Protein AF-A0A212J2U3-F1 (afdb_monomer)

Foldseek 3Di:
DDDDDDDALVPPPDDDPDDDDPDPQPPPLDDPLLSQLSVLLVLLLVLLLCLLQPPPDQLVRSLLQLVLLVCLLVVHDRPDPRYPNVSSVSNSVSCVVQVHDCVLSVLLSVLSNCSSVQDAQQDPVSLLVSLVSNFLSSQVVVCVSVVFDPVLSLLSSLLRSLVVLLVCLLCVLVCCPRSVYHSFHQDDVVFQHDDSVQSVDLFHDPSRLRSSVVSLVVSVVSLVSNVCNLQRGQDLSVSLVSQLSSLQSVQSSVQSNVDTSSNHRDHDDVVSNVVSNVRSVVSSVDDGHDELADPQLQVLLVVQVVVVVDPLLVLCPLDRRNLSLLLSLLVSLLSVLVCLLPPPPDALVVSVVVLVVVVVLLVCLVVVHDQPPHHSSSVSVSSSCVVQNFDVVLVVLQSVLSNVSSVDAAFAAAPVVLLSNLCRNFLSSLVRSCSSLVWDDDLSSQLSNLLSLLLVLLVLLQCLPVSVVVVHHSQHNCLCVVQPQDRDGSVSSLPDPSVLVSSVVSLVVSVVSLVSSLVSCLVIDVSSCSSVLLVSLLSVVQSVQCVVVGSNDRHGDPDDDPVVSVVSSVPGDDND

Organism: NCBI:txid91750

Radius of gyration: 32.31 Å; Cα contacts (8 Å, |Δi|>4): 746; chains: 1; bounding box: 100×51×92 Å

Solvent-accessible surface area (backbone atoms only — not comparable to full-atom values): 30752 Å² total; per-residue (Å²): 137,87,80,85,79,75,86,72,79,83,75,78,68,89,86,71,78,90,71,83,65,97,60,74,84,79,46,88,64,58,55,82,84,53,50,60,41,54,51,27,49,50,50,29,51,50,52,49,44,52,48,30,67,38,90,82,57,54,54,70,58,30,47,52,47,54,49,43,34,51,38,27,43,74,70,46,89,66,95,56,95,82,54,90,40,60,45,25,44,51,26,36,53,42,28,59,78,66,77,48,78,65,63,37,65,55,35,33,51,55,32,33,49,41,52,35,68,67,63,62,18,62,36,66,69,50,42,51,54,42,26,57,20,64,29,17,27,62,43,52,46,53,35,59,76,70,66,48,58,76,85,31,49,67,20,36,36,25,38,26,33,29,51,50,51,52,49,37,53,32,38,42,36,56,37,36,72,77,68,72,42,50,78,57,40,35,62,44,91,98,54,50,63,36,58,80,68,49,59,74,43,69,50,65,43,75,36,44,45,48,25,50,52,54,50,50,53,56,37,48,58,25,42,64,52,19,67,51,28,46,60,52,36,65,52,52,48,62,16,12,50,50,32,19,51,50,44,40,48,56,48,38,53,54,47,58,74,73,48,58,36,49,60,41,76,66,73,78,50,74,69,42,51,52,51,12,50,51,38,18,55,53,41,51,71,45,78,70,38,82,59,67,53,59,74,67,28,43,50,52,32,49,51,49,55,58,72,68,70,56,73,62,66,68,45,40,66,85,47,60,67,43,38,36,51,39,52,41,38,54,50,32,49,54,49,56,49,50,52,47,45,68,41,85,88,52,54,63,69,56,40,48,51,56,52,50,50,51,52,51,51,52,52,29,52,75,69,70,48,85,67,80,94,54,57,53,64,54,59,38,47,42,48,39,30,77,74,49,65,60,58,61,69,38,55,50,35,28,52,57,28,38,44,53,56,50,79,40,64,49,60,48,31,47,63,68,56,39,52,51,42,34,45,16,64,26,19,22,56,33,55,57,44,28,52,52,48,63,35,68,63,72,32,36,51,48,19,23,45,24,38,16,45,16,53,43,37,45,48,54,60,44,38,49,56,65,40,35,76,72,60,25,37,77,59,30,37,62,49,30,49,78,42,69,32,69,89,73,58,64,71,61,43,74,68,34,88,32,40,22,54,28,40,46,55,44,47,51,51,19,51,53,23,44,51,47,16,54,62,22,36,59,68,29,62,52,73,38,40,38,45,60,50,45,51,51,36,53,50,52,55,49,50,58,43,44,65,72,69,35,53,74,58,57,72,63,75,78,84,76,54,73,67,57,57,54,52,39,63,72,66,56,82,79,54,121

Sequence (576 aa):
MTRMISPRIDEITVAGAQRPENFPVASLLLARGDRAAVRAFYRFARFADDIADSPVLPPTAKLGALDALDAALLGEAVASDAVDTAPAADLRAALTARNLETVHARALLCAFRRDAENRGTPTWDELMAYCRASAAPVGRFLLDLHREPRRAMAAADALCAALQVLNHVQDIGEDRRLRKRVYLPLDWPGGPRAELADLDAPVCSPALRACIDKTLDRTAALLDRADTLPALLTRPRLRAEAAAILSLAHALLRRLRAADPLAARIRATPADGVRALGAALAALARPSAPGLLGTTERREVEAVVRRSGSSFRMGLACLPRPRREAMRTLYAFCRALDDIADDPGRSRAERHADLDAWETWLAAVEAHAELDDAPPLVAALAAVHAAYGLDFAECRALIAGMRMDVDGPIVVPDEETFVLYCRRVAVSVGLLALPLMGAEGAAARRFAVALGHALQCVNIVRDVAEDAALGRVYLPRETLVDCGVRPGLVDAMLADPNLGAARAKLAARARAHFAAAAAALAKADARALLPARLMMAAYLDVLARIERKGFDDLAPPQRPGRLRRALCLLRLPQGR

Secondary structure (DSSP, 8-state):
-----PPPGGG--S-S-----SS-SS-TTS-TTTHHHHHHHHHHHHHHHHHHH-SSS-HHHHHHHHHHHHHHHHT-----TTS--HHHHHHHHHHHTTT--SHHHHHHHHHHHHHHTT----SHHHHHHHHHHHTHHHHHHHHHHHT--GGGHHHHHHHHHHHHHHHHHHTHHHIIIII----S--B-TTS-B--GGGGGSSS--HHHHHHHHHHHHHHHHHHHHHTTHHHH---HHHHHHHHHHHHHHHHHHHHHHHS-TTTS-----HHHHHHHHHHHHHHHHSPSS--SS-HHHHHHHHHHHHHT--THHHHGGGS-HHHHHHHHHHHHHHHHHHHHHH-TTS-HHHHHHHHHHHHHHHHHHHTT---TT--HHHHHHHHHHHHH---HHHHHHHHHHHHHHHSS--BS--HHHHHHHHIIIIIHHHHHHHHHHT--HHHHHHHHHHHHHHHHHHHHHHHHHHHHHTT-B-S-HHHHHHTTPPP--HHHHHT-TTHHHHHHHHHHHHHHHHHHHHHHHTTS-TTTTHHHHHHHHHHHHHHHHHHHH-SS--SPPPPPPHHHHHHHHHS-----

Nearest PDB structures (foldseek):
  8isa-assembly1_A-2  TM=8.700E-01  e=1.984E-10  Halobacillus halophilus
  8is6-assembly1_A  TM=8.748E-01  e=3.965E-10  Halobacillus halophilus
  4ea1-assembly1_A  TM=8.494E-01  e=5.506E-08  Staphylococcus aureus
  2zcr-assembly1_A  TM=8.315E-01  e=1.009E-07  Staphylococcus aureus
  3nri-assembly1_A  TM=8.025E-01  e=7.139E-08  Staphylococcus aureus subsp. aureus A017934/97

InterPro domains:
  IPR002060 Squalene/phytoene synthase [PF00494] (21-262)
  IPR002060 Squalene/phytoene synthase [PF00494] (305-558)
  IPR002060 Squalene/phytoene synthase [SFLDG01018] (21-274)
  IPR002060 Squalene/phytoene synthase [SFLDG01018] (297-571)
  IPR008949 Isoprenoid synthase domain superfamily [G3DSA:1.10.600.10] (15-261)
  IPR008949 Isoprenoid synthase domain superfamily [G3DSA:1.10.600.10] (295-572)
  IPR008949 Isoprenoid synthase domain superfamily [SSF48576] (21-282)
  IPR008949 Isoprenoid synthase domain superfamily [SSF48576] (301-572)
  IPR019845 Squalene/phytoene synthase, conserved site [PS01045] (451-476)
  IPR044843 Trans-isoprenyl diphosphate synthases, bacterial-type [SFLDG01212] (297-571)

Mean predicted aligned error: 15.01 Å

Structure (mmCIF, N/CA/C/O backbone):
data_AF-A0A212J2U3-F1
#
_entry.id   AF-A0A212J2U3-F1
#
loop_
_atom_site.group_PDB
_atom_site.id
_atom_site.type_symbol
_atom_site.label_atom_id
_atom_site.label_alt_id
_atom_site.label_comp_id
_atom_site.label_asym_id
_atom_site.label_entity_id
_atom_site.label_seq_id
_atom_site.pdbx_PDB_ins_code
_atom_site.Cartn_x
_atom_site.Cartn_y
_atom_site.Cartn_z
_atom_site.occupancy
_atom_site.B_iso_or_equiv
_atom_site.auth_seq_id
_atom_site.auth_comp_id
_atom_site.auth_asym_id
_atom_site.auth_atom_id
_atom_site.pdbx_PDB_model_num
ATOM 1 N N . MET A 1 1 ? 62.436 -27.957 -15.480 1.00 23.00 1 MET A N 1
ATOM 2 C CA . MET A 1 1 ? 61.100 -28.172 -14.882 1.00 23.00 1 MET A CA 1
ATOM 3 C C . MET A 1 1 ? 60.810 -26.988 -13.973 1.00 23.00 1 MET A C 1
ATOM 5 O O . MET A 1 1 ? 61.485 -26.818 -12.976 1.00 23.00 1 MET A O 1
ATOM 9 N N . THR A 1 2 ? 60.117 -25.979 -14.490 1.00 23.00 2 THR A N 1
ATOM 10 C CA . THR A 1 2 ? 58.679 -25.741 -14.255 1.00 23.00 2 THR A CA 1
ATOM 11 C C . THR A 1 2 ? 58.465 -24.770 -13.096 1.00 23.00 2 THR A C 1
ATOM 13 O O . THR A 1 2 ? 58.467 -25.173 -11.941 1.00 23.00 2 THR A O 1
ATOM 16 N N . ARG A 1 3 ? 58.218 -23.502 -13.433 1.00 20.86 3 ARG A N 1
ATOM 17 C CA . ARG A 1 3 ? 57.013 -22.753 -13.032 1.00 20.86 3 ARG A CA 1
ATOM 18 C C . ARG A 1 3 ? 57.058 -21.380 -13.700 1.00 20.86 3 ARG A C 1
ATOM 20 O O . ARG A 1 3 ? 57.703 -20.456 -13.221 1.00 20.86 3 ARG A O 1
ATOM 27 N N . MET A 1 4 ? 56.382 -21.301 -14.846 1.00 20.83 4 MET A N 1
ATOM 28 C CA . MET A 1 4 ? 55.949 -20.038 -15.430 1.00 20.83 4 MET A CA 1
ATOM 29 C C . MET A 1 4 ? 54.946 -19.410 -14.466 1.00 20.83 4 MET A C 1
ATOM 31 O O . MET A 1 4 ? 53.950 -20.032 -14.093 1.00 20.83 4 MET A O 1
ATOM 35 N N . ILE A 1 5 ? 55.269 -18.204 -14.026 1.00 22.89 5 ILE A N 1
ATOM 36 C CA . ILE A 1 5 ? 54.440 -17.373 -13.168 1.00 22.89 5 ILE A CA 1
ATOM 37 C C . ILE A 1 5 ? 53.304 -16.834 -14.044 1.00 22.89 5 ILE A C 1
ATOM 39 O O . ILE A 1 5 ? 53.535 -16.051 -14.960 1.00 22.89 5 ILE A O 1
ATOM 43 N N . SER A 1 6 ? 52.088 -17.312 -13.782 1.00 22.42 6 SER A N 1
ATOM 44 C CA . SER A 1 6 ? 50.848 -16.706 -14.270 1.00 22.42 6 SER A CA 1
ATOM 45 C C . SER A 1 6 ? 50.716 -15.314 -13.637 1.00 22.42 6 SER A C 1
ATOM 47 O O . SER A 1 6 ? 50.913 -15.214 -12.421 1.00 22.42 6 SER A O 1
ATOM 49 N N . PRO A 1 7 ? 50.411 -14.241 -14.387 1.00 22.84 7 PRO A N 1
ATOM 50 C CA . PRO A 1 7 ? 50.237 -12.927 -13.782 1.00 22.84 7 PRO A CA 1
ATOM 51 C C . PRO A 1 7 ? 48.996 -12.927 -12.874 1.00 22.84 7 PRO A C 1
ATOM 53 O O . PRO A 1 7 ? 47.963 -13.514 -13.208 1.00 22.84 7 PRO A O 1
ATOM 56 N N . ARG A 1 8 ? 49.143 -12.326 -11.687 1.00 23.11 8 ARG A N 1
ATOM 57 C CA . ARG A 1 8 ? 48.086 -12.135 -10.683 1.00 23.11 8 ARG A CA 1
ATOM 58 C C . ARG A 1 8 ? 47.094 -11.071 -11.162 1.00 23.11 8 ARG A C 1
ATOM 60 O O . ARG A 1 8 ? 47.481 -10.110 -11.812 1.00 23.11 8 ARG A O 1
ATOM 67 N N . ILE A 1 9 ? 45.829 -11.237 -10.780 1.00 29.05 9 ILE A N 1
ATOM 68 C CA . ILE A 1 9 ? 44.685 -10.353 -11.086 1.00 29.05 9 ILE A CA 1
ATOM 69 C C . ILE A 1 9 ? 44.764 -8.995 -10.339 1.00 29.05 9 ILE A C 1
ATOM 71 O O . ILE A 1 9 ? 43.958 -8.099 -10.578 1.00 29.05 9 ILE A O 1
ATOM 75 N N . ASP A 1 10 ? 45.793 -8.787 -9.513 1.00 23.34 10 ASP A N 1
ATOM 76 C CA . ASP A 1 10 ? 46.000 -7.587 -8.687 1.00 23.34 10 ASP A CA 1
ATOM 77 C C . ASP A 1 10 ? 46.330 -6.293 -9.473 1.00 23.34 10 ASP A C 1
ATOM 79 O O . ASP A 1 10 ? 46.453 -5.231 -8.869 1.00 23.34 10 ASP A O 1
ATOM 83 N N . GLU A 1 11 ? 46.448 -6.333 -10.808 1.00 22.86 11 GLU A N 1
ATOM 84 C CA . GLU A 1 11 ? 46.733 -5.154 -11.653 1.00 22.86 11 GLU A CA 1
ATOM 85 C C . GLU A 1 11 ? 45.486 -4.414 -12.191 1.00 22.86 11 GLU A C 1
ATOM 87 O O . GLU A 1 11 ? 45.616 -3.476 -12.977 1.00 22.86 11 GLU A O 1
ATOM 92 N N . ILE A 1 12 ? 44.265 -4.738 -11.742 1.00 27.45 12 ILE A N 1
ATOM 93 C CA . ILE A 1 12 ? 43.037 -3.987 -12.108 1.00 27.45 12 ILE A CA 1
ATOM 94 C C . ILE A 1 12 ? 42.846 -2.746 -11.200 1.00 27.45 12 ILE A C 1
ATOM 96 O O . ILE A 1 12 ? 41.741 -2.384 -10.792 1.00 27.45 12 ILE A O 1
ATOM 100 N N . THR A 1 13 ? 43.931 -2.040 -10.870 1.00 21.84 13 THR A N 1
ATOM 101 C CA . THR A 1 13 ? 43.865 -0.731 -10.208 1.00 21.84 13 THR A CA 1
ATOM 102 C C . THR A 1 13 ? 43.648 0.364 -11.249 1.00 21.84 13 THR A C 1
ATOM 104 O O . THR A 1 13 ? 44.565 0.790 -11.941 1.00 21.84 13 THR A O 1
ATOM 107 N N . VAL A 1 14 ? 42.401 0.834 -11.331 1.00 28.41 14 VAL A N 1
ATOM 108 C CA . VAL A 1 14 ? 42.002 2.239 -11.549 1.00 28.41 14 VAL A CA 1
ATOM 109 C C . VAL A 1 14 ? 42.936 3.053 -12.465 1.00 28.41 14 VAL A C 1
ATOM 111 O O . VAL A 1 14 ? 43.623 3.973 -12.031 1.00 28.41 14 VAL A O 1
ATOM 114 N N . ALA A 1 15 ? 42.907 2.767 -13.764 1.00 21.59 15 ALA A N 1
ATOM 115 C CA . ALA A 1 15 ? 43.461 3.647 -14.793 1.00 21.59 15 ALA A CA 1
ATOM 116 C C . ALA A 1 15 ? 42.516 3.705 -16.001 1.00 21.59 15 ALA A C 1
ATOM 118 O O . ALA A 1 15 ? 42.844 3.325 -17.119 1.00 21.59 15 ALA A O 1
ATOM 119 N N . GLY A 1 16 ? 41.296 4.177 -15.758 1.00 21.80 16 GLY A N 1
ATOM 120 C CA . GLY A 1 16 ? 40.326 4.503 -16.795 1.00 21.80 16 GLY A CA 1
ATOM 121 C C . GLY A 1 16 ? 39.599 5.768 -16.381 1.00 21.80 16 GLY A C 1
ATOM 122 O O . GLY A 1 16 ? 38.784 5.743 -15.464 1.00 21.80 16 GLY A O 1
ATOM 123 N N . ALA A 1 17 ? 39.955 6.886 -17.010 1.00 21.84 17 ALA A N 1
ATOM 124 C CA . ALA A 1 17 ? 39.340 8.188 -16.810 1.00 21.84 17 ALA A CA 1
ATOM 125 C C . ALA A 1 17 ? 37.809 8.087 -16.723 1.00 21.84 17 ALA A C 1
ATOM 127 O O . ALA A 1 17 ? 37.190 7.376 -17.516 1.00 21.84 17 ALA A O 1
ATOM 128 N N . GLN A 1 18 ? 37.224 8.836 -15.781 1.00 29.81 18 GLN A N 1
ATOM 129 C CA . GLN A 1 18 ? 35.789 9.098 -15.674 1.00 29.81 18 GLN A CA 1
ATOM 130 C C . GLN A 1 18 ? 35.178 9.317 -17.069 1.00 29.81 18 GLN A C 1
ATOM 132 O O . GLN A 1 18 ? 35.255 10.413 -17.623 1.00 29.81 18 GLN A O 1
ATOM 137 N N . ARG A 1 19 ? 34.556 8.286 -17.650 1.00 26.02 19 ARG A N 1
ATOM 138 C CA . ARG A 1 19 ? 33.624 8.471 -18.761 1.00 26.02 19 ARG A CA 1
ATOM 139 C C . ARG A 1 19 ? 32.268 8.763 -18.122 1.00 26.02 19 ARG A C 1
ATOM 141 O O . ARG A 1 19 ? 31.765 7.912 -17.392 1.00 26.02 19 ARG A O 1
ATOM 148 N N . PRO A 1 20 ? 31.685 9.954 -18.324 1.00 24.31 20 PRO A N 1
ATOM 149 C CA . PRO A 1 20 ? 30.365 10.247 -17.797 1.00 24.31 20 PRO A CA 1
ATOM 150 C C . PRO A 1 20 ? 29.363 9.406 -18.592 1.00 24.31 20 PRO A C 1
ATOM 152 O O . PRO A 1 20 ? 29.063 9.714 -19.745 1.00 24.31 20 PRO A O 1
ATOM 155 N N . GLU A 1 21 ? 28.874 8.312 -18.011 1.00 28.59 21 GLU A N 1
ATOM 156 C CA . GLU A 1 21 ? 27.669 7.671 -18.527 1.00 28.59 21 GLU A CA 1
ATOM 157 C C . GLU A 1 21 ? 26.494 8.660 -18.424 1.00 28.59 21 GLU A C 1
ATOM 159 O O . GLU A 1 21 ? 26.376 9.436 -17.473 1.00 28.59 21 GLU A O 1
ATOM 164 N N . ASN A 1 22 ? 25.639 8.659 -19.449 1.00 33.75 22 ASN A N 1
ATOM 165 C CA . ASN A 1 22 ? 24.608 9.667 -19.733 1.00 33.75 22 ASN A CA 1
ATOM 166 C C . ASN A 1 22 ? 23.422 9.711 -18.748 1.00 33.75 22 ASN A C 1
ATOM 168 O O . ASN A 1 22 ? 22.408 10.342 -19.044 1.00 33.75 22 ASN A O 1
ATOM 172 N N . PHE A 1 23 ? 23.524 9.101 -17.571 1.00 36.75 23 PHE A N 1
ATOM 173 C CA . PHE A 1 23 ? 22.507 9.215 -16.534 1.00 36.75 23 PHE A CA 1
ATOM 174 C C . PHE A 1 23 ? 23.192 9.520 -15.203 1.00 36.75 23 PHE A C 1
ATOM 176 O O . PHE A 1 23 ? 23.934 8.682 -14.695 1.00 36.75 23 PHE A O 1
ATOM 183 N N . PRO A 1 24 ? 22.973 10.698 -14.588 1.00 35.41 24 PRO A N 1
ATOM 184 C CA . PRO A 1 24 ? 23.347 10.909 -13.201 1.00 35.41 24 PRO A CA 1
ATOM 185 C C . PRO A 1 24 ? 22.414 10.044 -12.350 1.00 35.41 24 PRO A C 1
ATOM 187 O O . PRO A 1 24 ? 21.380 10.488 -11.865 1.00 35.41 24 PRO A O 1
ATOM 190 N N . VAL A 1 25 ? 22.790 8.779 -12.196 1.00 42.84 25 VAL A N 1
ATOM 191 C CA . VAL A 1 25 ? 22.072 7.724 -11.474 1.00 42.84 25 VAL A CA 1
ATOM 192 C C . VAL A 1 25 ? 21.728 8.122 -10.032 1.00 42.84 25 VAL A C 1
ATOM 194 O O . VAL A 1 25 ? 20.766 7.643 -9.436 1.00 42.84 25 VAL A O 1
ATOM 197 N N . ALA A 1 26 ? 22.500 9.039 -9.453 1.00 41.41 26 ALA A N 1
ATOM 198 C CA . ALA A 1 26 ? 22.168 9.692 -8.200 1.00 41.41 26 ALA A CA 1
ATOM 199 C C . ALA A 1 26 ? 21.521 11.053 -8.476 1.00 41.41 26 ALA A C 1
ATOM 201 O O . ALA A 1 26 ? 22.099 12.099 -8.169 1.00 41.41 26 ALA A O 1
ATOM 202 N N . SER A 1 27 ? 20.312 11.045 -9.042 1.00 54.28 27 SER A N 1
ATOM 203 C CA . SER A 1 27 ? 19.507 12.255 -9.170 1.00 54.28 27 SER A CA 1
ATOM 204 C C . SER A 1 27 ? 19.425 12.959 -7.808 1.00 54.28 27 SER A C 1
ATOM 206 O O . SER A 1 27 ? 19.126 12.340 -6.779 1.00 54.28 27 SER A O 1
ATOM 208 N N . LEU A 1 28 ? 19.674 14.276 -7.774 1.00 49.66 28 LEU A N 1
ATOM 209 C CA . LEU A 1 28 ? 19.487 15.110 -6.573 1.00 49.66 28 LEU A CA 1
ATOM 210 C C . LEU A 1 28 ? 18.053 14.995 -6.015 1.00 49.66 28 LEU A C 1
ATOM 212 O O . LEU A 1 28 ? 17.815 15.309 -4.843 1.00 49.66 28 LEU A O 1
ATOM 216 N N . LEU A 1 29 ? 17.122 14.489 -6.834 1.00 54.41 29 LEU A N 1
ATOM 217 C CA . LEU A 1 29 ? 15.736 14.206 -6.496 1.00 54.41 29 LEU A CA 1
ATOM 218 C C . LEU A 1 29 ? 15.582 12.968 -5.591 1.00 54.41 29 LEU A C 1
ATOM 220 O O . LEU A 1 29 ? 14.642 12.921 -4.802 1.00 54.41 29 LEU A O 1
ATOM 224 N N . LEU A 1 30 ? 16.506 12.007 -5.558 1.00 60.38 30 LEU A N 1
ATOM 225 C CA . LEU A 1 30 ? 16.374 10.848 -4.665 1.00 60.38 30 LEU A CA 1
ATOM 226 C C . LEU A 1 30 ? 16.573 11.243 -3.189 1.00 60.38 30 LEU A C 1
ATOM 228 O O . LEU A 1 30 ? 17.454 12.046 -2.841 1.00 60.38 30 LEU A O 1
ATOM 232 N N . ALA A 1 31 ? 15.735 10.700 -2.297 1.00 64.50 31 ALA A N 1
ATOM 233 C CA . ALA A 1 31 ? 15.810 10.967 -0.859 1.00 64.50 31 ALA A CA 1
ATOM 234 C C . ALA A 1 31 ? 17.176 10.536 -0.301 1.00 64.50 31 ALA A C 1
ATOM 236 O O . ALA A 1 31 ? 17.707 9.501 -0.694 1.00 64.50 31 ALA A O 1
ATOM 237 N N . ARG A 1 32 ? 17.753 11.307 0.638 1.00 64.94 32 ARG A N 1
ATOM 238 C CA . ARG A 1 32 ? 19.100 11.035 1.194 1.00 64.94 32 ARG A CA 1
ATOM 239 C C . ARG A 1 32 ? 19.239 9.606 1.733 1.00 64.94 32 ARG A C 1
ATOM 241 O O . ARG A 1 32 ? 20.303 9.015 1.580 1.00 64.94 32 ARG A O 1
ATOM 248 N N . GLY A 1 33 ? 18.153 9.069 2.294 1.00 69.25 33 GLY A N 1
ATOM 249 C CA . GLY A 1 33 ? 18.070 7.705 2.800 1.00 69.25 33 GLY A CA 1
ATOM 250 C C . GLY A 1 33 ? 18.177 6.626 1.726 1.00 69.25 33 GLY A C 1
ATOM 251 O O . GLY A 1 33 ? 18.727 5.587 2.033 1.00 69.25 33 GLY A O 1
ATOM 252 N N . ASP A 1 34 ? 17.757 6.850 0.479 1.00 76.88 34 ASP A N 1
ATOM 253 C CA . ASP A 1 34 ? 17.696 5.802 -0.561 1.00 76.88 34 ASP A CA 1
ATOM 254 C C . ASP A 1 34 ? 18.965 5.738 -1.421 1.00 76.88 34 ASP A C 1
ATOM 256 O O . ASP A 1 34 ? 19.307 4.695 -1.978 1.00 76.88 34 ASP A O 1
ATOM 260 N N . ARG A 1 35 ? 19.735 6.833 -1.460 1.00 79.88 35 ARG A N 1
ATOM 261 C CA . ARG A 1 35 ? 20.935 6.967 -2.305 1.00 79.88 35 ARG A CA 1
ATOM 262 C C . ARG A 1 35 ? 21.999 5.908 -2.037 1.00 79.88 35 ARG A C 1
ATOM 264 O O . ARG A 1 35 ? 22.747 5.576 -2.946 1.00 79.88 35 ARG A O 1
ATOM 271 N N . ALA A 1 36 ? 22.104 5.407 -0.806 1.00 82.75 36 ALA A N 1
ATOM 272 C CA . ALA A 1 36 ? 23.077 4.369 -0.477 1.00 82.75 36 ALA A CA 1
ATOM 273 C C . ALA A 1 36 ? 22.758 3.044 -1.188 1.00 82.75 36 ALA A C 1
ATOM 275 O O . ALA A 1 36 ? 23.658 2.467 -1.788 1.00 82.75 36 ALA A O 1
ATOM 276 N N . ALA A 1 37 ? 21.488 2.615 -1.194 1.00 87.38 37 ALA A N 1
ATOM 277 C CA . ALA A 1 37 ? 21.068 1.420 -1.931 1.00 87.38 37 ALA A CA 1
ATOM 278 C C . ALA A 1 37 ? 21.233 1.599 -3.438 1.00 87.38 37 ALA A C 1
ATOM 280 O O . ALA A 1 37 ? 21.771 0.716 -4.091 1.00 87.38 37 ALA A O 1
ATOM 281 N N . VAL A 1 38 ? 20.836 2.756 -3.978 1.00 88.19 38 VAL A N 1
ATOM 282 C CA . VAL A 1 38 ? 21.006 3.041 -5.410 1.00 88.19 38 VAL A CA 1
ATOM 283 C C . VAL A 1 38 ? 22.483 3.001 -5.800 1.00 88.19 38 VAL A C 1
ATOM 285 O O . VAL A 1 38 ? 22.845 2.308 -6.740 1.00 88.19 38 VAL A O 1
ATOM 288 N N . ARG A 1 39 ? 23.371 3.659 -5.045 1.00 87.94 39 ARG A N 1
ATOM 289 C CA . ARG A 1 39 ? 24.815 3.606 -5.325 1.00 87.94 39 ARG A CA 1
ATOM 290 C C . ARG A 1 39 ? 25.380 2.191 -5.249 1.00 87.94 39 ARG A C 1
ATOM 292 O O . ARG A 1 39 ? 26.174 1.835 -6.110 1.00 87.94 39 ARG A O 1
ATOM 299 N N . ALA A 1 40 ? 24.984 1.402 -4.250 1.00 91.31 40 ALA A N 1
ATOM 300 C CA . ALA A 1 40 ? 25.441 0.020 -4.128 1.00 91.31 40 ALA A CA 1
ATOM 301 C C . ALA A 1 40 ? 24.965 -0.835 -5.314 1.00 91.31 40 ALA A C 1
ATOM 303 O O . ALA A 1 40 ? 25.763 -1.557 -5.902 1.00 91.31 40 ALA A O 1
ATOM 304 N N . PHE A 1 41 ? 23.698 -0.684 -5.718 1.00 92.94 41 PHE A N 1
ATOM 305 C CA . PHE A 1 41 ? 23.114 -1.422 -6.839 1.00 92.94 41 PHE A CA 1
ATOM 306 C C . PHE A 1 41 ? 23.833 -1.115 -8.152 1.00 92.94 41 PHE A C 1
ATOM 308 O O . PHE A 1 41 ? 24.197 -2.023 -8.893 1.00 92.94 41 PHE A O 1
ATOM 315 N N . TYR A 1 42 ? 24.108 0.161 -8.415 1.00 88.50 42 TYR A N 1
ATOM 316 C CA . TYR A 1 42 ? 24.808 0.559 -9.632 1.00 88.50 42 TYR A CA 1
ATOM 317 C C . TYR A 1 42 ? 26.304 0.257 -9.603 1.00 88.50 42 TYR A C 1
ATOM 319 O O . TYR A 1 42 ? 26.853 -0.099 -10.639 1.00 88.50 42 TYR A O 1
ATOM 327 N N . ARG A 1 43 ? 26.967 0.334 -8.440 1.00 92.25 43 ARG A N 1
ATOM 328 C CA . ARG A 1 43 ? 28.355 -0.134 -8.310 1.00 92.25 43 ARG A CA 1
ATOM 329 C C . ARG A 1 43 ? 28.453 -1.625 -8.629 1.00 92.25 43 ARG A C 1
ATOM 331 O O . ARG A 1 43 ? 29.351 -2.018 -9.359 1.00 92.25 43 ARG A O 1
ATOM 338 N N . PHE A 1 44 ? 27.526 -2.429 -8.111 1.00 94.50 44 PHE A N 1
ATOM 339 C CA . PHE A 1 44 ? 27.438 -3.851 -8.432 1.00 94.50 44 PHE A CA 1
ATOM 340 C C . PHE A 1 44 ? 27.201 -4.084 -9.930 1.00 94.50 44 PHE A C 1
ATOM 342 O O . PHE A 1 44 ? 27.948 -4.835 -10.548 1.00 94.50 44 PHE A O 1
ATOM 349 N N . ALA A 1 45 ? 26.210 -3.408 -10.522 1.00 92.50 45 ALA A N 1
ATOM 350 C CA . ALA A 1 45 ? 25.892 -3.555 -11.940 1.00 92.50 45 ALA A CA 1
ATOM 351 C C . ALA A 1 45 ? 27.078 -3.181 -12.840 1.00 92.50 45 ALA A C 1
ATOM 353 O O . ALA A 1 45 ? 27.420 -3.945 -13.735 1.00 92.50 45 ALA A O 1
ATOM 354 N N . ARG A 1 46 ? 27.746 -2.052 -12.566 1.00 89.94 46 ARG A N 1
ATOM 355 C CA . ARG A 1 46 ? 28.918 -1.609 -13.333 1.00 89.94 46 ARG A CA 1
ATOM 356 C C . ARG A 1 46 ? 30.081 -2.586 -13.212 1.00 89.94 46 ARG A C 1
ATOM 358 O O . ARG A 1 46 ? 30.711 -2.903 -14.208 1.00 89.94 46 ARG A O 1
ATOM 365 N N . PHE A 1 47 ? 30.340 -3.085 -12.007 1.00 92.88 47 PHE A N 1
ATOM 366 C CA . PHE A 1 47 ? 31.413 -4.049 -11.792 1.00 92.88 47 PHE A CA 1
ATOM 367 C C . PHE A 1 47 ? 31.156 -5.375 -12.529 1.00 92.88 47 PHE A C 1
ATOM 369 O O . PHE A 1 47 ? 32.067 -5.939 -13.128 1.00 92.88 47 PHE A O 1
ATOM 376 N N . ALA A 1 48 ? 29.909 -5.853 -12.540 1.00 92.81 48 ALA A N 1
ATOM 377 C CA . ALA A 1 48 ? 29.532 -7.042 -13.301 1.00 92.81 48 ALA A CA 1
ATOM 378 C C . ALA A 1 48 ? 29.621 -6.823 -14.827 1.00 92.81 48 ALA A C 1
ATOM 380 O O . ALA A 1 48 ? 30.078 -7.714 -15.543 1.00 92.81 48 ALA A O 1
ATOM 381 N N . ASP A 1 49 ? 29.244 -5.637 -15.312 1.00 90.38 49 ASP A N 1
ATOM 382 C CA . ASP A 1 49 ? 29.418 -5.219 -16.710 1.00 90.38 49 ASP A CA 1
ATOM 383 C C . ASP A 1 49 ? 30.904 -5.203 -17.112 1.00 90.38 49 ASP A C 1
ATOM 385 O O . ASP A 1 49 ? 31.285 -5.806 -18.112 1.00 90.38 49 ASP A O 1
ATOM 389 N N . ASP A 1 50 ? 31.775 -4.622 -16.276 1.00 90.19 50 ASP A N 1
ATOM 390 C CA . ASP A 1 50 ? 33.228 -4.585 -16.499 1.00 90.19 50 ASP A CA 1
ATOM 391 C C . ASP A 1 50 ? 33.840 -5.998 -16.606 1.00 90.19 50 ASP A C 1
ATOM 393 O O . ASP A 1 50 ? 34.725 -6.239 -17.434 1.00 90.19 50 ASP A O 1
ATOM 397 N N . ILE A 1 51 ? 33.351 -6.962 -15.815 1.00 91.06 51 ILE A N 1
ATOM 398 C CA . ILE A 1 51 ? 33.755 -8.375 -15.924 1.00 91.06 51 ILE A CA 1
ATOM 399 C C . ILE A 1 51 ? 33.332 -8.958 -17.279 1.00 91.06 51 ILE A C 1
ATOM 401 O O . ILE A 1 51 ? 34.142 -9.602 -17.954 1.00 91.06 51 ILE A O 1
ATOM 405 N N . ALA A 1 52 ? 32.079 -8.741 -17.690 1.00 89.25 52 ALA A N 1
ATOM 406 C CA . ALA A 1 52 ? 31.549 -9.265 -18.949 1.00 89.25 52 ALA A CA 1
ATOM 407 C C . ALA A 1 52 ? 32.255 -8.663 -20.178 1.00 89.25 52 ALA A C 1
ATOM 409 O O . ALA A 1 52 ? 32.559 -9.382 -21.139 1.00 89.25 52 ALA A O 1
ATOM 410 N N . ASP A 1 53 ? 32.591 -7.375 -20.123 1.00 86.94 53 ASP A N 1
ATOM 411 C CA . ASP A 1 53 ? 33.251 -6.625 -21.195 1.00 86.94 53 ASP A CA 1
ATOM 412 C C . ASP A 1 53 ? 34.783 -6.740 -21.188 1.00 86.94 53 ASP A C 1
ATOM 414 O O . ASP A 1 53 ? 35.431 -6.299 -22.139 1.00 86.94 53 ASP A O 1
ATOM 418 N N . SER A 1 54 ? 35.383 -7.380 -20.177 1.00 87.81 54 SER A N 1
ATOM 419 C CA . SER A 1 54 ? 36.841 -7.510 -20.075 1.00 87.81 54 SER A CA 1
ATOM 420 C C . SER A 1 54 ? 37.458 -8.130 -21.343 1.00 87.81 54 SER A C 1
ATOM 422 O O . SER A 1 54 ? 37.085 -9.246 -21.724 1.00 87.81 54 SER A O 1
ATOM 424 N N . PRO A 1 55 ? 38.426 -7.464 -22.002 1.00 83.38 55 PRO A N 1
ATOM 425 C CA . PRO A 1 55 ? 39.087 -8.006 -23.190 1.00 83.38 55 PRO A CA 1
ATOM 426 C C . PRO A 1 55 ? 40.168 -9.041 -22.844 1.00 83.38 55 PRO A C 1
ATOM 428 O O . PRO A 1 55 ? 40.656 -9.733 -23.733 1.00 83.38 55 PRO A O 1
ATOM 431 N N . VAL A 1 56 ? 40.558 -9.131 -21.567 1.00 85.12 56 VAL A N 1
ATOM 432 C CA . VAL A 1 56 ? 41.686 -9.955 -21.102 1.00 85.12 56 VAL A CA 1
ATOM 433 C C . VAL A 1 56 ? 41.213 -11.293 -20.530 1.00 85.12 56 VAL A C 1
ATOM 435 O O . VAL A 1 56 ? 41.932 -12.288 -20.601 1.00 85.12 56 VAL A O 1
ATOM 438 N N . LEU A 1 57 ? 39.999 -11.345 -19.972 1.00 84.81 57 LEU A N 1
ATOM 439 C CA . LEU A 1 57 ? 39.460 -12.571 -19.388 1.00 84.81 57 LEU A CA 1
ATOM 440 C C . LEU A 1 57 ? 38.890 -13.503 -20.471 1.00 84.81 57 LEU A C 1
ATOM 442 O O . LEU A 1 57 ? 38.077 -13.060 -21.287 1.00 84.81 57 LEU A O 1
ATOM 446 N N . PRO A 1 58 ? 39.228 -14.808 -20.466 1.00 87.06 58 PRO A N 1
ATOM 447 C CA . PRO A 1 58 ? 38.534 -15.778 -21.306 1.00 87.06 58 PRO A CA 1
ATOM 448 C C . PRO A 1 58 ? 37.076 -15.960 -20.836 1.00 87.06 58 PRO A C 1
ATOM 450 O O . PRO A 1 58 ? 36.791 -15.758 -19.651 1.00 87.06 58 PRO A O 1
ATOM 453 N N . PRO A 1 59 ? 36.148 -16.399 -21.710 1.00 86.50 59 PRO A N 1
ATOM 454 C CA . PRO A 1 59 ? 34.727 -16.534 -21.368 1.00 86.50 59 PRO A CA 1
ATOM 455 C C . PRO A 1 59 ? 34.453 -17.348 -20.095 1.00 86.50 59 PRO A C 1
ATOM 457 O O . PRO A 1 59 ? 33.643 -16.944 -19.267 1.00 86.50 59 PRO A O 1
ATOM 460 N N . THR A 1 60 ? 35.175 -18.449 -19.877 1.00 88.50 60 THR A N 1
ATOM 461 C CA . THR A 1 60 ? 35.024 -19.290 -18.677 1.00 88.50 60 THR A CA 1
ATOM 462 C C . THR A 1 60 ? 35.396 -18.558 -17.386 1.00 88.50 60 THR A C 1
ATOM 464 O O . THR A 1 60 ? 34.718 -18.727 -16.375 1.00 88.50 60 THR A O 1
ATOM 467 N N . ALA A 1 61 ? 36.425 -17.705 -17.416 1.00 89.50 61 ALA A N 1
ATOM 468 C CA . ALA A 1 61 ? 36.815 -16.890 -16.268 1.00 89.50 61 ALA A CA 1
ATOM 469 C C . ALA A 1 61 ? 35.799 -15.771 -15.994 1.00 89.50 61 ALA A C 1
ATOM 471 O O . ALA A 1 61 ? 35.497 -15.500 -14.834 1.00 89.50 61 ALA A O 1
ATOM 472 N N . LYS A 1 62 ? 35.222 -15.166 -17.045 1.00 91.56 62 LYS A N 1
ATOM 473 C CA . LYS A 1 62 ? 34.132 -14.185 -16.901 1.00 91.56 62 LYS A CA 1
ATOM 474 C C . LYS A 1 62 ? 32.918 -14.804 -16.213 1.00 91.56 62 LYS A C 1
ATOM 476 O O . LYS A 1 62 ? 32.408 -14.239 -15.252 1.00 91.56 62 LYS A O 1
ATOM 481 N N . LEU A 1 63 ? 32.484 -15.978 -16.678 1.00 92.06 63 LEU A N 1
ATOM 482 C CA . LEU A 1 63 ? 31.343 -16.691 -16.101 1.00 92.06 63 LEU A CA 1
ATOM 483 C C . LEU A 1 63 ? 31.603 -17.075 -14.640 1.00 92.06 63 LEU A C 1
ATOM 485 O O . LEU A 1 63 ? 30.780 -16.761 -13.785 1.00 92.06 63 LEU A O 1
ATOM 489 N N . GLY A 1 64 ? 32.779 -17.635 -14.335 1.00 91.50 64 GLY A N 1
ATOM 490 C CA . GLY A 1 64 ? 33.161 -17.953 -12.956 1.00 91.50 64 GLY A CA 1
ATOM 491 C C . GLY A 1 64 ? 33.174 -16.727 -12.034 1.00 91.50 64 GLY A C 1
ATOM 492 O O . GLY A 1 64 ? 32.745 -16.818 -10.885 1.00 91.50 64 GLY A O 1
ATOM 493 N N . ALA A 1 65 ? 33.596 -15.562 -12.535 1.00 91.81 65 ALA A N 1
ATOM 494 C CA . ALA A 1 65 ? 33.573 -14.319 -11.768 1.00 91.81 65 ALA A CA 1
ATOM 495 C C . ALA A 1 65 ? 32.154 -13.777 -11.529 1.00 91.81 65 ALA A C 1
ATOM 497 O O . ALA A 1 65 ? 31.849 -13.304 -10.433 1.00 91.81 65 ALA A O 1
ATOM 498 N N . LEU A 1 66 ? 31.263 -13.886 -12.517 1.00 94.25 66 LEU A N 1
ATOM 499 C CA . LEU A 1 66 ? 29.849 -13.531 -12.356 1.00 94.25 66 LEU A CA 1
ATOM 500 C C . LEU A 1 66 ? 29.125 -14.486 -11.391 1.00 94.25 66 LEU A C 1
ATOM 502 O O . LEU A 1 66 ? 28.281 -14.040 -10.616 1.00 94.25 66 LEU A O 1
ATOM 506 N N . ASP A 1 67 ? 29.477 -15.773 -11.390 1.00 93.50 67 ASP A N 1
ATOM 507 C CA . ASP A 1 67 ? 28.934 -16.758 -10.448 1.00 93.50 67 ASP A CA 1
ATOM 508 C C . ASP A 1 67 ? 29.435 -16.515 -9.018 1.00 93.50 67 ASP A C 1
ATOM 510 O O . ASP A 1 67 ? 28.652 -16.584 -8.071 1.00 93.50 67 ASP A O 1
ATOM 514 N N . ALA A 1 68 ? 30.705 -16.129 -8.857 1.00 92.06 68 ALA A N 1
ATOM 515 C CA . ALA A 1 68 ? 31.253 -15.692 -7.574 1.00 92.06 68 ALA A CA 1
ATOM 516 C C . ALA A 1 68 ? 30.525 -14.451 -7.023 1.00 92.06 68 ALA A C 1
ATOM 518 O O . ALA A 1 68 ? 30.225 -14.389 -5.829 1.00 92.06 68 ALA A O 1
ATOM 519 N N . LEU A 1 69 ? 30.188 -13.481 -7.883 1.00 93.75 69 LEU A N 1
ATOM 520 C CA . LEU A 1 69 ? 29.371 -12.329 -7.493 1.00 93.75 69 LEU A CA 1
ATOM 521 C C . LEU A 1 69 ? 27.946 -12.725 -7.091 1.00 93.75 69 LEU A C 1
ATOM 523 O O . LEU A 1 69 ? 27.426 -12.160 -6.129 1.00 93.75 69 LEU A O 1
ATOM 527 N N . ASP A 1 70 ? 27.319 -13.677 -7.791 1.00 95.25 70 ASP A N 1
ATOM 528 C CA . ASP A 1 70 ? 25.978 -14.174 -7.444 1.00 95.25 70 ASP A CA 1
ATOM 529 C C . ASP A 1 70 ? 25.982 -14.863 -6.068 1.00 95.25 70 ASP A C 1
ATOM 531 O O . ASP A 1 70 ? 25.187 -14.521 -5.192 1.00 95.25 70 ASP A O 1
ATOM 535 N N . ALA A 1 71 ? 26.945 -15.759 -5.832 1.00 93.00 71 ALA A N 1
ATOM 536 C CA . ALA A 1 71 ? 27.128 -16.445 -4.553 1.00 93.00 71 ALA A CA 1
ATOM 537 C C . ALA A 1 71 ? 27.391 -15.453 -3.404 1.00 93.00 71 ALA A C 1
ATOM 539 O O . ALA A 1 71 ? 26.740 -15.503 -2.354 1.00 93.00 71 ALA A O 1
ATOM 540 N N . ALA A 1 72 ? 28.276 -14.472 -3.620 1.00 93.25 72 ALA A N 1
ATOM 541 C CA . ALA A 1 72 ? 28.520 -13.410 -2.649 1.00 93.25 72 ALA A CA 1
ATOM 542 C C . ALA A 1 72 ? 27.261 -12.571 -2.386 1.00 93.25 72 ALA A C 1
ATOM 544 O O . ALA A 1 72 ? 26.990 -12.209 -1.241 1.00 93.25 72 ALA A O 1
ATOM 545 N N . LEU A 1 73 ? 26.447 -12.280 -3.400 1.00 94.44 73 LEU A N 1
ATOM 546 C CA . LEU A 1 73 ? 25.190 -11.551 -3.229 1.00 94.44 73 LEU A CA 1
ATOM 547 C C . LEU A 1 73 ? 24.179 -12.340 -2.374 1.00 94.44 73 LEU A C 1
ATOM 549 O O . LEU A 1 73 ? 23.419 -11.730 -1.620 1.00 94.44 73 LEU A O 1
ATOM 553 N N . LEU A 1 74 ? 24.208 -13.675 -2.438 1.00 93.75 74 LEU A N 1
ATOM 554 C CA . LEU A 1 74 ? 23.389 -14.576 -1.615 1.00 93.75 74 LEU A CA 1
ATOM 555 C C . LEU A 1 74 ? 23.948 -14.813 -0.202 1.00 93.75 74 LEU A C 1
ATOM 557 O O . LEU A 1 74 ? 23.227 -15.297 0.667 1.00 93.75 74 LEU A O 1
ATOM 561 N N . GLY A 1 75 ? 25.193 -14.412 0.070 1.00 90.81 75 GLY A N 1
ATOM 562 C CA . GLY A 1 75 ? 25.841 -14.648 1.366 1.00 90.81 75 GLY A CA 1
ATOM 563 C C . GLY A 1 75 ? 26.521 -16.005 1.491 1.00 90.81 75 GLY A C 1
ATOM 564 O O . GLY A 1 75 ? 26.849 -16.415 2.601 1.00 90.81 75 GLY A O 1
ATOM 565 N N . GLU A 1 76 ? 26.748 -16.679 0.370 1.00 90.94 76 GLU A N 1
ATOM 566 C CA . GLU A 1 76 ? 27.443 -17.957 0.313 1.00 90.94 76 GLU A CA 1
ATOM 567 C C . GLU A 1 76 ? 28.966 -17.763 0.394 1.00 90.94 76 GLU A C 1
ATOM 569 O O . GLU A 1 76 ? 29.504 -16.696 0.080 1.00 90.94 76 GLU A O 1
ATOM 574 N N . ALA A 1 77 ? 29.674 -18.804 0.841 1.00 80.69 77 ALA A N 1
ATOM 575 C CA . ALA A 1 77 ? 31.130 -18.794 0.893 1.00 80.69 77 ALA A CA 1
ATOM 576 C C . ALA A 1 77 ? 31.703 -18.896 -0.528 1.00 80.69 77 ALA A C 1
ATOM 578 O O . ALA A 1 77 ? 31.492 -19.887 -1.223 1.00 80.69 77 ALA A O 1
ATOM 579 N N . VAL A 1 78 ? 32.457 -17.880 -0.945 1.00 81.00 78 VAL A N 1
ATOM 580 C CA . VAL A 1 78 ? 33.136 -17.864 -2.243 1.00 81.00 78 VAL A CA 1
ATOM 581 C C . VAL A 1 78 ? 34.568 -18.347 -2.044 1.00 81.00 78 VAL A C 1
ATOM 583 O O . VAL A 1 78 ? 35.349 -17.716 -1.341 1.00 81.00 78 VAL A O 1
ATOM 586 N N . ALA A 1 79 ? 34.915 -19.483 -2.650 1.00 64.69 79 ALA A N 1
ATOM 587 C CA . ALA A 1 79 ? 36.195 -20.168 -2.439 1.00 64.69 79 ALA A CA 1
ATOM 588 C C . ALA A 1 79 ? 37.392 -19.552 -3.199 1.00 64.69 79 ALA A C 1
ATOM 590 O O . ALA A 1 79 ? 38.431 -20.196 -3.321 1.00 64.69 79 ALA A O 1
ATOM 591 N N . SER A 1 80 ? 37.258 -18.346 -3.760 1.00 58.56 80 SER A N 1
ATOM 592 C CA . SER A 1 80 ? 38.246 -17.774 -4.677 1.00 58.56 80 SER A CA 1
ATOM 593 C C . SER A 1 80 ? 38.683 -16.372 -4.265 1.00 58.56 80 SER A C 1
ATOM 595 O O . SER A 1 80 ? 37.869 -15.453 -4.254 1.00 58.56 80 SER A O 1
ATOM 597 N N . ASP A 1 81 ? 39.990 -16.197 -4.051 1.00 63.44 81 ASP A N 1
ATOM 598 C CA . ASP A 1 81 ? 40.644 -14.886 -3.912 1.00 63.44 81 ASP A CA 1
ATOM 599 C C . ASP A 1 81 ? 40.739 -14.126 -5.258 1.00 63.44 81 ASP A C 1
ATOM 601 O O . ASP A 1 81 ? 41.303 -13.038 -5.324 1.00 63.44 81 ASP A O 1
ATOM 605 N N . ALA A 1 82 ? 40.232 -14.695 -6.361 1.00 62.66 82 ALA A N 1
ATOM 606 C CA . ALA A 1 82 ? 40.460 -14.180 -7.713 1.00 62.66 82 ALA A CA 1
ATOM 607 C C . ALA A 1 82 ? 39.513 -13.044 -8.140 1.00 62.66 82 ALA A C 1
ATOM 609 O O . ALA A 1 82 ? 39.738 -12.447 -9.191 1.00 62.66 82 ALA A O 1
ATOM 610 N N . VAL A 1 83 ? 38.439 -12.765 -7.390 1.00 78.62 83 VAL A N 1
ATOM 611 C CA . VAL A 1 83 ? 37.416 -11.773 -7.768 1.00 78.62 83 VAL A CA 1
ATOM 612 C C . VAL A 1 83 ? 37.030 -10.928 -6.561 1.00 78.62 83 VAL A C 1
ATOM 614 O O . VAL A 1 83 ? 36.635 -11.463 -5.526 1.00 78.62 83 VAL A O 1
ATOM 617 N N . ASP A 1 84 ? 37.096 -9.602 -6.706 1.00 86.62 84 ASP A N 1
ATOM 618 C CA . ASP A 1 84 ? 36.591 -8.678 -5.690 1.00 86.62 84 ASP A CA 1
ATOM 619 C C . ASP A 1 84 ? 35.066 -8.826 -5.554 1.00 86.62 84 ASP A C 1
ATOM 621 O O . ASP A 1 84 ? 34.288 -8.417 -6.415 1.00 86.62 84 ASP A O 1
ATOM 625 N N . THR A 1 85 ? 34.628 -9.429 -4.450 1.00 89.12 85 THR A N 1
ATOM 626 C CA . THR A 1 85 ? 33.208 -9.628 -4.134 1.00 89.12 85 THR A CA 1
ATOM 627 C C . THR A 1 85 ? 32.619 -8.498 -3.286 1.00 89.12 85 THR A C 1
ATOM 629 O O . THR A 1 85 ? 31.420 -8.520 -2.982 1.00 89.12 85 THR A O 1
ATOM 632 N N . ALA A 1 86 ? 33.405 -7.471 -2.934 1.00 90.62 86 ALA A N 1
ATOM 633 C CA . ALA A 1 86 ? 32.942 -6.351 -2.120 1.00 90.62 86 ALA A CA 1
ATOM 634 C C . ALA A 1 86 ? 31.712 -5.632 -2.711 1.00 90.62 86 ALA A C 1
ATOM 636 O O . ALA A 1 86 ? 30.791 -5.339 -1.944 1.00 90.62 86 ALA A O 1
ATOM 637 N N . PRO A 1 87 ? 31.596 -5.397 -4.039 1.00 93.19 87 PRO A N 1
ATOM 638 C CA . PRO A 1 87 ? 30.382 -4.813 -4.613 1.00 93.19 87 PRO A CA 1
ATOM 639 C C . PRO A 1 87 ? 29.107 -5.624 -4.327 1.00 93.19 87 PRO A C 1
ATOM 641 O O . PRO A 1 87 ? 28.056 -5.037 -4.062 1.00 93.19 87 PRO A O 1
ATOM 644 N N . ALA A 1 88 ? 29.189 -6.960 -4.342 1.00 94.25 88 ALA A N 1
ATOM 645 C CA . ALA A 1 88 ? 28.059 -7.842 -4.045 1.00 94.25 88 ALA A CA 1
ATOM 646 C C . ALA A 1 88 ? 27.715 -7.849 -2.548 1.00 94.25 88 ALA A C 1
ATOM 648 O O . ALA A 1 88 ? 26.540 -7.757 -2.185 1.00 94.25 88 ALA A O 1
ATOM 649 N N . ALA A 1 89 ? 28.728 -7.889 -1.677 1.00 92.00 89 ALA A N 1
ATOM 650 C CA . ALA A 1 89 ? 28.540 -7.826 -0.229 1.00 92.00 89 ALA A CA 1
ATOM 651 C C . ALA A 1 89 ? 27.913 -6.490 0.219 1.00 92.00 89 ALA A C 1
ATOM 653 O O . ALA A 1 89 ? 26.964 -6.484 1.009 1.00 92.00 89 ALA A O 1
ATOM 654 N N . ASP A 1 90 ? 28.383 -5.369 -0.335 1.00 92.31 90 ASP A N 1
ATOM 655 C CA . ASP A 1 90 ? 27.855 -4.034 -0.042 1.00 92.31 90 ASP A CA 1
ATOM 656 C C . ASP A 1 90 ? 26.409 -3.876 -0.519 1.00 92.31 90 ASP A C 1
ATOM 658 O O . ASP A 1 90 ? 25.568 -3.307 0.188 1.00 92.31 90 ASP A O 1
ATOM 662 N N . LEU A 1 91 ? 26.091 -4.412 -1.704 1.00 94.94 91 LEU A N 1
ATOM 663 C CA . LEU A 1 91 ? 24.718 -4.438 -2.191 1.00 94.94 91 LEU A CA 1
ATOM 664 C C . LEU A 1 91 ? 23.827 -5.288 -1.283 1.00 94.94 91 LEU A C 1
ATOM 666 O O . LEU A 1 91 ? 22.773 -4.807 -0.867 1.00 94.94 91 LEU A O 1
ATOM 670 N N . ARG A 1 92 ? 24.255 -6.500 -0.914 1.00 94.94 92 ARG A N 1
ATOM 671 C CA . ARG A 1 92 ? 23.513 -7.375 0.005 1.00 94.94 92 ARG A CA 1
ATOM 672 C C . ARG A 1 92 ? 23.182 -6.645 1.306 1.00 94.94 92 ARG A C 1
ATOM 674 O O . ARG A 1 92 ? 22.017 -6.571 1.683 1.00 94.94 92 ARG A O 1
ATOM 681 N N . ALA A 1 93 ? 24.175 -6.017 1.938 1.00 92.50 93 ALA A N 1
ATOM 682 C CA . ALA A 1 93 ? 23.971 -5.238 3.158 1.00 92.50 93 ALA A CA 1
ATOM 683 C C . ALA A 1 93 ? 22.952 -4.096 2.962 1.00 92.50 93 ALA A C 1
ATOM 685 O O . ALA A 1 93 ? 22.070 -3.884 3.801 1.00 92.50 93 ALA A O 1
ATOM 686 N N . ALA A 1 94 ? 23.028 -3.378 1.836 1.00 91.62 94 ALA A N 1
ATOM 687 C CA . ALA A 1 94 ? 22.110 -2.286 1.526 1.00 91.62 94 ALA A CA 1
ATOM 688 C C . ALA A 1 94 ? 20.666 -2.748 1.244 1.00 91.62 94 ALA A C 1
ATOM 690 O O . ALA A 1 94 ? 19.729 -2.005 1.572 1.00 91.62 94 ALA A O 1
ATOM 691 N N . LEU A 1 95 ? 20.491 -3.937 0.652 1.00 93.06 95 LEU A N 1
ATOM 692 C CA . LEU A 1 95 ? 19.196 -4.574 0.393 1.00 93.06 95 LEU A CA 1
ATOM 693 C C . LEU A 1 95 ? 18.572 -5.106 1.689 1.00 93.06 95 LEU A C 1
ATOM 695 O O . LEU A 1 95 ? 17.430 -4.756 1.994 1.00 93.06 95 LEU A O 1
ATOM 699 N N . THR A 1 96 ? 19.337 -5.834 2.513 1.00 91.44 96 THR A N 1
ATOM 700 C CA . THR A 1 96 ? 18.885 -6.340 3.822 1.00 91.44 96 THR A CA 1
ATOM 701 C C . THR A 1 96 ? 18.413 -5.202 4.723 1.00 91.44 96 THR A C 1
ATOM 703 O O . THR A 1 96 ? 17.326 -5.270 5.294 1.00 91.44 96 THR A O 1
ATOM 706 N N . ALA A 1 97 ? 19.165 -4.096 4.787 1.00 88.75 97 ALA A N 1
ATOM 707 C CA . ALA A 1 97 ? 18.795 -2.921 5.579 1.00 88.75 97 ALA A CA 1
ATOM 708 C C . ALA A 1 97 ? 17.459 -2.272 5.154 1.00 88.75 97 ALA A C 1
ATOM 710 O O . ALA A 1 97 ? 16.905 -1.453 5.892 1.00 88.75 97 ALA A O 1
ATOM 711 N N . ARG A 1 98 ? 16.943 -2.600 3.962 1.00 84.88 98 ARG A N 1
ATOM 712 C CA . ARG A 1 98 ? 15.679 -2.078 3.418 1.00 84.88 98 ARG A CA 1
ATOM 713 C C . ARG A 1 98 ? 14.603 -3.137 3.219 1.00 84.88 98 ARG A C 1
ATOM 715 O O . ARG A 1 98 ? 13.511 -2.769 2.784 1.00 84.88 98 ARG A O 1
ATOM 722 N N . ASN A 1 99 ? 14.877 -4.388 3.591 1.00 89.31 99 ASN A N 1
ATOM 723 C CA . ASN A 1 99 ? 13.998 -5.528 3.348 1.00 89.31 99 ASN A CA 1
ATOM 724 C C . ASN A 1 99 ? 13.660 -5.680 1.852 1.00 89.31 99 ASN A C 1
ATOM 726 O O . ASN A 1 99 ? 12.490 -5.722 1.473 1.00 89.31 99 ASN A O 1
ATOM 730 N N . LEU A 1 100 ? 14.698 -5.654 1.012 1.00 91.06 100 LEU A N 1
ATOM 731 C CA . LEU A 1 100 ? 14.610 -5.855 -0.432 1.00 91.06 100 LEU A CA 1
ATOM 732 C C . LEU A 1 100 ? 15.287 -7.169 -0.825 1.00 91.06 100 LEU A C 1
ATOM 734 O O . LEU A 1 100 ? 16.313 -7.538 -0.259 1.00 91.06 100 LEU A O 1
ATOM 738 N N . GLU A 1 101 ? 14.726 -7.825 -1.833 1.00 91.62 101 GLU A N 1
ATOM 739 C CA . GLU A 1 101 ? 15.240 -9.079 -2.381 1.00 91.62 101 GLU A CA 1
ATOM 740 C C . GLU A 1 101 ? 16.388 -8.847 -3.376 1.00 91.62 101 GLU A C 1
ATOM 742 O O . GLU A 1 101 ? 16.479 -7.805 -4.031 1.00 91.62 101 GLU A O 1
ATOM 747 N N . THR A 1 102 ? 17.242 -9.856 -3.554 1.00 94.94 102 THR A N 1
ATOM 748 C CA . THR A 1 102 ? 18.377 -9.823 -4.500 1.00 94.94 102 THR A CA 1
ATOM 749 C C . THR A 1 102 ? 17.962 -10.041 -5.958 1.00 94.94 102 THR A C 1
ATOM 751 O O . THR A 1 102 ? 18.770 -9.846 -6.866 1.00 94.94 102 THR A O 1
ATOM 754 N N . VAL A 1 103 ? 16.697 -10.402 -6.204 1.00 94.31 103 VAL A N 1
ATOM 755 C CA . VAL A 1 103 ? 16.167 -10.851 -7.504 1.00 94.31 103 VAL A CA 1
ATOM 756 C C . VAL A 1 103 ? 16.533 -9.940 -8.683 1.00 94.31 103 VAL A C 1
ATOM 758 O O . VAL A 1 103 ? 16.926 -10.438 -9.736 1.00 94.31 103 VAL A O 1
ATOM 761 N N . HIS A 1 104 ? 16.478 -8.615 -8.516 1.00 94.81 104 HIS A N 1
ATOM 762 C CA .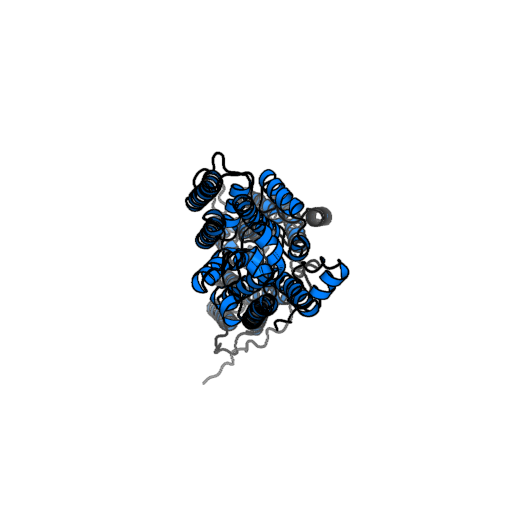 HIS A 1 104 ? 16.764 -7.675 -9.608 1.00 94.81 104 HIS A CA 1
ATOM 763 C C . HIS A 1 104 ? 18.250 -7.613 -9.959 1.00 94.81 104 HIS A C 1
ATOM 765 O O . HIS A 1 104 ? 18.611 -7.546 -11.129 1.00 94.81 104 HIS A O 1
ATOM 771 N N . ALA A 1 105 ? 19.123 -7.686 -8.956 1.00 94.94 105 ALA A N 1
ATOM 772 C CA . ALA A 1 105 ? 20.564 -7.719 -9.177 1.00 94.94 105 ALA A CA 1
ATOM 773 C C . ALA A 1 105 ? 20.993 -9.036 -9.844 1.00 94.94 105 ALA A C 1
ATOM 775 O O . ALA A 1 105 ? 21.787 -9.029 -10.781 1.00 94.94 105 ALA A O 1
ATOM 776 N N . ARG A 1 106 ? 20.385 -10.160 -9.446 1.00 95.38 106 ARG A N 1
ATOM 777 C CA . ARG A 1 106 ? 20.614 -11.469 -10.079 1.00 95.38 106 ARG A CA 1
ATOM 778 C C . ARG A 1 106 ? 20.113 -11.525 -11.523 1.00 95.38 106 ARG A C 1
ATOM 780 O O . ARG A 1 106 ? 20.747 -12.140 -12.379 1.00 95.38 106 ARG A O 1
ATOM 787 N N . ALA A 1 107 ? 19.002 -10.849 -11.819 1.00 93.25 107 ALA A N 1
ATOM 788 C CA . ALA A 1 107 ? 18.497 -10.729 -13.184 1.00 93.25 107 ALA A CA 1
ATOM 789 C C . ALA A 1 107 ? 19.486 -9.991 -14.109 1.00 93.25 107 ALA A C 1
ATOM 791 O O . ALA A 1 107 ? 19.678 -10.435 -15.239 1.00 93.25 107 ALA A O 1
ATOM 792 N N . LEU A 1 108 ? 20.179 -8.951 -13.619 1.00 93.31 108 LEU A N 1
ATOM 793 C CA . LEU A 1 108 ? 21.243 -8.273 -14.379 1.00 93.31 108 LEU A CA 1
ATOM 794 C C . LEU A 1 108 ? 22.407 -9.213 -14.709 1.00 93.31 108 LEU A C 1
ATOM 796 O O . LEU A 1 108 ? 22.871 -9.235 -15.848 1.00 93.31 108 LEU A O 1
ATOM 800 N N . LEU A 1 109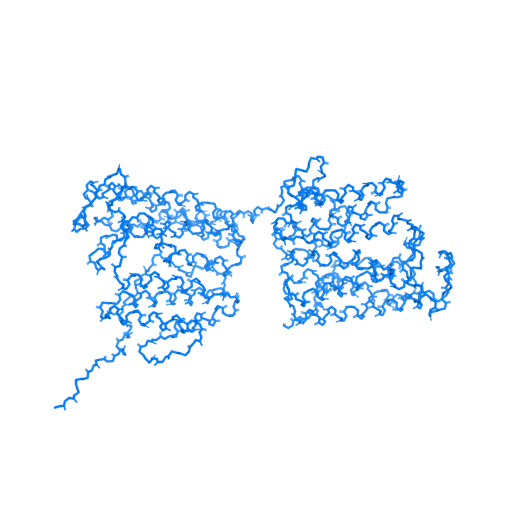 ? 22.828 -10.059 -13.760 1.00 94.12 109 LEU A N 1
ATOM 801 C CA . LEU A 1 109 ? 23.873 -11.058 -14.016 1.00 94.12 109 LEU A CA 1
ATOM 802 C C . LEU A 1 109 ? 23.505 -12.008 -15.166 1.00 94.12 109 LEU A C 1
ATOM 804 O O . LEU A 1 109 ? 24.390 -12.492 -15.865 1.00 94.12 109 LEU A O 1
ATOM 808 N N . CYS A 1 110 ? 22.217 -12.276 -15.406 1.00 90.38 110 CYS A N 1
ATOM 809 C CA . CYS A 1 110 ? 21.795 -13.092 -16.548 1.00 90.38 110 CYS A CA 1
ATOM 810 C C . CYS A 1 110 ? 22.104 -12.411 -17.893 1.00 90.38 110 CYS A C 1
ATOM 812 O O . CYS A 1 110 ? 22.527 -13.089 -18.829 1.00 90.38 110 CYS A O 1
ATOM 814 N N . ALA A 1 111 ? 21.937 -11.088 -17.990 1.00 89.56 111 ALA A N 1
ATOM 815 C CA . ALA A 1 111 ? 22.326 -10.337 -19.183 1.00 89.56 111 ALA A CA 1
ATOM 816 C C . ALA A 1 111 ? 23.850 -10.310 -19.356 1.00 89.56 111 ALA A C 1
ATOM 818 O O . ALA A 1 111 ? 24.343 -10.628 -20.435 1.00 89.56 111 ALA A O 1
ATOM 819 N N . PHE A 1 112 ? 24.597 -10.048 -18.281 1.00 91.88 112 PHE A N 1
ATOM 820 C CA . PHE A 1 112 ? 26.061 -10.007 -18.331 1.00 91.88 112 PHE A CA 1
ATOM 821 C C . PHE A 1 112 ? 26.691 -11.358 -18.695 1.00 91.88 112 PHE A C 1
ATOM 823 O O . PHE A 1 112 ? 27.668 -11.401 -19.439 1.00 91.88 112 PHE A O 1
ATOM 830 N N . ARG A 1 113 ? 26.103 -12.484 -18.262 1.00 91.50 113 ARG A N 1
ATOM 831 C CA . ARG A 1 113 ? 26.525 -13.821 -18.721 1.00 91.50 113 ARG A CA 1
ATOM 832 C C . ARG A 1 113 ? 26.307 -13.998 -20.228 1.00 91.50 113 ARG A C 1
ATOM 834 O O . ARG A 1 113 ? 27.192 -14.504 -20.911 1.00 91.50 113 ARG A O 1
ATOM 841 N N . ARG A 1 114 ? 25.173 -13.531 -20.766 1.00 89.19 114 ARG A N 1
ATOM 842 C CA . ARG A 1 114 ? 24.896 -13.558 -22.215 1.00 89.19 114 ARG A CA 1
ATOM 843 C C . ARG A 1 114 ? 25.904 -12.710 -23.004 1.00 89.19 114 ARG A C 1
ATOM 845 O O . ARG A 1 114 ? 26.345 -13.123 -24.077 1.00 89.19 114 ARG A O 1
ATOM 852 N N . ASP A 1 115 ? 26.287 -11.566 -22.449 1.00 87.31 115 ASP A N 1
ATOM 853 C CA . ASP A 1 115 ? 27.277 -10.652 -23.020 1.00 87.31 115 ASP A CA 1
ATOM 854 C C . ASP A 1 115 ? 28.707 -11.221 -22.965 1.00 87.31 115 ASP A C 1
ATOM 856 O O . ASP A 1 115 ? 29.461 -11.088 -23.932 1.00 87.31 115 ASP A O 1
ATOM 860 N N . ALA A 1 116 ? 29.069 -11.938 -21.896 1.00 87.25 116 ALA A N 1
ATOM 861 C CA . ALA A 1 116 ? 30.345 -12.651 -21.784 1.00 87.25 116 ALA A CA 1
ATOM 862 C C . ALA A 1 116 ? 30.505 -13.765 -22.840 1.00 87.25 116 ALA A C 1
ATOM 864 O O . ALA A 1 116 ? 31.625 -14.079 -23.246 1.00 87.25 116 ALA A O 1
ATOM 865 N N . GLU A 1 117 ? 29.389 -14.330 -23.305 1.00 84.88 117 GLU A N 1
ATOM 866 C CA . GLU A 1 117 ? 29.325 -15.337 -24.370 1.00 84.88 117 GLU A CA 1
ATOM 867 C C . GLU A 1 117 ? 29.181 -14.730 -25.781 1.00 84.88 117 GLU A C 1
ATOM 869 O O . GLU A 1 117 ? 29.115 -15.473 -26.759 1.00 84.88 117 GLU A O 1
ATOM 874 N N . ASN A 1 118 ? 29.131 -13.395 -25.911 1.00 78.81 118 ASN A N 1
ATOM 875 C CA . ASN A 1 118 ? 28.946 -12.674 -27.179 1.00 78.81 118 ASN A CA 1
ATOM 876 C C . ASN A 1 118 ? 27.709 -13.113 -27.990 1.00 78.81 118 ASN A C 1
ATOM 878 O O . ASN A 1 118 ? 27.730 -13.141 -29.224 1.00 78.81 118 ASN A O 1
ATOM 882 N N . ARG A 1 119 ? 26.594 -13.428 -27.318 1.00 76.81 119 ARG A N 1
ATOM 883 C CA . ARG A 1 119 ? 25.341 -13.760 -28.014 1.00 76.81 119 ARG A CA 1
ATOM 884 C C . ARG A 1 119 ? 24.595 -12.494 -28.438 1.00 76.81 119 ARG A C 1
ATOM 886 O O . ARG A 1 119 ? 24.042 -11.793 -27.593 1.00 76.81 119 ARG A O 1
ATOM 893 N N . GLY A 1 120 ? 24.516 -12.244 -29.746 1.00 77.31 120 GLY A N 1
ATOM 894 C CA . GLY A 1 120 ? 23.722 -11.145 -30.314 1.00 77.31 120 GLY A CA 1
ATOM 895 C C . GLY A 1 120 ? 22.204 -11.300 -30.125 1.00 77.31 120 GLY A C 1
ATOM 896 O O . GLY A 1 120 ? 21.729 -12.268 -29.522 1.00 77.31 120 GLY A O 1
ATOM 897 N N . THR A 1 121 ? 21.433 -10.345 -30.655 1.00 82.62 121 THR A N 1
ATOM 898 C CA . THR A 1 121 ? 19.955 -10.367 -30.635 1.00 82.62 121 THR A CA 1
ATOM 899 C C . THR A 1 121 ? 19.386 -10.239 -32.058 1.00 82.62 121 THR A C 1
ATOM 901 O O . THR A 1 121 ? 19.024 -9.136 -32.475 1.00 82.62 121 THR A O 1
ATOM 904 N N . PRO A 1 122 ? 19.327 -11.336 -32.835 1.00 84.62 122 PRO A N 1
ATOM 905 C CA . PRO A 1 122 ? 18.923 -11.307 -34.242 1.00 84.62 122 PRO A CA 1
ATOM 906 C C . PRO A 1 122 ? 17.464 -10.886 -34.460 1.00 84.62 122 PRO A C 1
ATOM 908 O O . PRO A 1 122 ? 17.143 -10.349 -35.517 1.00 84.62 122 PRO A O 1
ATOM 911 N N . THR A 1 123 ? 16.585 -11.100 -33.475 1.00 90.50 123 THR A N 1
ATOM 912 C CA . THR A 1 123 ? 15.151 -10.792 -33.568 1.00 90.50 123 THR A CA 1
ATOM 913 C C . THR A 1 123 ? 14.713 -9.773 -32.517 1.00 90.50 123 THR A C 1
ATOM 915 O O . THR A 1 123 ? 15.364 -9.585 -31.485 1.00 90.50 123 THR A O 1
ATOM 918 N N . TRP A 1 124 ? 13.564 -9.132 -32.752 1.00 92.62 124 TRP A N 1
ATOM 919 C CA . TRP A 1 124 ? 12.955 -8.226 -31.775 1.00 92.62 124 TRP A CA 1
ATOM 920 C C . TRP A 1 124 ? 12.627 -8.927 -30.450 1.00 92.62 124 TRP A C 1
ATOM 922 O O . TRP A 1 124 ? 12.870 -8.364 -29.385 1.00 92.62 124 TRP A O 1
ATOM 932 N N . ASP A 1 125 ? 12.124 -10.161 -30.492 1.00 92.12 125 ASP A N 1
ATOM 933 C CA . ASP A 1 125 ? 11.761 -10.902 -29.280 1.00 92.12 125 ASP A CA 1
ATOM 934 C C . ASP A 1 125 ? 12.986 -11.257 -28.437 1.00 92.12 125 ASP A C 1
ATOM 936 O O . ASP A 1 125 ? 12.940 -11.172 -27.205 1.00 92.12 125 ASP A O 1
ATOM 940 N N . GLU A 1 126 ? 14.105 -11.580 -29.086 1.00 91.75 126 GLU A N 1
ATOM 941 C CA . GLU A 1 126 ? 15.380 -11.778 -28.407 1.00 91.75 126 GLU A CA 1
ATOM 942 C C . GLU A 1 126 ? 15.948 -10.483 -27.831 1.00 91.75 126 GLU A C 1
ATOM 944 O O . GLU A 1 126 ? 16.451 -10.499 -26.706 1.00 91.75 126 GLU A O 1
ATOM 949 N N . LEU A 1 127 ? 15.824 -9.360 -28.547 1.00 93.75 127 LEU A N 1
ATOM 950 C CA . LEU A 1 127 ? 16.201 -8.048 -28.021 1.00 93.75 127 LEU A CA 1
ATOM 951 C C . LEU A 1 127 ? 15.346 -7.680 -26.800 1.00 93.75 127 LEU A C 1
ATOM 953 O O . LEU A 1 127 ? 15.873 -7.233 -25.786 1.00 93.75 127 LEU A O 1
ATOM 957 N N . MET A 1 128 ? 14.039 -7.947 -26.828 1.00 95.19 128 MET A N 1
ATOM 958 C CA . MET A 1 128 ? 13.166 -7.738 -25.668 1.00 95.19 128 MET A CA 1
ATOM 959 C C . MET A 1 128 ? 13.489 -8.690 -24.514 1.00 95.19 128 MET A C 1
ATOM 961 O O . MET A 1 128 ? 13.416 -8.286 -23.353 1.00 95.19 128 MET A O 1
ATOM 965 N N . ALA A 1 129 ? 13.864 -9.940 -24.797 1.00 92.06 129 ALA A N 1
ATOM 966 C CA . ALA A 1 129 ? 14.354 -10.867 -23.780 1.00 92.06 129 ALA A CA 1
ATOM 967 C C . ALA A 1 129 ? 15.644 -10.359 -23.130 1.00 92.06 129 ALA A C 1
ATOM 969 O O . ALA A 1 129 ? 15.764 -10.420 -21.907 1.00 92.06 129 ALA A O 1
ATOM 970 N N . TYR A 1 130 ? 16.555 -9.796 -23.927 1.00 92.94 130 TYR A N 1
ATOM 971 C CA . TYR A 1 130 ? 17.750 -9.131 -23.427 1.00 92.94 130 TYR A CA 1
ATOM 972 C C . TYR A 1 130 ? 17.390 -7.926 -22.547 1.00 92.94 130 TYR A C 1
ATOM 974 O O . TYR A 1 130 ? 17.777 -7.907 -21.384 1.00 92.94 130 TYR A O 1
ATOM 982 N N . CYS A 1 131 ? 16.553 -6.991 -23.016 1.00 93.75 131 CYS A N 1
ATOM 983 C CA . CYS A 1 131 ? 16.122 -5.823 -22.232 1.00 93.75 131 CYS A CA 1
ATOM 984 C C . CYS A 1 131 ? 15.438 -6.193 -20.901 1.00 93.75 131 CYS A C 1
ATOM 986 O O . CYS A 1 131 ? 15.599 -5.483 -19.903 1.00 93.75 131 CYS A O 1
ATOM 988 N N . ARG A 1 132 ? 14.689 -7.308 -20.854 1.00 93.00 132 ARG A N 1
ATOM 989 C CA . ARG A 1 132 ? 14.084 -7.831 -19.613 1.00 93.00 132 ARG A CA 1
ATOM 990 C C . ARG A 1 132 ? 15.122 -8.245 -18.568 1.00 93.00 132 ARG A C 1
ATOM 992 O O . ARG A 1 132 ? 14.796 -8.228 -17.383 1.00 93.00 132 ARG A O 1
ATOM 999 N N . ALA A 1 133 ? 16.325 -8.615 -18.994 1.00 90.38 133 ALA A N 1
ATOM 1000 C CA . ALA A 1 133 ? 17.430 -8.977 -18.117 1.00 90.38 133 ALA A CA 1
ATOM 1001 C C . ALA A 1 133 ? 18.411 -7.813 -17.889 1.00 90.38 133 ALA A C 1
ATOM 1003 O O . ALA A 1 133 ? 18.916 -7.687 -16.785 1.00 90.38 133 ALA A O 1
ATOM 1004 N N . SER A 1 134 ? 18.656 -6.944 -18.877 1.00 90.31 134 SER A N 1
ATOM 1005 C CA . SER A 1 134 ? 19.691 -5.896 -18.811 1.00 90.31 134 SER A CA 1
ATOM 1006 C C . SER A 1 134 ? 19.201 -4.534 -18.316 1.00 90.31 134 SER A C 1
ATOM 1008 O O . SER A 1 134 ? 19.977 -3.783 -17.734 1.00 90.31 134 SER A O 1
ATOM 1010 N N . ALA A 1 135 ? 17.918 -4.204 -18.507 1.00 91.38 135 ALA A N 1
ATOM 1011 C CA . ALA A 1 135 ? 17.395 -2.866 -18.215 1.00 91.38 135 ALA A CA 1
ATOM 1012 C C . ALA A 1 135 ? 16.198 -2.878 -17.262 1.00 91.38 135 ALA A C 1
ATOM 1014 O O . ALA A 1 135 ? 16.167 -2.110 -16.298 1.00 91.38 135 ALA A O 1
ATOM 1015 N N . ALA A 1 136 ? 15.218 -3.760 -17.494 1.00 92.19 136 ALA A N 1
ATOM 1016 C CA . ALA A 1 136 ? 14.028 -3.854 -16.648 1.00 92.19 136 ALA A CA 1
ATOM 1017 C C . ALA A 1 136 ? 14.365 -3.989 -15.148 1.00 92.19 136 ALA A C 1
ATOM 1019 O O . ALA A 1 136 ? 13.781 -3.241 -14.361 1.00 92.19 136 ALA A O 1
ATOM 1020 N N . PRO A 1 137 ? 15.338 -4.822 -14.715 1.00 95.12 137 PRO A N 1
ATOM 1021 C CA . PRO A 1 137 ? 15.616 -4.990 -13.289 1.00 95.12 137 PRO A CA 1
ATOM 1022 C C . PRO A 1 137 ? 16.006 -3.694 -12.572 1.00 95.12 137 PRO A C 1
ATOM 1024 O O . PRO A 1 137 ? 15.686 -3.535 -11.397 1.00 95.12 137 PRO A O 1
ATOM 1027 N N . VAL A 1 138 ? 16.621 -2.734 -13.273 1.00 91.44 138 VAL A N 1
ATOM 1028 C CA . VAL A 1 138 ? 16.945 -1.411 -12.718 1.00 91.44 138 VAL A CA 1
ATOM 1029 C C . VAL A 1 138 ? 15.667 -0.649 -12.356 1.00 91.44 138 VAL A C 1
ATOM 1031 O O . VAL A 1 138 ? 15.534 -0.143 -11.240 1.00 91.44 138 VAL A O 1
ATOM 1034 N N . GLY A 1 139 ? 14.701 -0.594 -13.277 1.00 91.56 139 GLY A N 1
ATOM 1035 C CA . GLY A 1 139 ? 13.411 0.054 -13.046 1.00 91.56 139 GLY A CA 1
ATOM 1036 C C . GLY A 1 139 ? 12.627 -0.618 -11.922 1.00 91.56 139 GLY A C 1
ATOM 1037 O O . GLY A 1 139 ? 12.135 0.062 -11.021 1.00 91.56 139 GLY A O 1
ATOM 1038 N N . ARG A 1 140 ? 12.573 -1.954 -11.920 1.00 93.81 140 ARG A N 1
ATOM 1039 C CA . ARG A 1 140 ? 11.885 -2.735 -10.879 1.00 93.81 140 ARG A CA 1
ATOM 1040 C C . ARG A 1 140 ? 12.513 -2.543 -9.499 1.00 93.81 140 ARG A C 1
ATOM 1042 O O . ARG A 1 140 ? 11.789 -2.324 -8.531 1.00 93.81 140 ARG A O 1
ATOM 1049 N N . PHE A 1 141 ? 13.844 -2.522 -9.418 1.00 93.94 141 PHE A N 1
ATOM 1050 C CA . PHE A 1 141 ? 14.566 -2.196 -8.190 1.00 93.94 141 PHE A CA 1
ATOM 1051 C C . PHE A 1 141 ? 14.190 -0.808 -7.657 1.00 93.94 141 PHE A C 1
ATOM 1053 O O . PHE A 1 141 ? 13.916 -0.669 -6.466 1.00 93.94 141 PHE A O 1
ATOM 1060 N N . LEU A 1 142 ? 14.126 0.214 -8.519 1.00 91.88 142 LEU A N 1
ATOM 1061 C CA . LEU A 1 142 ? 13.711 1.559 -8.106 1.00 91.88 142 LEU A CA 1
ATOM 1062 C C . LEU A 1 142 ? 12.254 1.589 -7.618 1.00 91.88 142 LEU A C 1
ATOM 1064 O O . LEU A 1 142 ? 11.962 2.256 -6.624 1.00 91.88 142 LEU A O 1
ATOM 1068 N N . LEU A 1 143 ? 11.343 0.853 -8.264 1.00 89.75 143 LEU A N 1
ATOM 1069 C CA . LEU A 1 143 ? 9.955 0.734 -7.804 1.00 89.75 143 LEU A CA 1
ATOM 1070 C C . LEU A 1 143 ? 9.869 0.082 -6.418 1.00 89.75 143 LEU A C 1
ATOM 1072 O O . LEU A 1 143 ? 9.212 0.634 -5.531 1.00 89.75 143 LEU A O 1
ATOM 1076 N N . ASP A 1 144 ? 10.564 -1.035 -6.205 1.00 90.69 144 ASP A N 1
ATOM 1077 C CA . ASP A 1 144 ? 10.556 -1.758 -4.930 1.00 90.69 144 ASP A CA 1
ATOM 1078 C C . ASP A 1 144 ? 11.210 -0.936 -3.812 1.00 90.69 144 ASP A C 1
ATOM 1080 O O . ASP A 1 144 ? 10.647 -0.803 -2.720 1.00 90.69 144 ASP A O 1
ATOM 1084 N N . LEU A 1 145 ? 12.341 -0.284 -4.105 1.00 88.62 145 LEU A N 1
ATOM 1085 C CA . LEU A 1 145 ? 13.026 0.632 -3.191 1.00 88.62 145 LEU A CA 1
ATOM 1086 C C . LEU A 1 145 ? 12.093 1.746 -2.700 1.00 88.62 145 LEU A C 1
ATOM 1088 O O . LEU A 1 145 ? 12.093 2.099 -1.518 1.00 88.62 145 LEU A O 1
ATOM 1092 N N . HIS A 1 146 ? 11.264 2.284 -3.594 1.00 86.62 146 HIS A N 1
ATOM 1093 C CA . HIS A 1 146 ? 10.313 3.344 -3.276 1.00 86.62 146 HIS A CA 1
ATOM 1094 C C . HIS A 1 146 ? 8.945 2.846 -2.779 1.00 86.62 146 HIS A C 1
ATOM 1096 O O . HIS A 1 146 ? 8.134 3.670 -2.317 1.00 86.62 146 HIS A O 1
ATOM 1102 N N . ARG A 1 147 ? 8.730 1.522 -2.770 1.00 86.12 147 ARG A N 1
ATOM 1103 C CA . ARG A 1 147 ? 7.472 0.831 -2.439 1.00 86.12 147 ARG A CA 1
ATOM 1104 C C . ARG A 1 147 ? 6.305 1.292 -3.311 1.00 86.12 147 ARG A C 1
ATOM 1106 O O . ARG A 1 147 ? 5.218 1.595 -2.814 1.00 86.12 147 ARG A O 1
ATOM 1113 N N . GLU A 1 148 ? 6.566 1.416 -4.604 1.00 85.00 148 GLU A N 1
ATOM 1114 C CA . GLU A 1 148 ? 5.564 1.771 -5.605 1.00 85.00 148 GLU A CA 1
ATOM 1115 C C . GLU A 1 148 ? 4.608 0.598 -5.890 1.00 85.00 148 GLU A C 1
ATOM 1117 O O . GLU A 1 148 ? 4.953 -0.565 -5.669 1.00 85.00 148 GLU A O 1
ATOM 1122 N N . PRO A 1 149 ? 3.371 0.862 -6.348 1.00 77.81 149 PRO A N 1
ATOM 1123 C CA . PRO A 1 149 ? 2.391 -0.192 -6.555 1.00 77.81 149 PRO A CA 1
ATOM 1124 C C . PRO A 1 149 ? 2.763 -1.059 -7.764 1.00 77.81 149 PRO A C 1
ATOM 1126 O O . PRO A 1 149 ? 3.185 -0.544 -8.800 1.00 77.81 149 PRO A O 1
ATOM 1129 N N . ARG A 1 150 ? 2.490 -2.371 -7.683 1.00 82.25 150 ARG A N 1
ATOM 1130 C CA . ARG A 1 150 ? 2.792 -3.343 -8.757 1.00 82.25 150 ARG A CA 1
ATOM 1131 C C . ARG A 1 150 ? 2.233 -2.955 -10.129 1.00 82.25 150 ARG A C 1
ATOM 1133 O O . ARG A 1 150 ? 2.836 -3.282 -11.144 1.00 82.25 150 ARG A O 1
ATOM 1140 N N . ARG A 1 151 ? 1.131 -2.200 -10.179 1.00 82.12 151 ARG A N 1
ATOM 1141 C CA . ARG A 1 151 ? 0.554 -1.678 -11.432 1.00 82.12 151 ARG A CA 1
ATOM 1142 C C . ARG A 1 151 ? 1.509 -0.786 -12.243 1.00 82.12 151 ARG A C 1
ATOM 1144 O O . ARG A 1 151 ? 1.310 -0.649 -13.440 1.00 82.12 151 ARG A O 1
ATOM 1151 N N . ALA A 1 152 ? 2.534 -0.192 -11.622 1.00 87.38 152 ALA A N 1
ATOM 1152 C CA . ALA A 1 152 ? 3.544 0.614 -12.314 1.00 87.38 152 ALA A CA 1
ATOM 1153 C C . ALA A 1 152 ? 4.602 -0.233 -13.052 1.00 87.38 152 ALA A C 1
ATOM 1155 O O . ALA A 1 152 ? 5.292 0.290 -13.925 1.00 87.38 152 ALA A O 1
ATOM 1156 N N . MET A 1 153 ? 4.713 -1.530 -12.736 1.00 89.69 153 MET A N 1
ATOM 1157 C CA . MET A 1 153 ? 5.790 -2.406 -13.214 1.00 89.69 153 MET A CA 1
ATOM 1158 C C . MET A 1 153 ? 5.839 -2.495 -14.741 1.00 89.69 153 MET A C 1
ATOM 1160 O O . MET A 1 153 ? 6.885 -2.280 -15.338 1.00 89.69 153 MET A O 1
ATOM 1164 N N . ALA A 1 154 ? 4.697 -2.740 -15.389 1.00 88.25 154 ALA A N 1
ATOM 1165 C CA . ALA A 1 154 ? 4.645 -2.911 -16.840 1.00 88.25 154 ALA A CA 1
ATOM 1166 C C . ALA A 1 154 ? 5.037 -1.635 -17.609 1.00 88.25 154 ALA A C 1
ATOM 1168 O O . ALA A 1 154 ? 5.665 -1.719 -18.663 1.00 88.25 154 ALA A O 1
ATOM 1169 N N . ALA A 1 155 ? 4.682 -0.457 -17.085 1.00 89.50 155 ALA A N 1
ATOM 1170 C CA . ALA A 1 155 ? 5.051 0.822 -17.685 1.00 89.50 155 ALA A CA 1
ATOM 1171 C C . ALA A 1 155 ? 6.536 1.155 -17.444 1.00 89.50 155 ALA A C 1
ATOM 1173 O O . ALA A 1 155 ? 7.196 1.691 -18.331 1.00 89.50 155 ALA A O 1
ATOM 1174 N N . ALA A 1 156 ? 7.083 0.788 -16.279 1.00 94.44 156 ALA A N 1
ATOM 1175 C CA . ALA A 1 156 ? 8.511 0.917 -15.989 1.00 94.44 156 ALA A CA 1
ATOM 1176 C C . ALA A 1 156 ? 9.365 -0.019 -16.855 1.00 94.44 156 ALA A C 1
ATOM 1178 O O . ALA A 1 156 ? 10.354 0.427 -17.428 1.00 94.44 156 ALA A O 1
ATOM 1179 N N . ASP A 1 157 ? 8.951 -1.277 -17.023 1.00 95.25 157 ASP A N 1
ATOM 1180 C CA . ASP A 1 157 ? 9.615 -2.232 -17.914 1.00 95.25 157 ASP A CA 1
ATOM 1181 C C . ASP A 1 157 ? 9.645 -1.717 -19.358 1.00 95.25 157 ASP A C 1
ATOM 1183 O O . ASP A 1 157 ? 10.675 -1.810 -20.026 1.00 95.25 157 ASP A O 1
ATOM 1187 N N . ALA A 1 158 ? 8.536 -1.134 -19.829 1.00 92.56 158 ALA A N 1
ATOM 1188 C CA . ALA A 1 158 ? 8.462 -0.527 -21.155 1.00 92.56 158 ALA A CA 1
ATOM 1189 C C . ALA A 1 158 ? 9.422 0.667 -21.296 1.00 92.56 158 ALA A C 1
ATOM 1191 O O . ALA A 1 158 ? 10.124 0.758 -22.302 1.00 92.56 158 ALA A O 1
ATOM 1192 N N . LEU A 1 159 ? 9.513 1.535 -20.277 1.00 96.56 159 LEU A N 1
ATOM 1193 C CA . LEU A 1 159 ? 10.467 2.648 -20.262 1.00 96.56 159 LEU A CA 1
ATOM 1194 C C . LEU A 1 159 ? 11.913 2.148 -20.316 1.00 96.56 159 LEU A C 1
ATOM 1196 O O . LEU A 1 159 ? 12.693 2.608 -21.145 1.00 96.56 159 LEU A O 1
ATOM 1200 N N . CYS A 1 160 ? 12.269 1.196 -19.452 1.00 96.25 160 CYS A N 1
ATOM 1201 C CA . CYS A 1 160 ? 13.610 0.623 -19.394 1.00 96.25 160 CYS A CA 1
ATOM 1202 C C . CYS A 1 160 ? 13.995 -0.057 -20.712 1.00 96.25 160 CYS A C 1
ATOM 1204 O O . CYS A 1 160 ? 15.095 0.169 -21.210 1.00 96.25 160 CYS A O 1
ATOM 1206 N N . ALA A 1 161 ? 13.088 -0.836 -21.309 1.00 95.19 161 ALA A N 1
ATOM 1207 C CA . ALA A 1 161 ? 13.320 -1.445 -22.614 1.00 95.19 161 ALA A CA 1
ATOM 1208 C C . ALA A 1 161 ? 13.509 -0.384 -23.707 1.00 95.19 161 ALA A C 1
ATOM 1210 O O . ALA A 1 161 ? 14.455 -0.479 -24.483 1.00 95.19 161 ALA A O 1
ATOM 1211 N N . ALA A 1 162 ? 12.673 0.658 -23.739 1.00 96.06 162 ALA A N 1
ATOM 1212 C CA . ALA A 1 162 ? 12.809 1.729 -24.720 1.00 96.06 162 ALA A CA 1
ATOM 1213 C C . ALA A 1 162 ? 14.155 2.457 -24.597 1.00 96.06 162 ALA A C 1
ATOM 1215 O O . ALA A 1 162 ? 14.841 2.638 -25.598 1.00 96.06 162 ALA A O 1
ATOM 1216 N N . LEU A 1 163 ? 14.566 2.830 -23.381 1.00 95.12 163 LEU A N 1
ATOM 1217 C CA . LEU A 1 163 ? 15.866 3.464 -23.134 1.00 95.12 163 LEU A CA 1
ATOM 1218 C C . LEU A 1 163 ? 17.026 2.578 -23.588 1.00 95.12 163 LEU A C 1
ATOM 1220 O O . LEU A 1 163 ? 17.955 3.069 -24.224 1.00 95.12 163 LEU A O 1
ATOM 1224 N N . GLN A 1 164 ? 16.947 1.278 -23.305 1.00 94.62 164 GLN A N 1
ATOM 1225 C CA . GLN A 1 164 ? 17.977 0.325 -23.697 1.00 94.62 164 GLN A CA 1
ATOM 1226 C C . GLN A 1 164 ? 18.087 0.202 -25.219 1.00 94.62 164 GLN A C 1
ATOM 1228 O O . GLN A 1 164 ? 19.187 0.271 -25.761 1.00 94.62 164 GLN A O 1
ATOM 1233 N N . VAL A 1 165 ? 16.959 0.093 -25.927 1.00 96.44 165 VAL A N 1
ATOM 1234 C CA . VAL A 1 165 ? 16.966 0.055 -27.396 1.00 96.44 165 VAL A CA 1
ATOM 1235 C C . VAL A 1 165 ? 17.486 1.369 -27.981 1.00 96.44 165 VAL A C 1
ATOM 1237 O O . VAL A 1 165 ? 18.280 1.342 -28.917 1.00 96.44 165 VAL A O 1
ATOM 1240 N N . LEU A 1 166 ? 17.093 2.523 -27.430 1.00 95.38 166 LEU A N 1
ATOM 1241 C CA . LEU A 1 166 ? 17.610 3.818 -27.882 1.00 95.38 166 LEU A CA 1
ATOM 1242 C C . LEU A 1 166 ? 19.133 3.909 -27.705 1.00 95.38 166 LEU A C 1
ATOM 1244 O O . LEU A 1 166 ? 19.805 4.333 -28.643 1.00 95.38 166 LEU A O 1
ATOM 1248 N N . ASN A 1 167 ? 19.673 3.456 -26.568 1.00 92.00 167 ASN A N 1
ATOM 1249 C CA . ASN A 1 167 ? 21.119 3.385 -26.337 1.00 92.00 167 ASN A CA 1
ATOM 1250 C C . ASN A 1 167 ? 21.809 2.472 -27.364 1.00 92.00 167 ASN A C 1
ATOM 1252 O O . ASN A 1 167 ? 22.790 2.880 -27.978 1.00 92.00 167 ASN A O 1
ATOM 1256 N N . HIS A 1 168 ? 21.266 1.277 -27.619 1.00 93.25 168 HIS A N 1
ATOM 1257 C CA . HIS A 1 168 ? 21.819 0.356 -28.617 1.00 93.25 168 HIS A CA 1
ATOM 1258 C C . HIS A 1 168 ? 21.845 0.948 -30.026 1.00 93.25 168 HIS A C 1
ATOM 1260 O O . HIS A 1 168 ? 22.816 0.763 -30.753 1.00 93.25 168 HIS A O 1
ATOM 1266 N N . VAL A 1 169 ? 20.808 1.693 -30.418 1.00 94.88 169 VAL A N 1
ATOM 1267 C CA . VAL A 1 169 ? 20.795 2.374 -31.718 1.00 94.88 169 VAL A CA 1
ATOM 1268 C C . VAL A 1 169 ? 21.791 3.541 -31.737 1.00 94.88 169 VAL A C 1
ATOM 1270 O O . VAL A 1 169 ? 22.465 3.723 -32.744 1.00 94.88 169 VAL A O 1
ATOM 1273 N N . GLN A 1 170 ? 21.933 4.313 -30.651 1.00 93.44 170 GLN A N 1
ATOM 1274 C CA . GLN A 1 170 ? 22.929 5.397 -30.559 1.00 93.44 170 GLN A CA 1
ATOM 1275 C C . GLN A 1 170 ? 24.370 4.901 -30.697 1.00 93.44 170 GLN A C 1
ATOM 1277 O O . GLN A 1 170 ? 25.193 5.597 -31.293 1.00 93.44 170 GLN A O 1
ATOM 1282 N N . ASP A 1 171 ? 24.660 3.740 -30.113 1.00 91.12 171 ASP A N 1
ATOM 1283 C CA . ASP A 1 171 ? 26.013 3.205 -29.967 1.00 91.12 171 ASP A CA 1
ATOM 1284 C C . ASP A 1 171 ? 26.298 2.065 -30.961 1.00 91.12 171 ASP A C 1
ATOM 1286 O O . ASP A 1 171 ? 27.361 1.449 -30.912 1.00 91.12 171 ASP A O 1
ATOM 1290 N N . ILE A 1 172 ? 25.400 1.836 -31.929 1.00 90.31 172 ILE A N 1
ATOM 1291 C CA . ILE A 1 172 ? 25.417 0.674 -32.828 1.00 90.31 172 ILE A CA 1
ATOM 1292 C C . ILE A 1 172 ? 26.757 0.470 -33.553 1.00 90.31 172 ILE A C 1
ATOM 1294 O O . ILE A 1 172 ? 27.252 -0.653 -33.657 1.00 90.31 172 ILE A O 1
ATOM 1298 N N . GLY A 1 173 ? 27.387 1.556 -34.011 1.00 87.81 173 GLY A N 1
ATOM 1299 C CA . GLY A 1 173 ? 28.696 1.498 -34.659 1.00 87.81 173 GLY A CA 1
ATOM 1300 C C . GLY A 1 173 ? 29.849 1.261 -33.680 1.00 87.81 173 GLY A C 1
ATOM 1301 O O . GLY A 1 173 ? 30.814 0.574 -34.012 1.00 87.81 173 GLY A O 1
ATOM 1302 N N . GLU A 1 174 ? 29.774 1.824 -32.471 1.00 86.38 174 GLU A N 1
ATOM 1303 C CA . GLU A 1 174 ? 30.790 1.629 -31.429 1.00 86.38 174 GLU A CA 1
ATOM 1304 C C . GLU A 1 174 ? 30.758 0.186 -30.907 1.00 86.38 174 GLU A C 1
ATOM 1306 O O . GLU A 1 174 ? 31.803 -0.467 -30.864 1.00 86.38 174 GLU A O 1
ATOM 1311 N N . ASP A 1 175 ? 29.567 -0.340 -30.617 1.00 87.75 175 ASP A N 1
ATOM 1312 C CA . ASP A 1 175 ? 29.355 -1.718 -30.163 1.00 87.75 175 ASP A CA 1
ATOM 1313 C C . ASP A 1 175 ? 29.832 -2.738 -31.200 1.00 87.75 175 ASP A C 1
ATOM 1315 O O . ASP A 1 175 ? 30.550 -3.688 -30.862 1.00 87.75 175 ASP A O 1
ATOM 1319 N N . ARG A 1 176 ? 29.537 -2.503 -32.485 1.00 88.06 176 ARG A N 1
ATOM 1320 C CA . ARG A 1 176 ? 30.049 -3.340 -33.574 1.00 88.06 176 ARG A CA 1
ATOM 1321 C C . ARG A 1 176 ? 31.575 -3.315 -33.639 1.00 88.06 176 ARG A C 1
ATOM 1323 O O . ARG A 1 176 ? 32.205 -4.373 -33.699 1.00 88.06 176 ARG A O 1
ATOM 1330 N N . ARG A 1 177 ? 32.192 -2.129 -33.638 1.00 85.94 177 ARG A N 1
ATOM 1331 C CA . ARG A 1 1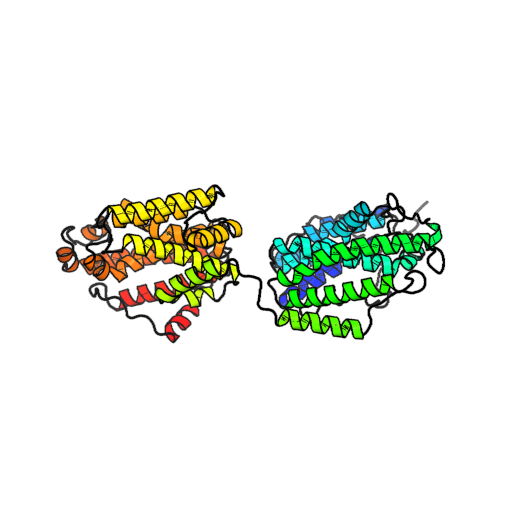77 ? 33.643 -1.991 -33.846 1.00 85.94 177 ARG A CA 1
ATOM 1332 C C . ARG A 1 177 ? 34.455 -2.499 -32.660 1.00 85.94 177 ARG A C 1
ATOM 1334 O O . ARG A 1 177 ? 35.386 -3.280 -32.878 1.00 85.94 177 ARG A O 1
ATOM 1341 N N . LEU A 1 178 ? 34.095 -2.067 -31.450 1.00 82.50 178 LEU A N 1
ATOM 1342 C CA . LEU A 1 178 ? 34.864 -2.295 -30.224 1.00 82.50 178 LEU A CA 1
ATOM 1343 C C . LEU A 1 178 ? 34.500 -3.606 -29.528 1.00 82.50 178 LEU A C 1
ATOM 1345 O O . LEU A 1 178 ? 35.395 -4.306 -29.065 1.00 82.50 178 LEU A O 1
ATOM 1349 N N . ARG A 1 179 ? 33.208 -3.951 -29.469 1.00 79.88 179 ARG A N 1
ATOM 1350 C CA . ARG A 1 179 ? 32.715 -5.104 -28.693 1.00 79.88 179 ARG A CA 1
ATOM 1351 C C . ARG A 1 179 ? 32.358 -6.313 -29.555 1.00 79.88 179 ARG A C 1
ATOM 1353 O O . ARG A 1 179 ? 32.135 -7.392 -29.021 1.00 79.88 179 ARG A O 1
ATOM 1360 N N . LYS A 1 180 ? 32.307 -6.151 -30.884 1.00 83.50 180 LYS A N 1
ATOM 1361 C CA . LYS A 1 180 ? 31.837 -7.172 -31.844 1.00 83.50 180 LYS A CA 1
ATOM 1362 C C . LYS A 1 180 ? 30.401 -7.642 -31.576 1.00 83.50 180 LYS A C 1
ATOM 1364 O O . LYS A 1 180 ? 30.015 -8.715 -32.034 1.00 83.50 180 LYS A O 1
ATOM 1369 N N . ARG A 1 181 ? 29.599 -6.832 -30.878 1.00 84.75 181 ARG A N 1
ATOM 1370 C CA . ARG A 1 181 ? 28.206 -7.142 -30.529 1.00 84.75 181 ARG A CA 1
ATOM 1371 C C . ARG A 1 181 ? 27.238 -6.380 -31.424 1.00 84.75 181 ARG A C 1
ATOM 1373 O O . ARG A 1 181 ? 27.556 -5.304 -31.924 1.00 84.75 181 ARG A O 1
ATOM 1380 N N . VAL A 1 182 ? 26.057 -6.961 -31.628 1.00 88.25 182 VAL A N 1
ATOM 1381 C CA . VAL A 1 182 ? 24.965 -6.354 -32.395 1.00 88.25 182 VAL A CA 1
ATOM 1382 C C . VAL A 1 182 ? 23.661 -6.535 -31.630 1.00 88.25 182 VAL A C 1
ATOM 1384 O O . VAL A 1 182 ? 23.176 -7.657 -31.466 1.00 88.25 182 VAL A O 1
ATOM 1387 N N . TYR A 1 183 ? 23.105 -5.407 -31.192 1.00 89.06 183 TYR A N 1
ATOM 1388 C CA . TYR A 1 183 ? 21.841 -5.309 -30.461 1.00 89.06 183 TYR A CA 1
ATOM 1389 C C . TYR A 1 183 ? 20.736 -4.684 -31.330 1.00 89.06 183 TYR A C 1
ATOM 1391 O O . TYR A 1 183 ? 19.954 -3.848 -30.880 1.00 89.06 183 TYR A O 1
ATOM 1399 N N . LEU A 1 184 ? 20.710 -5.056 -32.613 1.00 91.19 184 LEU A N 1
ATOM 1400 C CA . LEU A 1 184 ? 19.743 -4.589 -33.602 1.00 91.19 184 LEU A CA 1
ATOM 1401 C C . LEU A 1 184 ? 19.196 -5.793 -34.384 1.00 91.19 184 LEU A C 1
ATOM 1403 O O . LEU A 1 184 ? 19.999 -6.553 -34.931 1.00 91.19 184 LEU A O 1
ATOM 1407 N N . PRO A 1 185 ? 17.867 -5.958 -34.502 1.00 92.44 185 PRO A N 1
ATOM 1408 C CA . PRO A 1 185 ? 17.293 -6.944 -35.405 1.00 92.44 185 PRO A CA 1
ATOM 1409 C C . PRO A 1 185 ? 17.562 -6.539 -36.860 1.00 92.44 185 PRO A C 1
ATOM 1411 O O . PRO A 1 185 ? 17.072 -5.505 -37.325 1.00 92.44 185 PRO A O 1
ATOM 1414 N N . LEU A 1 186 ? 18.352 -7.350 -37.564 1.00 89.31 186 LEU A N 1
ATOM 1415 C CA . LEU A 1 186 ? 18.720 -7.129 -38.972 1.00 89.31 186 LEU A CA 1
ATOM 1416 C C . LEU A 1 186 ? 17.786 -7.847 -39.958 1.00 89.31 186 LEU A C 1
ATOM 1418 O O . LEU A 1 186 ? 17.822 -7.559 -41.153 1.00 89.31 186 LEU A O 1
ATOM 1422 N N . ASP A 1 187 ? 16.948 -8.758 -39.459 1.00 84.00 187 ASP A N 1
ATOM 1423 C CA . ASP A 1 187 ? 16.030 -9.570 -40.257 1.00 84.00 187 ASP A CA 1
ATOM 1424 C C . ASP A 1 187 ? 14.597 -9.426 -39.724 1.00 84.00 187 ASP A C 1
ATOM 1426 O O . ASP A 1 187 ? 14.222 -10.001 -38.697 1.00 84.00 187 ASP A O 1
ATOM 1430 N N . TRP A 1 188 ? 13.805 -8.579 -40.386 1.00 87.62 188 TRP A N 1
ATOM 1431 C CA . TRP A 1 188 ? 12.410 -8.329 -40.026 1.00 87.62 188 TRP A CA 1
ATOM 1432 C C . TRP A 1 188 ? 11.473 -9.155 -40.916 1.00 87.62 188 TRP A C 1
ATOM 1434 O O . TRP A 1 188 ? 11.548 -9.030 -42.139 1.00 87.62 188 TRP A O 1
ATOM 1444 N N . PRO A 1 189 ? 10.522 -9.925 -40.347 1.00 82.38 189 PRO A N 1
ATOM 1445 C CA . PRO A 1 189 ? 9.560 -10.686 -41.143 1.00 82.38 189 PRO A CA 1
ATOM 1446 C C . PRO A 1 189 ? 8.782 -9.789 -42.115 1.00 82.38 189 PRO A C 1
ATOM 1448 O O . PRO A 1 189 ? 8.119 -8.838 -41.692 1.00 82.38 189 PRO A O 1
ATOM 1451 N N . GLY A 1 190 ? 8.873 -10.089 -43.417 1.00 78.44 190 GLY A N 1
ATOM 1452 C CA . GLY A 1 190 ? 8.231 -9.306 -44.483 1.00 78.44 190 GLY A CA 1
ATOM 1453 C C . GLY A 1 190 ? 8.778 -7.881 -44.641 1.00 78.44 190 GLY A C 1
ATOM 1454 O O . GLY A 1 190 ? 8.086 -7.021 -45.184 1.00 78.44 190 GLY A O 1
ATOM 1455 N N . GLY A 1 191 ? 9.977 -7.611 -44.120 1.00 76.75 191 GLY A N 1
ATOM 1456 C CA . GLY A 1 191 ? 10.600 -6.295 -44.078 1.00 76.75 191 GLY A CA 1
ATOM 1457 C C . GLY A 1 191 ? 11.981 -6.241 -44.743 1.00 76.75 191 GLY A C 1
ATOM 1458 O O . GLY A 1 191 ? 12.413 -7.200 -45.382 1.00 76.75 191 GLY A O 1
ATOM 1459 N N . PRO A 1 192 ? 12.676 -5.098 -44.614 1.00 74.75 192 PRO A N 1
ATOM 1460 C CA . PRO A 1 192 ? 14.039 -4.927 -45.104 1.00 74.75 192 PRO A CA 1
ATOM 1461 C C . PRO A 1 192 ? 14.999 -5.864 -44.362 1.00 74.75 192 PRO A C 1
ATOM 1463 O O . PRO A 1 192 ? 14.875 -6.058 -43.149 1.00 74.75 192 PRO A O 1
ATOM 1466 N N . ARG A 1 193 ? 15.973 -6.406 -45.096 1.00 87.12 193 ARG A N 1
ATOM 1467 C CA . ARG A 1 193 ? 17.047 -7.238 -44.555 1.00 87.12 193 ARG A CA 1
ATOM 1468 C C . ARG A 1 193 ? 18.375 -6.526 -44.750 1.00 87.12 193 ARG A C 1
ATOM 1470 O O . ARG A 1 193 ? 18.746 -6.236 -45.885 1.00 87.12 193 ARG A O 1
ATOM 1477 N N . ALA A 1 194 ? 19.057 -6.254 -43.646 1.00 90.38 194 ALA A N 1
ATOM 1478 C CA . ALA A 1 194 ? 20.412 -5.721 -43.645 1.00 90.38 194 ALA A CA 1
ATOM 1479 C C . ALA A 1 194 ? 21.415 -6.844 -43.373 1.00 90.38 194 ALA A C 1
ATOM 1481 O O . ALA A 1 194 ? 21.113 -7.827 -42.689 1.00 90.38 194 ALA A O 1
ATOM 1482 N N . GLU A 1 195 ? 22.618 -6.699 -43.907 1.00 90.19 195 GLU A N 1
ATOM 1483 C CA . GLU A 1 195 ? 23.715 -7.616 -43.654 1.00 90.19 195 GLU A CA 1
ATOM 1484 C C . GLU A 1 195 ? 24.587 -7.111 -42.508 1.00 90.19 195 GLU A C 1
ATOM 1486 O O . GLU A 1 195 ? 24.679 -5.920 -42.220 1.00 90.19 195 GLU A O 1
ATOM 1491 N N . LEU A 1 196 ? 25.291 -8.032 -41.851 1.00 88.56 196 LEU A N 1
ATOM 1492 C CA . LEU A 1 196 ? 26.195 -7.678 -40.758 1.00 88.56 196 LEU A CA 1
ATOM 1493 C C . LEU A 1 196 ? 27.302 -6.705 -41.209 1.00 88.56 196 LEU A C 1
ATOM 1495 O O . LEU A 1 196 ? 27.749 -5.882 -40.413 1.00 88.56 196 LEU A O 1
ATOM 1499 N N . ALA A 1 197 ? 27.715 -6.791 -42.478 1.00 90.44 197 ALA A N 1
ATOM 1500 C CA . ALA A 1 197 ? 28.716 -5.918 -43.085 1.00 90.44 197 ALA A CA 1
ATOM 1501 C C . ALA A 1 197 ? 28.235 -4.463 -43.249 1.00 90.44 197 ALA A C 1
ATOM 1503 O O . ALA A 1 197 ? 29.065 -3.556 -43.260 1.00 90.44 197 ALA A O 1
ATOM 1504 N N . ASP A 1 198 ? 26.918 -4.210 -43.302 1.00 91.69 198 ASP A N 1
ATOM 1505 C CA . ASP A 1 198 ? 26.374 -2.844 -43.372 1.00 91.69 198 ASP A CA 1
ATOM 1506 C C . ASP A 1 198 ? 26.755 -2.009 -42.136 1.00 91.69 198 ASP A C 1
ATOM 1508 O O . ASP A 1 198 ? 26.858 -0.787 -42.212 1.00 91.69 198 ASP A O 1
ATOM 1512 N N . LEU A 1 199 ? 26.986 -2.661 -40.989 1.00 91.06 199 LEU A N 1
ATOM 1513 C CA . LEU A 1 199 ? 27.383 -2.010 -39.735 1.00 91.06 199 LEU A CA 1
ATOM 1514 C C . LEU A 1 199 ? 28.863 -1.599 -39.698 1.00 91.06 199 LEU A C 1
ATOM 1516 O O . LEU A 1 199 ? 29.270 -0.870 -38.792 1.00 91.06 199 LEU A O 1
ATOM 1520 N N . ASP A 1 200 ? 29.671 -2.077 -40.646 1.00 90.62 200 ASP A N 1
ATOM 1521 C CA . ASP A 1 200 ? 31.097 -1.751 -40.744 1.00 90.62 200 ASP A CA 1
ATOM 1522 C C . ASP A 1 200 ? 31.346 -0.516 -41.643 1.00 90.62 200 ASP A C 1
ATOM 1524 O O . ASP A 1 200 ? 32.461 0.009 -41.691 1.00 90.62 200 ASP A O 1
ATOM 1528 N N . ALA A 1 201 ? 30.303 -0.014 -42.316 1.00 92.44 201 ALA A N 1
ATOM 1529 C CA . ALA A 1 201 ? 30.337 1.187 -43.145 1.00 92.44 201 ALA A CA 1
ATOM 1530 C C . ALA A 1 201 ? 30.372 2.491 -42.309 1.00 92.44 201 ALA A C 1
ATOM 1532 O O . ALA A 1 201 ? 29.993 2.500 -41.137 1.00 92.44 201 ALA A O 1
ATOM 1533 N N . PRO A 1 202 ? 30.805 3.631 -42.888 1.00 91.44 202 PRO A N 1
ATOM 1534 C CA . PRO A 1 202 ? 30.787 4.923 -42.195 1.00 91.44 202 PRO A CA 1
ATOM 1535 C C . PRO A 1 202 ? 29.391 5.564 -42.106 1.00 91.44 202 PRO A C 1
ATOM 1537 O O . PRO A 1 202 ? 29.208 6.495 -41.328 1.00 91.44 202 PRO A O 1
ATOM 1540 N N . VAL A 1 203 ? 28.425 5.106 -42.909 1.00 95.06 203 VAL A N 1
ATOM 1541 C CA . VAL A 1 203 ? 27.045 5.619 -42.986 1.00 95.06 203 VAL A CA 1
ATOM 1542 C C . VAL A 1 203 ? 26.078 4.464 -43.241 1.00 95.06 203 VAL A C 1
ATOM 1544 O O . VAL A 1 203 ? 26.472 3.451 -43.823 1.00 95.06 203 VAL A O 1
ATOM 1547 N N . CYS A 1 204 ? 24.823 4.594 -42.816 1.00 95.56 204 CYS A N 1
ATOM 1548 C CA . CYS A 1 204 ? 23.823 3.547 -43.001 1.00 95.56 204 CYS A CA 1
ATOM 1549 C C . CYS A 1 204 ? 23.512 3.306 -44.485 1.00 95.56 204 CYS A C 1
ATOM 1551 O O . CYS A 1 204 ? 23.160 4.231 -45.220 1.00 95.56 204 CYS A O 1
ATOM 1553 N N . SER A 1 205 ? 23.523 2.038 -44.904 1.00 95.19 205 SER A N 1
ATOM 1554 C CA . SER A 1 205 ? 22.878 1.638 -46.155 1.00 95.19 205 SER A CA 1
ATOM 1555 C C . SER A 1 205 ? 21.352 1.819 -46.056 1.00 95.19 205 SER A C 1
ATOM 1557 O O . SER A 1 205 ? 20.801 1.828 -44.947 1.00 95.19 205 SER A O 1
ATOM 1559 N N . PRO A 1 206 ? 20.624 1.936 -47.184 1.00 94.94 206 PRO A N 1
ATOM 1560 C CA . PRO A 1 206 ? 19.163 2.037 -47.158 1.00 94.94 206 PRO A CA 1
ATOM 1561 C C . PRO A 1 206 ? 18.486 0.869 -46.424 1.00 94.94 206 PRO A C 1
ATOM 1563 O O . PRO A 1 206 ? 17.507 1.077 -45.708 1.00 94.94 206 PRO A O 1
ATOM 1566 N N . ALA A 1 207 ? 19.030 -0.346 -46.555 1.00 93.81 207 ALA A N 1
ATOM 1567 C CA . ALA A 1 207 ? 18.520 -1.533 -45.877 1.00 93.81 207 ALA A CA 1
ATOM 1568 C C . ALA A 1 207 ? 18.709 -1.444 -44.355 1.00 93.81 207 ALA A C 1
ATOM 1570 O O . ALA A 1 207 ? 17.738 -1.578 -43.608 1.00 93.81 207 ALA A O 1
ATOM 1571 N N . LEU A 1 208 ? 19.926 -1.129 -43.892 1.00 94.75 208 LEU A N 1
ATOM 1572 C CA . LEU A 1 208 ? 20.217 -0.942 -42.468 1.00 94.75 208 LEU A CA 1
ATOM 1573 C C . LEU A 1 208 ? 19.381 0.189 -41.866 1.00 94.75 208 LEU A C 1
ATOM 1575 O O . LEU A 1 208 ? 18.830 0.045 -40.772 1.00 94.75 208 LEU A O 1
ATOM 1579 N N . ARG A 1 209 ? 19.238 1.298 -42.597 1.00 96.19 209 ARG A N 1
ATOM 1580 C CA . ARG A 1 209 ? 18.403 2.419 -42.176 1.00 96.19 209 ARG A CA 1
ATOM 1581 C C . ARG A 1 209 ? 16.954 1.987 -41.955 1.00 96.19 209 ARG A C 1
ATOM 1583 O O . ARG A 1 209 ? 16.368 2.330 -40.932 1.00 96.19 209 ARG A O 1
ATOM 1590 N N . ALA A 1 210 ? 16.404 1.182 -42.859 1.00 95.19 210 ALA A N 1
ATOM 1591 C CA . ALA A 1 210 ? 15.043 0.683 -42.738 1.00 95.19 210 ALA A CA 1
ATOM 1592 C C . ALA A 1 210 ? 14.874 -0.309 -41.559 1.00 95.19 210 ALA A C 1
ATOM 1594 O O . ALA A 1 210 ? 13.847 -0.273 -40.876 1.00 95.19 210 ALA A O 1
ATOM 1595 N N . CYS A 1 211 ? 15.884 -1.133 -41.241 1.00 95.44 211 CYS A N 1
ATOM 1596 C CA . CYS A 1 211 ? 15.899 -1.960 -40.022 1.00 95.44 211 CYS A CA 1
ATOM 1597 C C . CYS A 1 211 ? 15.934 -1.108 -38.737 1.00 95.44 211 CYS A C 1
ATOM 1599 O O . CYS A 1 211 ? 15.231 -1.413 -37.765 1.00 95.44 211 CYS A O 1
ATOM 1601 N N . ILE A 1 212 ? 16.719 -0.022 -38.729 1.00 95.81 212 ILE A N 1
ATOM 1602 C CA . ILE A 1 212 ? 16.761 0.948 -37.624 1.00 95.81 212 ILE A CA 1
ATOM 1603 C C . ILE A 1 212 ? 15.392 1.602 -37.452 1.00 95.81 212 ILE A C 1
ATOM 1605 O O . ILE A 1 212 ? 14.855 1.588 -36.348 1.00 95.81 212 ILE A O 1
ATOM 1609 N N . ASP A 1 213 ? 14.783 2.108 -38.523 1.00 95.88 213 ASP A N 1
ATOM 1610 C CA . ASP A 1 213 ? 13.476 2.764 -38.445 1.00 95.88 213 ASP A CA 1
ATOM 1611 C C . ASP A 1 213 ? 12.390 1.818 -37.919 1.00 95.88 213 ASP A C 1
ATOM 1613 O O . ASP A 1 213 ? 11.631 2.194 -37.025 1.00 95.88 213 ASP A O 1
ATOM 1617 N N . LYS A 1 214 ? 12.384 0.549 -38.351 1.00 95.31 214 LYS A N 1
ATOM 1618 C CA . LYS A 1 214 ? 11.457 -0.463 -37.821 1.00 95.31 214 LYS A CA 1
ATOM 1619 C C . LYS A 1 214 ? 11.672 -0.743 -36.332 1.00 95.31 214 LYS A C 1
ATOM 1621 O O . LYS A 1 214 ? 10.710 -0.922 -35.581 1.00 95.31 214 LYS A O 1
ATOM 1626 N N . THR A 1 215 ? 12.929 -0.752 -35.897 1.00 96.06 215 THR A N 1
ATOM 1627 C CA . THR A 1 215 ? 13.294 -0.861 -34.479 1.00 96.06 215 THR A CA 1
ATOM 1628 C C . THR A 1 215 ? 12.778 0.352 -33.704 1.00 96.06 215 THR A C 1
ATOM 1630 O O . THR A 1 215 ? 12.151 0.195 -32.657 1.00 96.06 215 THR A O 1
ATOM 1633 N N . LEU A 1 216 ? 12.957 1.562 -34.240 1.00 96.81 216 LEU A N 1
ATOM 1634 C CA . LEU A 1 216 ? 12.469 2.804 -33.643 1.00 96.81 216 LEU A CA 1
ATOM 1635 C C . LEU A 1 216 ? 10.932 2.873 -33.602 1.00 96.81 216 LEU A C 1
ATOM 1637 O O . LEU A 1 216 ? 10.391 3.416 -32.642 1.00 96.81 216 LEU A O 1
ATOM 1641 N N . ASP A 1 217 ? 10.216 2.281 -34.562 1.00 95.69 217 ASP A N 1
ATOM 1642 C CA . ASP A 1 217 ? 8.751 2.153 -34.523 1.00 95.69 217 ASP A CA 1
ATOM 1643 C C . ASP A 1 217 ? 8.279 1.288 -33.352 1.00 95.69 217 ASP A C 1
ATOM 1645 O O . ASP A 1 217 ? 7.357 1.657 -32.622 1.00 95.69 217 ASP A O 1
ATOM 1649 N N . ARG A 1 218 ? 8.928 0.140 -33.128 1.00 95.88 218 ARG A N 1
ATOM 1650 C CA . ARG A 1 218 ? 8.617 -0.713 -31.973 1.00 95.88 218 ARG A CA 1
ATOM 1651 C C . ARG A 1 218 ? 8.993 -0.039 -30.655 1.00 95.88 218 ARG A C 1
ATOM 1653 O O . ARG A 1 218 ? 8.249 -0.152 -29.683 1.00 95.88 218 ARG A O 1
ATOM 1660 N N . THR A 1 219 ? 10.091 0.711 -30.634 1.00 97.06 219 THR A N 1
ATOM 1661 C CA . THR A 1 219 ? 10.490 1.535 -29.487 1.00 97.06 219 THR A CA 1
ATOM 1662 C C . THR A 1 219 ? 9.497 2.658 -29.204 1.00 97.06 219 THR A C 1
ATOM 1664 O O . THR A 1 219 ? 9.210 2.921 -28.040 1.00 97.06 219 THR A O 1
ATOM 1667 N N . ALA A 1 220 ? 8.915 3.283 -30.231 1.00 92.06 220 ALA A N 1
ATOM 1668 C CA . ALA A 1 220 ? 7.849 4.268 -30.053 1.00 92.06 220 ALA A CA 1
ATOM 1669 C C . ALA A 1 220 ? 6.644 3.652 -29.321 1.00 92.06 220 ALA A C 1
ATOM 1671 O O . ALA A 1 220 ? 6.200 4.201 -28.320 1.00 92.06 220 ALA A O 1
ATOM 1672 N N . ALA A 1 221 ? 6.215 2.447 -29.716 1.00 87.69 221 ALA A N 1
ATOM 1673 C CA . ALA A 1 221 ? 5.134 1.732 -29.030 1.00 87.69 221 ALA A CA 1
ATOM 1674 C C . ALA A 1 221 ? 5.471 1.361 -27.568 1.00 87.69 221 ALA A C 1
ATOM 1676 O O . ALA A 1 221 ? 4.578 1.267 -26.721 1.00 87.69 221 ALA A O 1
ATOM 1677 N N . LEU A 1 222 ? 6.751 1.140 -27.239 1.00 89.69 222 LEU A N 1
ATOM 1678 C CA . LEU A 1 222 ? 7.188 0.984 -25.847 1.00 89.69 222 LEU A CA 1
ATOM 1679 C C . LEU A 1 222 ? 7.062 2.302 -25.072 1.00 89.69 222 LEU A C 1
ATOM 1681 O O . LEU A 1 222 ? 6.590 2.286 -23.935 1.00 89.69 222 LEU A O 1
ATOM 1685 N N . LEU A 1 223 ? 7.441 3.430 -25.678 1.00 90.50 223 LEU A N 1
ATOM 1686 C CA . LEU A 1 223 ? 7.306 4.747 -25.054 1.00 90.50 223 LEU A CA 1
ATOM 1687 C C . LEU A 1 223 ? 5.838 5.141 -24.839 1.00 90.50 223 LEU A C 1
ATOM 1689 O O . LEU A 1 223 ? 5.514 5.609 -23.750 1.00 90.50 223 LEU A O 1
ATOM 1693 N N . ASP A 1 224 ? 4.941 4.829 -25.778 1.00 84.56 224 ASP A N 1
ATOM 1694 C CA . ASP A 1 224 ? 3.495 5.052 -25.619 1.00 84.56 224 ASP A CA 1
ATOM 1695 C C . ASP A 1 224 ? 2.941 4.327 -24.378 1.00 84.56 224 ASP A C 1
ATOM 1697 O O . ASP A 1 224 ? 2.142 4.863 -23.608 1.00 84.56 224 ASP A O 1
ATOM 1701 N N . ARG A 1 225 ? 3.398 3.092 -24.127 1.00 83.94 225 ARG A N 1
ATOM 1702 C CA . ARG A 1 225 ? 3.039 2.347 -22.906 1.00 83.94 225 ARG A CA 1
ATOM 1703 C C . ARG A 1 225 ? 3.665 2.975 -21.662 1.00 83.94 225 ARG A C 1
ATOM 1705 O O . ARG A 1 225 ? 3.019 3.059 -20.612 1.00 83.94 225 ARG A O 1
ATOM 1712 N N . ALA A 1 226 ? 4.920 3.395 -21.775 1.00 90.44 226 ALA A N 1
ATOM 1713 C CA . ALA A 1 226 ? 5.684 3.998 -20.694 1.00 90.44 226 ALA A CA 1
ATOM 1714 C C . ALA A 1 226 ? 5.145 5.376 -20.271 1.00 90.44 226 ALA A C 1
ATOM 1716 O O . ALA A 1 226 ? 5.287 5.736 -19.104 1.00 90.44 226 ALA A O 1
ATOM 1717 N N . ASP A 1 227 ? 4.457 6.110 -21.149 1.00 88.50 227 ASP A N 1
ATOM 1718 C CA . ASP A 1 227 ? 3.861 7.422 -20.849 1.00 88.50 227 ASP A CA 1
ATOM 1719 C C . ASP A 1 227 ? 2.831 7.396 -19.714 1.00 88.50 227 ASP A C 1
ATOM 1721 O O . ASP A 1 227 ? 2.580 8.405 -19.047 1.00 88.50 227 ASP A O 1
ATOM 1725 N N . THR A 1 228 ? 2.264 6.224 -19.427 1.00 87.38 228 THR A N 1
ATOM 1726 C CA . THR A 1 228 ? 1.374 6.034 -18.276 1.00 87.38 228 THR A CA 1
ATOM 1727 C C . THR A 1 228 ? 2.119 6.039 -16.936 1.00 87.38 228 THR A C 1
ATOM 1729 O O . THR A 1 228 ? 1.518 6.335 -15.898 1.00 87.38 228 THR A O 1
ATOM 1732 N N . LEU A 1 229 ? 3.433 5.775 -16.927 1.00 89.38 229 LEU A N 1
ATOM 1733 C CA . LEU A 1 229 ? 4.227 5.564 -15.716 1.00 89.38 229 LEU A CA 1
ATOM 1734 C C . LEU A 1 229 ? 4.133 6.730 -14.718 1.00 89.38 229 LEU A C 1
ATOM 1736 O O . LEU A 1 229 ? 3.815 6.465 -13.556 1.00 89.38 229 LEU A O 1
ATOM 1740 N N . PRO A 1 230 ? 4.314 8.015 -15.096 1.00 90.12 230 PRO A N 1
ATOM 1741 C CA . PRO A 1 230 ? 4.241 9.106 -14.129 1.00 90.12 230 PRO A CA 1
ATOM 1742 C C . PRO A 1 230 ? 2.885 9.194 -13.412 1.00 90.12 230 PRO A C 1
ATOM 1744 O O . PRO A 1 230 ? 2.825 9.610 -12.258 1.00 90.12 230 PRO A O 1
ATOM 1747 N N . ALA A 1 231 ? 1.785 8.791 -14.053 1.00 82.62 231 ALA A N 1
ATOM 1748 C CA . ALA A 1 231 ? 0.465 8.790 -13.419 1.00 82.62 231 ALA A CA 1
ATOM 1749 C C . ALA A 1 231 ? 0.283 7.638 -12.412 1.00 82.62 231 ALA A C 1
ATOM 1751 O O . ALA A 1 231 ? -0.513 7.754 -11.477 1.00 82.62 231 ALA A O 1
ATOM 1752 N N . LEU A 1 232 ? 1.027 6.543 -12.587 1.00 82.50 232 LEU A N 1
ATOM 1753 C CA . LEU A 1 232 ? 0.963 5.348 -11.742 1.00 82.50 232 LEU A CA 1
ATOM 1754 C C . LEU A 1 232 ? 1.831 5.463 -10.481 1.00 82.50 232 LEU A C 1
ATOM 1756 O O . LEU A 1 232 ? 1.529 4.804 -9.482 1.00 82.50 232 LEU A O 1
ATOM 1760 N N . LEU A 1 233 ? 2.864 6.312 -10.519 1.00 85.19 233 LEU A N 1
ATOM 1761 C CA . LEU A 1 233 ? 3.805 6.537 -9.422 1.00 85.19 233 LEU A CA 1
ATOM 1762 C C . LEU A 1 233 ? 3.212 7.400 -8.300 1.00 85.19 233 LEU A C 1
ATOM 1764 O O . LEU A 1 233 ? 2.557 8.426 -8.515 1.00 85.19 233 LEU A O 1
ATOM 1768 N N . THR A 1 234 ? 3.488 6.997 -7.066 1.00 82.44 234 THR A N 1
ATOM 1769 C CA . THR A 1 234 ? 3.004 7.636 -5.842 1.00 82.44 234 THR A CA 1
ATOM 1770 C C . THR A 1 234 ? 4.019 8.617 -5.257 1.00 82.44 234 THR A C 1
ATOM 1772 O O . THR A 1 234 ? 3.615 9.620 -4.659 1.00 82.44 234 THR A O 1
ATOM 1775 N N . ARG A 1 235 ? 5.327 8.381 -5.440 1.00 84.12 235 ARG A N 1
ATOM 1776 C CA . ARG A 1 235 ? 6.404 9.254 -4.960 1.00 84.12 235 ARG A CA 1
ATOM 1777 C C . ARG A 1 235 ? 6.611 10.434 -5.916 1.00 84.12 235 ARG A C 1
ATOM 1779 O O . ARG A 1 235 ? 7.033 10.229 -7.052 1.00 84.12 235 ARG A O 1
ATOM 1786 N N . PRO A 1 236 ? 6.429 11.693 -5.463 1.00 85.12 236 PRO A N 1
ATOM 1787 C CA . PRO A 1 236 ? 6.519 12.863 -6.341 1.00 85.12 236 PRO A CA 1
ATOM 1788 C C . PRO A 1 236 ? 7.867 13.003 -7.050 1.00 85.12 236 PRO A C 1
ATOM 1790 O O . PRO A 1 236 ? 7.915 13.392 -8.210 1.00 85.12 236 PRO A O 1
ATOM 1793 N N . ARG A 1 237 ? 8.961 12.673 -6.356 1.00 85.62 237 ARG A N 1
ATOM 1794 C CA . ARG A 1 237 ? 10.318 12.833 -6.885 1.00 85.62 237 ARG A CA 1
ATOM 1795 C C . ARG A 1 237 ? 10.659 11.784 -7.944 1.00 85.62 237 ARG A C 1
ATOM 1797 O O . ARG A 1 237 ? 11.146 12.158 -9.002 1.00 85.62 237 ARG A O 1
ATOM 1804 N N . LEU A 1 238 ? 10.310 10.518 -7.699 1.00 87.75 238 LEU A N 1
ATOM 1805 C CA . LEU A 1 238 ? 10.451 9.445 -8.689 1.00 87.75 238 LEU A CA 1
ATOM 1806 C C . LEU A 1 238 ? 9.564 9.703 -9.913 1.00 87.75 238 LEU A C 1
ATOM 1808 O O . LEU A 1 238 ? 9.982 9.511 -11.046 1.00 87.75 238 LEU A O 1
ATOM 1812 N N . ARG A 1 239 ? 8.351 10.216 -9.692 1.00 89.56 239 ARG A N 1
ATOM 1813 C CA . ARG A 1 239 ? 7.442 10.630 -10.763 1.00 89.56 239 ARG A CA 1
ATOM 1814 C C . ARG A 1 239 ? 8.016 11.748 -11.635 1.00 89.56 239 ARG A C 1
ATOM 1816 O O . ARG A 1 239 ? 7.871 11.703 -12.853 1.00 89.56 239 ARG A O 1
ATOM 1823 N N . ALA A 1 240 ? 8.645 12.745 -11.018 1.00 89.06 240 ALA A N 1
ATOM 1824 C CA . ALA A 1 240 ? 9.308 13.835 -11.728 1.00 89.06 240 ALA A CA 1
ATOM 1825 C C . ALA A 1 240 ? 10.484 13.334 -12.570 1.00 89.06 240 ALA A C 1
ATOM 1827 O O . ALA A 1 240 ? 10.637 13.731 -13.722 1.00 89.06 240 ALA A O 1
ATOM 1828 N N . GLU A 1 241 ? 11.276 12.427 -12.003 1.00 88.75 241 GLU A N 1
ATOM 1829 C CA . GLU A 1 241 ? 12.395 11.783 -12.681 1.00 88.75 241 GLU A CA 1
ATOM 1830 C C . GLU A 1 241 ? 11.928 10.937 -13.871 1.00 88.75 241 GLU A C 1
ATOM 1832 O O . GLU A 1 241 ? 12.402 11.148 -14.984 1.00 88.75 241 GLU A O 1
ATOM 1837 N N . ALA A 1 242 ? 10.917 10.083 -13.686 1.00 91.62 242 ALA A N 1
ATOM 1838 C CA . ALA A 1 242 ? 10.315 9.308 -14.770 1.00 91.62 242 ALA A CA 1
ATOM 1839 C C . ALA A 1 242 ? 9.785 10.204 -15.905 1.00 91.62 242 ALA A C 1
ATOM 1841 O O . ALA A 1 242 ? 10.003 9.905 -17.076 1.00 91.62 242 ALA A O 1
ATOM 1842 N N . ALA A 1 243 ? 9.140 11.332 -15.578 1.00 92.38 243 ALA A N 1
ATOM 1843 C CA . ALA A 1 243 ? 8.647 12.286 -16.574 1.00 92.38 243 ALA A CA 1
ATOM 1844 C C . ALA A 1 243 ? 9.780 12.980 -17.356 1.00 92.38 243 ALA A C 1
ATOM 1846 O O . ALA A 1 243 ? 9.676 13.141 -18.573 1.00 92.38 243 ALA A O 1
ATOM 1847 N N . ALA A 1 244 ? 10.874 13.366 -16.688 1.00 89.19 244 ALA A N 1
ATOM 1848 C CA . ALA A 1 244 ? 12.053 13.904 -17.369 1.00 89.19 244 ALA A CA 1
ATOM 1849 C C . ALA A 1 244 ? 12.687 12.866 -18.303 1.00 89.19 244 ALA A C 1
ATOM 1851 O O . ALA A 1 244 ? 12.985 13.180 -19.455 1.00 89.19 244 ALA A O 1
ATOM 1852 N N . ILE A 1 245 ? 12.853 11.631 -17.823 1.00 91.12 245 ILE A N 1
ATOM 1853 C CA . ILE A 1 245 ? 13.432 10.528 -18.594 1.00 91.12 245 ILE A CA 1
ATOM 1854 C C . ILE A 1 245 ? 12.579 10.230 -19.834 1.00 91.12 245 ILE A C 1
ATOM 1856 O O . ILE A 1 245 ? 13.127 10.159 -20.930 1.00 91.12 245 ILE A O 1
ATOM 1860 N N . LEU A 1 246 ? 11.251 10.151 -19.702 1.00 93.00 246 LEU A N 1
ATOM 1861 C CA . LEU A 1 246 ? 10.327 9.987 -20.834 1.00 93.00 246 LEU A CA 1
ATOM 1862 C C . LEU A 1 246 ? 10.457 11.117 -21.861 1.00 93.00 246 LEU A C 1
ATOM 1864 O O . LEU A 1 246 ? 10.536 10.868 -23.063 1.00 93.00 246 LEU A O 1
ATOM 1868 N N . SER A 1 247 ? 10.535 12.369 -21.400 1.00 90.62 247 SER A N 1
ATOM 1869 C CA . SER A 1 247 ? 10.727 13.521 -22.288 1.00 90.62 247 SER A CA 1
ATOM 1870 C C . SER A 1 247 ? 12.046 13.436 -23.067 1.00 90.62 247 SER A C 1
ATOM 1872 O O . SER A 1 247 ? 12.078 13.757 -24.259 1.00 90.62 247 SER A O 1
ATOM 1874 N N . LEU A 1 248 ? 13.134 13.009 -22.417 1.00 91.50 248 LEU A N 1
ATOM 1875 C CA . LEU A 1 248 ? 14.435 12.813 -23.066 1.00 91.50 248 LEU A CA 1
ATOM 1876 C C . LEU A 1 248 ? 14.415 11.628 -24.035 1.00 91.50 248 LEU A C 1
ATOM 1878 O O . LEU A 1 248 ? 14.926 11.759 -25.145 1.00 91.50 248 LEU A O 1
ATOM 1882 N N . ALA A 1 249 ? 13.782 10.515 -23.663 1.00 92.25 249 ALA A N 1
ATOM 1883 C CA . ALA A 1 249 ? 13.649 9.335 -24.512 1.00 92.25 249 ALA A CA 1
ATOM 1884 C C . ALA A 1 249 ? 12.888 9.659 -25.806 1.00 92.25 249 ALA A C 1
ATOM 1886 O O . ALA A 1 249 ? 13.356 9.348 -26.900 1.00 92.25 249 ALA A O 1
ATOM 1887 N N . HIS A 1 250 ? 11.774 10.389 -25.706 1.00 94.56 250 HIS A N 1
ATOM 1888 C CA . HIS A 1 250 ? 11.032 10.871 -26.870 1.00 94.56 250 HIS A CA 1
ATOM 1889 C C . HIS A 1 250 ? 11.844 11.815 -27.759 1.00 94.56 250 HIS A C 1
ATOM 1891 O O . HIS A 1 250 ? 11.747 11.761 -28.987 1.00 94.56 250 HIS A O 1
ATOM 1897 N N . ALA A 1 251 ? 12.636 12.708 -27.160 1.00 90.81 251 ALA A N 1
ATOM 1898 C CA . ALA A 1 251 ? 13.518 13.581 -27.923 1.00 90.81 251 ALA A CA 1
ATOM 1899 C C . ALA A 1 251 ? 14.596 12.784 -28.663 1.00 90.81 251 ALA A C 1
ATOM 1901 O O . ALA A 1 251 ? 14.825 13.020 -29.849 1.00 90.81 251 ALA A O 1
ATOM 1902 N N . LEU A 1 252 ? 15.213 11.820 -27.986 1.00 93.25 252 LEU A N 1
ATOM 1903 C CA . LEU A 1 252 ? 16.236 10.968 -28.564 1.00 93.25 252 LEU A CA 1
ATOM 1904 C C . LEU A 1 252 ? 15.685 10.106 -29.708 1.00 93.25 252 LEU A C 1
ATOM 1906 O O . LEU A 1 252 ? 16.287 10.090 -30.777 1.00 93.25 252 LEU A O 1
ATOM 1910 N N . LEU A 1 253 ? 14.508 9.494 -29.534 1.00 95.81 253 LEU A N 1
ATOM 1911 C CA . LEU A 1 253 ? 13.799 8.759 -30.587 1.00 95.81 253 LEU A CA 1
ATOM 1912 C C . LEU A 1 253 ? 13.626 9.613 -31.854 1.00 95.81 253 LEU A C 1
ATOM 1914 O O . LEU A 1 253 ? 13.979 9.179 -32.949 1.00 95.81 253 LEU A O 1
ATOM 1918 N N . ARG A 1 254 ? 13.130 10.853 -31.716 1.00 96.88 254 ARG A N 1
ATOM 1919 C CA . ARG A 1 254 ? 12.962 11.771 -32.860 1.00 96.88 254 ARG A CA 1
ATOM 1920 C C . ARG A 1 254 ? 14.285 12.104 -33.545 1.00 96.88 254 ARG A C 1
ATOM 1922 O O . ARG A 1 254 ? 14.322 12.218 -34.764 1.00 96.88 254 ARG A O 1
ATOM 1929 N N . ARG A 1 255 ? 15.365 12.271 -32.779 1.00 94.94 255 ARG A N 1
ATOM 1930 C CA . ARG A 1 255 ? 16.689 12.598 -33.331 1.00 94.94 255 ARG A CA 1
ATOM 1931 C C . ARG A 1 255 ? 17.320 11.408 -34.045 1.00 94.94 255 ARG A C 1
ATOM 1933 O O . ARG A 1 255 ? 17.863 11.600 -35.124 1.00 94.94 255 ARG A O 1
ATOM 1940 N N . LEU A 1 256 ? 17.198 10.201 -33.495 1.00 95.50 256 LEU A N 1
ATOM 1941 C CA . LEU A 1 256 ? 17.634 8.969 -34.159 1.00 95.50 256 LEU A CA 1
ATOM 1942 C C . LEU A 1 256 ? 16.850 8.713 -35.453 1.00 95.50 256 LEU A C 1
ATOM 1944 O O . LEU A 1 256 ? 17.426 8.263 -36.435 1.00 95.50 256 LEU A O 1
ATOM 1948 N N . ARG A 1 257 ? 15.565 9.092 -35.502 1.00 96.88 257 ARG A N 1
ATOM 1949 C CA . ARG A 1 257 ? 14.797 9.099 -36.757 1.00 96.88 257 ARG A CA 1
ATOM 1950 C C . ARG A 1 257 ? 15.265 10.159 -37.759 1.00 96.88 257 ARG A C 1
ATOM 1952 O O . ARG A 1 257 ? 15.068 9.979 -38.951 1.00 96.88 257 ARG A O 1
ATOM 1959 N N . ALA A 1 258 ? 15.862 11.260 -37.321 1.00 95.69 258 ALA A N 1
ATOM 1960 C CA . ALA A 1 258 ? 16.257 12.349 -38.218 1.00 95.69 258 ALA A CA 1
ATOM 1961 C C . ALA A 1 258 ? 17.714 12.262 -38.700 1.00 95.69 258 ALA A C 1
ATOM 1963 O O . ALA A 1 258 ? 18.063 12.899 -39.689 1.00 95.69 258 ALA A O 1
ATOM 1964 N N . ALA A 1 259 ? 18.568 11.520 -37.997 1.00 94.75 259 ALA A N 1
ATOM 1965 C CA . ALA A 1 259 ? 20.004 11.478 -38.241 1.00 94.75 259 ALA A CA 1
ATOM 1966 C C . ALA A 1 259 ? 20.508 10.043 -38.427 1.00 94.75 259 ALA A C 1
ATOM 1968 O O . ALA A 1 259 ? 19.824 9.085 -38.077 1.00 94.75 259 ALA A O 1
ATOM 1969 N N . ASP A 1 260 ? 21.706 9.908 -38.989 1.00 96.00 260 ASP A N 1
ATOM 1970 C CA . ASP A 1 260 ? 22.388 8.628 -39.160 1.00 96.00 260 ASP A CA 1
ATOM 1971 C C . ASP A 1 260 ? 23.210 8.296 -37.895 1.00 96.00 260 ASP A C 1
ATOM 1973 O O . ASP A 1 260 ? 24.186 9.000 -37.608 1.00 96.00 260 ASP A O 1
ATOM 1977 N N . PRO A 1 261 ? 22.831 7.259 -37.120 1.00 93.56 261 PRO A N 1
ATOM 1978 C CA . PRO A 1 261 ? 23.555 6.878 -35.910 1.00 93.56 261 PRO A CA 1
ATOM 1979 C C . PRO A 1 261 ? 24.898 6.180 -36.181 1.00 93.56 261 PRO A C 1
ATOM 1981 O O . PRO A 1 261 ? 25.719 6.086 -35.270 1.00 93.56 261 PRO A O 1
ATOM 1984 N N . LEU A 1 262 ? 25.146 5.699 -37.403 1.00 93.69 262 LEU A N 1
ATOM 1985 C CA . LEU A 1 262 ? 26.426 5.105 -37.788 1.00 93.69 262 LEU A CA 1
ATOM 1986 C C . LEU A 1 262 ? 27.466 6.188 -38.104 1.00 93.69 262 LEU A C 1
ATOM 1988 O O . LEU A 1 262 ? 28.636 6.039 -37.743 1.00 93.69 262 LEU A O 1
ATOM 1992 N N . ALA A 1 263 ? 27.012 7.300 -38.694 1.00 92.38 263 ALA A N 1
ATOM 1993 C CA . ALA A 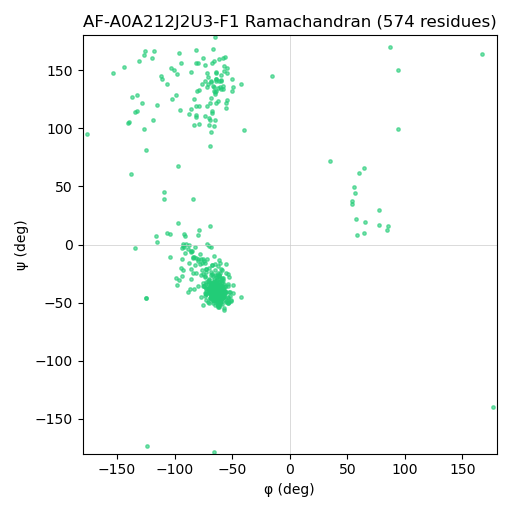1 263 ? 27.845 8.451 -39.038 1.00 92.38 263 ALA A CA 1
ATOM 1994 C C . ALA A 1 263 ? 28.324 9.235 -37.809 1.00 92.38 263 ALA A C 1
ATOM 1996 O O . ALA A 1 263 ? 29.472 9.680 -37.746 1.00 92.38 263 ALA A O 1
ATOM 1997 N N . ALA A 1 264 ? 27.445 9.434 -36.826 1.00 88.56 264 ALA A N 1
ATOM 1998 C CA . ALA A 1 264 ? 27.780 10.152 -35.605 1.00 88.56 264 ALA A CA 1
ATOM 1999 C C . ALA A 1 264 ? 26.911 9.710 -34.430 1.00 88.56 264 ALA A C 1
ATOM 2001 O O . ALA A 1 264 ? 25.719 9.436 -34.565 1.00 88.56 264 ALA A O 1
ATOM 2002 N N . ARG A 1 265 ? 27.492 9.750 -33.228 1.00 87.56 265 ARG A N 1
ATOM 2003 C CA . ARG A 1 265 ? 26.757 9.455 -31.998 1.00 87.56 265 ARG A CA 1
ATOM 2004 C C . ARG A 1 265 ? 25.712 10.537 -31.722 1.00 87.56 265 ARG A C 1
ATOM 2006 O O . ARG A 1 265 ? 26.047 11.677 -31.391 1.00 87.56 265 ARG A O 1
ATOM 2013 N N . ILE A 1 266 ? 24.439 10.170 -31.802 1.00 90.94 266 ILE A N 1
ATOM 2014 C CA . ILE A 1 266 ? 23.314 11.089 -31.602 1.00 90.94 266 ILE A CA 1
ATOM 2015 C C . ILE A 1 266 ? 23.084 11.323 -30.109 1.00 90.94 266 ILE A C 1
ATOM 2017 O O . ILE A 1 266 ? 23.044 10.380 -29.329 1.00 90.94 266 ILE A O 1
ATOM 2021 N N . ARG A 1 267 ? 22.915 12.581 -29.687 1.00 86.88 267 ARG A N 1
ATOM 2022 C CA . ARG A 1 267 ? 22.651 12.953 -28.284 1.00 86.88 267 ARG A CA 1
ATOM 2023 C C . ARG A 1 267 ? 21.469 13.910 -28.167 1.00 86.88 267 ARG A C 1
ATOM 2025 O O . ARG A 1 267 ? 21.128 14.608 -29.127 1.00 86.88 267 ARG A O 1
ATOM 2032 N N . ALA A 1 268 ? 20.874 13.953 -26.976 1.00 82.62 268 ALA A N 1
ATOM 2033 C CA . ALA A 1 268 ? 19.928 14.996 -26.599 1.00 82.62 268 ALA A CA 1
ATOM 2034 C C . ALA A 1 268 ? 20.623 16.369 -26.567 1.00 82.62 268 ALA A C 1
ATOM 2036 O O . ALA A 1 268 ? 21.815 16.476 -26.278 1.00 82.62 268 ALA A O 1
ATOM 2037 N N . THR A 1 269 ? 19.871 17.421 -26.875 1.00 86.69 269 THR A N 1
ATOM 2038 C CA . THR A 1 269 ? 20.361 18.807 -26.884 1.00 86.69 269 THR A CA 1
ATOM 2039 C C . THR A 1 269 ? 20.038 19.527 -25.575 1.00 86.69 269 THR A C 1
ATOM 2041 O O . THR A 1 269 ? 19.140 19.099 -24.844 1.00 86.69 269 THR A O 1
ATOM 2044 N N . PRO A 1 270 ? 20.671 20.682 -25.293 1.00 83.94 270 PRO A N 1
ATOM 2045 C CA . PRO A 1 270 ? 20.272 21.527 -24.167 1.00 83.94 270 PRO A CA 1
ATOM 2046 C C . PRO A 1 270 ? 18.776 21.895 -24.176 1.00 83.94 270 PRO A C 1
ATOM 2048 O O . PRO A 1 270 ? 18.137 21.902 -23.126 1.00 83.94 270 PRO A O 1
ATOM 2051 N N . ALA A 1 271 ? 18.182 22.113 -25.356 1.00 86.75 271 ALA A N 1
ATOM 2052 C CA . ALA A 1 271 ? 16.751 22.394 -25.497 1.00 86.75 271 ALA A CA 1
ATOM 2053 C C . ALA A 1 271 ? 15.864 21.199 -25.095 1.00 86.75 271 ALA A C 1
ATOM 2055 O O . ALA A 1 271 ? 14.784 21.385 -24.532 1.00 86.75 271 ALA A O 1
ATOM 2056 N N . ASP A 1 272 ? 16.318 19.968 -25.346 1.00 86.56 272 ASP A N 1
ATOM 2057 C CA . ASP A 1 272 ? 15.639 18.760 -24.867 1.00 86.56 272 ASP A CA 1
ATOM 2058 C C . ASP A 1 272 ? 15.722 18.653 -23.337 1.00 86.56 272 ASP A C 1
ATOM 2060 O O . ASP A 1 272 ? 14.734 18.294 -22.695 1.00 86.56 272 ASP A O 1
ATOM 2064 N N . GLY A 1 273 ? 16.856 19.052 -22.749 1.00 79.31 273 GLY A N 1
ATOM 2065 C CA . GLY A 1 273 ? 17.033 19.155 -21.298 1.00 79.31 273 GLY A CA 1
ATOM 2066 C C . GLY A 1 273 ? 16.067 20.147 -20.642 1.00 79.31 273 GLY A C 1
ATOM 2067 O O . GLY A 1 273 ? 15.456 19.826 -19.624 1.00 79.31 273 GLY A O 1
ATOM 2068 N N . VAL A 1 274 ? 15.846 21.317 -21.255 1.00 83.12 274 VAL A N 1
ATOM 2069 C CA . VAL A 1 274 ? 14.850 22.299 -20.780 1.00 83.12 274 VAL A CA 1
ATOM 2070 C C . VAL A 1 274 ? 13.433 21.719 -20.821 1.00 83.12 274 VAL A C 1
ATOM 2072 O O . VAL A 1 274 ? 12.683 21.854 -19.853 1.00 83.12 274 VAL A O 1
ATOM 2075 N N . ARG A 1 275 ? 13.066 21.017 -21.903 1.00 85.81 275 ARG A N 1
ATOM 2076 C CA . ARG A 1 275 ? 11.762 20.336 -22.002 1.00 85.81 275 ARG A CA 1
ATOM 2077 C C . ARG A 1 275 ? 11.598 19.252 -20.933 1.00 85.81 275 ARG A C 1
ATOM 2079 O O . ARG A 1 275 ? 10.546 19.182 -20.301 1.00 85.81 275 ARG A O 1
ATOM 2086 N N . ALA A 1 276 ? 12.644 18.469 -20.677 1.00 83.56 276 ALA A N 1
ATOM 2087 C CA . ALA A 1 276 ? 12.643 17.448 -19.634 1.00 83.56 276 ALA A CA 1
ATOM 2088 C C . ALA A 1 276 ? 12.490 18.042 -18.225 1.00 83.56 276 ALA A C 1
ATOM 2090 O O . ALA A 1 276 ? 11.726 17.516 -17.415 1.00 83.56 276 ALA A O 1
ATOM 2091 N N . LEU A 1 277 ? 13.145 19.175 -17.948 1.00 84.25 277 LEU A N 1
ATOM 2092 C CA . LEU A 1 277 ? 12.954 19.918 -16.703 1.00 84.25 277 LEU A CA 1
ATOM 2093 C C . LEU A 1 277 ? 11.506 20.410 -16.561 1.00 84.25 277 LEU A C 1
ATOM 2095 O O . LEU A 1 277 ? 10.908 20.248 -15.498 1.00 84.25 277 LEU A O 1
ATOM 2099 N N . GLY A 1 278 ? 10.917 20.950 -17.632 1.00 85.19 278 GLY A N 1
ATOM 2100 C CA . GLY A 1 278 ? 9.504 21.338 -17.660 1.00 85.19 278 GLY A CA 1
ATOM 2101 C C . GLY A 1 278 ? 8.562 20.167 -17.350 1.00 85.19 278 GLY A C 1
ATOM 2102 O O . GLY A 1 278 ? 7.667 20.301 -16.514 1.00 85.19 278 GLY A O 1
ATOM 2103 N N . ALA A 1 279 ? 8.807 18.997 -17.948 1.00 85.50 279 ALA A N 1
ATOM 2104 C CA . ALA A 1 279 ? 8.049 17.774 -17.676 1.00 85.50 279 ALA A CA 1
ATOM 2105 C C . ALA A 1 279 ? 8.177 17.320 -16.209 1.00 85.50 279 ALA A C 1
ATOM 2107 O O . ALA A 1 279 ? 7.170 16.992 -15.576 1.00 85.50 279 ALA A O 1
ATOM 2108 N N . ALA A 1 280 ? 9.386 17.365 -15.635 1.00 85.38 280 ALA A N 1
ATOM 2109 C CA . ALA A 1 280 ? 9.612 17.063 -14.221 1.00 85.38 280 ALA A CA 1
ATOM 2110 C C . ALA A 1 280 ? 8.859 18.024 -13.291 1.00 85.38 280 ALA A C 1
ATOM 2112 O O . ALA A 1 280 ? 8.192 17.578 -12.356 1.00 85.38 280 ALA A O 1
ATOM 2113 N N . LEU A 1 281 ? 8.923 19.335 -13.549 1.00 86.56 281 LEU A N 1
ATOM 2114 C CA . LEU A 1 281 ? 8.223 20.349 -12.753 1.00 86.56 281 LEU A CA 1
ATOM 2115 C C . LEU A 1 281 ? 6.698 20.178 -12.829 1.00 86.56 281 LEU A C 1
ATOM 2117 O O . LEU A 1 281 ? 6.028 20.187 -11.795 1.00 86.56 281 LEU A O 1
ATOM 2121 N N . ALA A 1 282 ? 6.149 19.930 -14.021 1.00 86.38 282 ALA A N 1
ATOM 2122 C CA . ALA A 1 282 ? 4.724 19.643 -14.198 1.00 86.38 282 ALA A CA 1
ATOM 2123 C C . ALA A 1 282 ? 4.295 18.366 -13.449 1.00 86.38 282 ALA A C 1
ATOM 2125 O O . ALA A 1 282 ? 3.239 18.319 -12.814 1.00 86.38 282 ALA A O 1
ATOM 2126 N N . ALA A 1 283 ? 5.135 17.331 -13.461 1.00 84.75 283 ALA A N 1
ATOM 2127 C CA . ALA A 1 283 ? 4.902 16.087 -12.737 1.00 84.75 283 ALA A CA 1
ATOM 2128 C C . ALA A 1 283 ? 5.012 16.245 -11.205 1.00 84.75 283 ALA A C 1
ATOM 2130 O O . ALA A 1 283 ? 4.316 15.543 -10.464 1.00 84.75 283 ALA A O 1
ATOM 2131 N N . LEU A 1 284 ? 5.827 17.179 -10.705 1.00 81.75 284 LEU A N 1
ATOM 2132 C CA . LEU A 1 284 ? 5.841 17.559 -9.286 1.00 81.75 284 LEU A CA 1
ATOM 2133 C C . LEU A 1 284 ? 4.559 18.294 -8.884 1.00 81.75 284 LEU A C 1
ATOM 2135 O O . LEU A 1 284 ? 4.025 18.016 -7.812 1.00 81.75 284 LEU A O 1
ATOM 2139 N N . ALA A 1 285 ? 4.054 19.176 -9.750 1.00 75.56 285 ALA A N 1
ATOM 2140 C CA . ALA A 1 285 ? 2.833 19.947 -9.521 1.00 75.56 285 ALA A CA 1
ATOM 2141 C C . ALA A 1 285 ? 1.544 19.108 -9.631 1.00 75.56 285 ALA A C 1
ATOM 2143 O O . ALA A 1 285 ? 0.511 19.484 -9.076 1.00 75.56 285 ALA A O 1
ATOM 2144 N N . ARG A 1 286 ? 1.585 17.953 -10.312 1.00 66.75 286 ARG A N 1
ATOM 2145 C CA . ARG A 1 286 ? 0.441 17.033 -10.392 1.00 66.75 286 ARG A CA 1
ATOM 2146 C C . ARG A 1 286 ? 0.056 16.504 -8.999 1.00 66.75 286 ARG A C 1
ATOM 2148 O O . ARG A 1 286 ? 0.929 16.028 -8.266 1.00 66.75 286 ARG A O 1
ATOM 2155 N N . PRO A 1 287 ? -1.239 16.478 -8.632 1.00 57.50 287 PRO A N 1
ATOM 2156 C CA . PRO A 1 287 ? -1.673 15.815 -7.407 1.00 57.50 287 PRO A CA 1
ATOM 2157 C C . PRO A 1 287 ? -1.191 14.351 -7.376 1.00 57.50 287 PRO A C 1
ATOM 2159 O O . PRO A 1 287 ? -1.013 13.717 -8.418 1.00 57.50 287 PRO A O 1
ATOM 2162 N N . SER A 1 288 ? -0.901 13.808 -6.190 1.00 54.03 288 SER A N 1
ATOM 2163 C CA . SER A 1 288 ? -0.534 12.390 -6.020 1.00 54.03 288 SER A CA 1
ATOM 2164 C C . SER A 1 288 ? -1.604 11.461 -6.616 1.00 54.03 288 SER A C 1
ATOM 2166 O O . SER A 1 288 ? -2.766 11.862 -6.645 1.00 54.03 288 SER A O 1
ATOM 2168 N N . ALA A 1 289 ? -1.171 10.266 -7.057 1.00 54.38 289 ALA A N 1
ATOM 2169 C CA . ALA A 1 289 ? -1.895 9.174 -7.732 1.00 54.38 289 ALA A CA 1
ATOM 2170 C C . ALA A 1 289 ? -3.443 9.207 -7.688 1.00 54.38 289 ALA A C 1
ATOM 2172 O O . ALA A 1 289 ? -4.021 9.561 -6.650 1.00 54.38 289 ALA A O 1
ATOM 2173 N N . PRO A 1 290 ? -4.129 8.758 -8.764 1.00 61.12 290 PRO A N 1
ATOM 2174 C CA . PRO A 1 290 ? -5.583 8.627 -8.753 1.00 61.12 290 PRO A CA 1
ATOM 2175 C C . PRO A 1 290 ? -6.029 7.872 -7.495 1.00 61.12 290 PRO A C 1
ATOM 2177 O O . PRO A 1 290 ? -5.381 6.906 -7.073 1.00 61.12 290 PRO A O 1
ATOM 2180 N N . GLY A 1 291 ? -7.078 8.398 -6.852 1.00 65.88 291 GLY A N 1
ATOM 2181 C CA . GLY A 1 291 ? -7.684 7.773 -5.679 1.00 65.88 291 GLY A CA 1
ATOM 2182 C C . GLY A 1 291 ? -8.113 6.338 -5.983 1.00 65.88 291 GLY A C 1
ATOM 2183 O O . GLY A 1 291 ? -8.236 5.951 -7.141 1.00 65.88 291 GLY A O 1
ATOM 2184 N N . LEU A 1 292 ? -8.315 5.557 -4.930 1.00 82.12 292 LEU A N 1
ATOM 2185 C CA . LEU A 1 292 ? -8.908 4.228 -5.018 1.00 82.12 292 LEU A CA 1
ATOM 2186 C C . LEU A 1 292 ? -10.346 4.294 -5.542 1.00 82.12 292 LEU A C 1
ATOM 2188 O O . LEU A 1 292 ? -10.769 3.421 -6.286 1.00 82.12 292 LEU A O 1
ATOM 2192 N N . LEU A 1 293 ? -11.079 5.328 -5.131 1.00 83.75 293 LEU A N 1
ATOM 2193 C CA . LEU A 1 293 ? -12.505 5.471 -5.400 1.00 83.75 293 LEU A CA 1
ATOM 2194 C C . LEU A 1 293 ? -12.771 6.371 -6.606 1.00 83.75 293 LEU A C 1
ATOM 2196 O O . LEU A 1 293 ? -12.068 7.377 -6.797 1.00 83.75 293 LEU A O 1
ATOM 2200 N N . GLY A 1 294 ? -13.835 6.065 -7.349 1.00 77.56 294 GLY A N 1
ATOM 2201 C CA . GLY A 1 294 ? -14.452 6.984 -8.299 1.00 77.56 294 GLY A CA 1
ATOM 2202 C C . GLY A 1 294 ? -15.063 8.207 -7.601 1.00 77.56 294 GLY A C 1
ATOM 2203 O O . GLY A 1 294 ? -14.959 8.402 -6.384 1.00 77.56 294 GLY A O 1
ATOM 2204 N N . THR A 1 295 ? -15.624 9.126 -8.386 1.00 77.00 295 THR A N 1
ATOM 2205 C CA . THR A 1 295 ? -16.121 10.407 -7.855 1.00 77.00 295 THR A CA 1
ATOM 2206 C C . THR A 1 295 ? -17.364 10.226 -6.984 1.00 77.00 295 THR A C 1
ATOM 2208 O O . THR A 1 295 ? -17.474 10.896 -5.955 1.00 77.00 295 THR A O 1
ATOM 2211 N N . THR A 1 296 ? -18.278 9.338 -7.377 1.00 83.44 296 THR A N 1
ATOM 2212 C CA . THR A 1 296 ? -19.554 9.104 -6.686 1.00 83.44 296 THR A CA 1
ATOM 2213 C C . THR A 1 296 ? -19.328 8.422 -5.341 1.00 83.44 296 THR A C 1
ATOM 2215 O O . THR A 1 296 ? -19.737 8.944 -4.306 1.00 83.44 296 THR A O 1
ATOM 2218 N N . GLU A 1 297 ? -18.565 7.331 -5.335 1.00 87.62 297 GLU A N 1
ATOM 2219 C CA . GLU A 1 297 ? -18.227 6.547 -4.146 1.00 87.62 297 GLU A CA 1
ATOM 2220 C C . GLU A 1 297 ? -17.480 7.410 -3.128 1.00 87.62 297 GLU A C 1
ATOM 2222 O O . GLU A 1 297 ? -17.787 7.416 -1.936 1.00 87.62 297 GLU A O 1
ATOM 2227 N N . ARG A 1 298 ? -16.517 8.214 -3.603 1.00 87.44 298 ARG A N 1
ATOM 2228 C CA . ARG A 1 298 ? -15.757 9.118 -2.735 1.00 87.44 298 ARG A CA 1
ATOM 2229 C C . ARG A 1 298 ? -16.659 10.153 -2.070 1.00 87.44 298 ARG A C 1
ATOM 2231 O O . ARG A 1 298 ? -16.467 10.426 -0.888 1.00 87.44 298 ARG A O 1
ATOM 2238 N N . ARG A 1 299 ? -17.607 10.746 -2.806 1.00 87.00 299 ARG A N 1
ATOM 2239 C CA . ARG A 1 299 ? -18.541 11.738 -2.248 1.00 87.00 299 ARG A CA 1
ATOM 2240 C C . ARG A 1 299 ? -19.414 11.125 -1.159 1.00 87.00 299 ARG A C 1
ATOM 2242 O O . ARG A 1 299 ? -19.557 11.754 -0.113 1.00 87.00 299 ARG A O 1
ATOM 2249 N N . GLU A 1 300 ? -19.922 9.915 -1.380 1.00 89.75 300 GLU A N 1
ATOM 2250 C CA . GLU A 1 300 ? -20.741 9.195 -0.400 1.00 89.75 300 GLU A CA 1
ATOM 2251 C C . GLU A 1 300 ? -19.947 8.901 0.880 1.00 89.75 300 GLU A C 1
ATOM 2253 O O . GLU A 1 300 ? -20.308 9.346 1.973 1.00 89.75 300 GLU A O 1
ATOM 2258 N N . VAL A 1 301 ? -18.775 8.274 0.736 1.00 90.00 301 VAL A N 1
ATOM 2259 C CA . VAL A 1 301 ? -17.875 7.969 1.858 1.00 90.00 301 VAL A CA 1
ATOM 2260 C C . VAL A 1 301 ? -17.485 9.239 2.627 1.00 90.00 301 VAL A C 1
ATOM 2262 O O . VAL A 1 301 ? -17.487 9.263 3.860 1.00 90.00 301 VAL A O 1
ATOM 2265 N N . GLU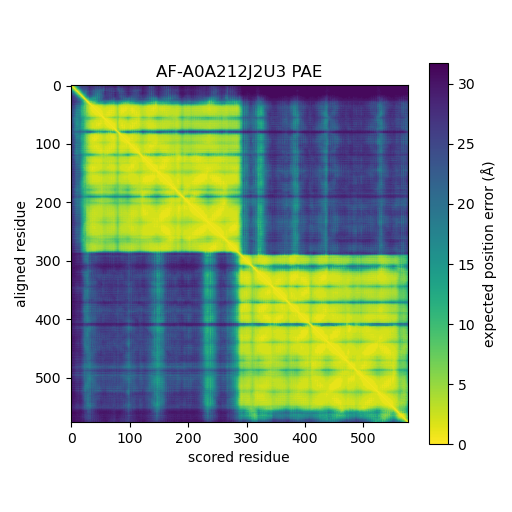 A 1 302 ? -17.164 10.333 1.931 1.00 86.50 302 GLU A N 1
ATOM 2266 C CA . GLU A 1 302 ? -16.828 11.605 2.576 1.00 86.50 302 GLU A CA 1
ATOM 2267 C C . GLU A 1 302 ? -18.026 12.262 3.269 1.00 86.50 302 GLU A C 1
ATOM 2269 O O . GLU A 1 302 ? -17.841 12.899 4.311 1.00 86.50 302 GLU A O 1
ATOM 2274 N N . ALA A 1 303 ? -19.242 12.106 2.740 1.00 86.88 303 ALA A N 1
ATOM 2275 C CA . ALA A 1 303 ? -20.458 12.605 3.369 1.00 86.88 303 ALA A CA 1
ATOM 2276 C C . ALA A 1 303 ? -20.750 11.875 4.687 1.00 86.88 303 ALA A C 1
ATOM 2278 O O . ALA A 1 303 ? -21.056 12.539 5.680 1.00 86.88 303 ALA A O 1
ATOM 2279 N N . VAL A 1 304 ? -20.609 10.546 4.728 1.00 85.38 304 VAL A N 1
ATOM 2280 C CA . VAL A 1 304 ? -20.767 9.744 5.957 1.00 85.38 304 VAL A CA 1
ATOM 2281 C C . VAL A 1 304 ? -19.706 10.131 6.998 1.00 85.38 304 VAL A C 1
ATOM 2283 O O . VAL A 1 304 ? -20.035 10.516 8.121 1.00 85.38 304 VAL A O 1
ATOM 2286 N N . VAL A 1 305 ? -18.425 10.160 6.608 1.00 82.38 305 VAL A N 1
ATOM 2287 C CA . VAL A 1 305 ? -17.309 10.513 7.512 1.00 82.38 305 VAL A CA 1
ATOM 2288 C C . VAL A 1 305 ? -17.412 11.950 8.042 1.00 82.38 305 VAL A C 1
ATOM 2290 O O . VAL A 1 305 ? -16.974 12.240 9.158 1.00 82.38 305 VAL A O 1
ATOM 2293 N N . ARG A 1 306 ? -17.940 12.889 7.248 1.00 79.81 306 ARG A N 1
ATOM 2294 C CA . ARG A 1 306 ? -18.116 14.283 7.680 1.00 79.81 306 ARG A CA 1
ATOM 2295 C C . ARG A 1 306 ? -19.253 14.420 8.692 1.00 79.81 306 ARG A C 1
ATOM 2297 O O . ARG A 1 306 ? -19.069 15.146 9.668 1.00 79.81 306 ARG A O 1
ATOM 2304 N N . ARG A 1 307 ? -20.381 13.736 8.466 1.00 76.06 307 ARG A N 1
ATOM 2305 C CA . ARG A 1 307 ? -21.563 13.767 9.345 1.00 76.06 307 ARG A CA 1
ATOM 2306 C C . ARG A 1 307 ? -21.256 13.249 10.749 1.00 76.06 307 ARG A C 1
ATOM 2308 O O . ARG A 1 307 ? -21.711 13.843 11.717 1.00 76.06 307 ARG A O 1
ATOM 2315 N N . SER A 1 308 ? -20.403 12.234 10.875 1.00 64.94 308 SER A N 1
ATOM 2316 C CA . SER A 1 308 ? -20.088 11.638 12.179 1.00 64.94 308 SER A CA 1
ATOM 2317 C C . SER A 1 308 ? -19.226 12.506 13.110 1.00 64.94 308 SER A C 1
ATOM 2319 O O . SER A 1 308 ? -19.061 12.191 14.288 1.00 64.94 308 SER A O 1
ATOM 2321 N N . GLY A 1 309 ? -18.617 13.593 12.611 1.00 58.75 309 GLY A N 1
ATOM 2322 C CA . GLY A 1 309 ? -17.817 14.519 13.426 1.00 58.75 309 GLY A CA 1
ATOM 2323 C C . GLY A 1 309 ? -16.542 13.918 14.048 1.00 58.75 309 GLY A C 1
ATOM 2324 O O . GLY A 1 309 ? -15.900 14.563 14.883 1.00 58.75 309 GLY A O 1
ATOM 2325 N N . SER A 1 310 ? -16.149 12.705 13.646 1.00 60.59 310 SER A N 1
ATOM 2326 C CA . SER A 1 310 ? -15.104 11.926 14.313 1.00 60.59 310 SER A CA 1
ATOM 2327 C C . SER A 1 310 ? -13.693 12.528 14.173 1.00 60.59 310 SER A C 1
ATOM 2329 O O . SER A 1 310 ? -13.276 13.014 13.111 1.00 60.59 310 SER A O 1
ATOM 2331 N N . SER A 1 311 ? -12.908 12.451 15.257 1.00 55.19 311 SER A N 1
ATOM 2332 C CA . SER A 1 311 ? -11.471 12.781 15.296 1.00 55.19 311 SER A CA 1
ATOM 2333 C C . SER A 1 311 ? -10.609 11.826 14.458 1.00 55.19 311 SER A C 1
ATOM 2335 O O . SER A 1 311 ? -9.439 12.125 14.203 1.00 55.19 311 SER A O 1
ATOM 2337 N N . PHE A 1 312 ? -11.200 10.729 13.971 1.00 61.94 312 PHE A N 1
ATOM 2338 C CA . PHE A 1 312 ? -10.603 9.721 13.096 1.00 61.94 312 PHE A CA 1
ATOM 2339 C C . PHE A 1 312 ? -9.879 10.319 11.879 1.00 61.94 312 PHE A C 1
ATOM 2341 O O . PHE A 1 312 ? -8.797 9.864 11.512 1.00 61.94 312 PHE A O 1
ATOM 2348 N N . ARG A 1 313 ? -10.389 11.425 11.314 1.00 64.75 313 ARG A N 1
ATOM 2349 C CA . ARG A 1 313 ? -9.781 12.103 10.151 1.00 64.75 313 ARG A CA 1
ATOM 2350 C C . ARG A 1 313 ? -8.325 12.525 10.365 1.00 64.75 313 ARG A C 1
ATOM 2352 O O . ARG A 1 313 ? -7.545 12.462 9.418 1.00 64.75 313 ARG A O 1
ATOM 2359 N N . MET A 1 314 ? -7.959 12.951 11.577 1.00 61.41 314 MET A N 1
ATOM 2360 C CA . MET A 1 314 ? -6.583 13.366 11.882 1.00 61.41 314 MET A CA 1
ATOM 2361 C C . MET A 1 314 ? -5.637 12.164 11.958 1.00 61.41 314 MET A C 1
ATOM 2363 O O . MET A 1 314 ? -4.512 12.249 11.475 1.00 61.41 314 MET A O 1
ATOM 2367 N N . GLY A 1 315 ? -6.106 11.038 12.509 1.00 65.19 315 GLY A N 1
ATOM 2368 C CA . GLY A 1 315 ? -5.312 9.813 12.636 1.00 65.19 315 GLY A CA 1
ATOM 2369 C C . GLY A 1 315 ? -4.973 9.165 11.293 1.00 65.19 315 GLY A C 1
ATOM 2370 O O . GLY A 1 315 ? -3.927 8.542 11.161 1.00 65.19 315 GLY A O 1
ATOM 2371 N N . LEU A 1 316 ? -5.811 9.374 10.272 1.00 76.38 316 LEU A N 1
ATOM 2372 C CA . LEU A 1 316 ? -5.582 8.853 8.923 1.00 76.38 316 LEU A CA 1
ATOM 2373 C C . LEU A 1 316 ? -4.659 9.720 8.062 1.00 76.38 316 LEU A C 1
ATOM 2375 O O . LEU A 1 316 ? -4.259 9.283 6.986 1.00 76.38 316 LEU A O 1
ATOM 2379 N N . ALA A 1 317 ? -4.320 10.942 8.481 1.00 70.88 317 ALA A N 1
ATOM 2380 C CA . ALA A 1 317 ? -3.523 11.860 7.662 1.00 70.88 317 ALA A CA 1
ATOM 2381 C C . ALA A 1 317 ? -2.129 11.303 7.312 1.00 70.88 317 ALA A C 1
ATOM 2383 O O . ALA A 1 317 ? -1.570 11.671 6.280 1.00 70.88 317 ALA A O 1
ATOM 2384 N N . CYS A 1 318 ? -1.600 10.383 8.126 1.00 71.94 318 CYS A N 1
ATOM 2385 C CA . CYS A 1 318 ? -0.325 9.710 7.888 1.00 71.94 318 CYS A CA 1
ATOM 2386 C C . CYS A 1 318 ? -0.370 8.640 6.781 1.00 71.94 318 CYS A C 1
ATOM 2388 O O . CYS A 1 318 ? 0.685 8.221 6.309 1.00 71.94 318 CYS A O 1
ATOM 2390 N N . LEU A 1 319 ? -1.557 8.203 6.344 1.00 77.25 319 LEU A N 1
ATOM 2391 C CA . LEU A 1 319 ? -1.697 7.188 5.300 1.00 77.25 319 LEU A CA 1
ATOM 2392 C C . LEU A 1 319 ? -1.667 7.809 3.887 1.00 77.25 319 LEU A C 1
ATOM 2394 O O . LEU A 1 319 ? -2.172 8.921 3.685 1.00 77.25 319 LEU A O 1
ATOM 2398 N N . PRO A 1 320 ? -1.156 7.083 2.872 1.00 77.06 320 PRO A N 1
ATOM 2399 C CA . PRO A 1 320 ? -1.330 7.435 1.461 1.00 77.06 320 PRO A CA 1
ATOM 2400 C C . PRO A 1 320 ? -2.809 7.541 1.067 1.00 77.06 320 PRO A C 1
ATOM 2402 O O . PRO A 1 320 ? -3.662 6.870 1.649 1.00 77.06 320 PRO A O 1
ATOM 2405 N N . ARG A 1 321 ? -3.126 8.344 0.040 1.00 81.12 321 ARG A N 1
ATOM 2406 C CA . ARG A 1 321 ? -4.516 8.608 -0.384 1.00 81.12 321 ARG A CA 1
ATOM 2407 C C . ARG A 1 321 ? -5.357 7.336 -0.603 1.00 81.12 321 ARG A C 1
ATOM 2409 O O . ARG A 1 321 ? -6.431 7.296 -0.009 1.00 81.12 321 ARG A O 1
ATOM 2416 N N . PRO A 1 322 ? -4.904 6.304 -1.343 1.00 86.12 322 PRO A N 1
ATOM 2417 C CA . PRO A 1 322 ? -5.704 5.092 -1.539 1.00 86.12 322 PRO A CA 1
ATOM 2418 C C . PRO A 1 322 ? -6.037 4.366 -0.228 1.00 86.12 322 PRO A C 1
ATOM 2420 O O . PRO A 1 322 ? -7.170 3.946 -0.028 1.00 86.12 322 PRO A O 1
ATOM 2423 N N . ARG A 1 323 ? -5.081 4.282 0.708 1.00 88.19 323 ARG A N 1
ATOM 2424 C CA . ARG A 1 323 ? -5.292 3.665 2.030 1.00 88.19 323 ARG A CA 1
ATOM 2425 C C . ARG A 1 323 ? -6.193 4.517 2.926 1.00 88.19 323 ARG A C 1
ATOM 2427 O O . ARG A 1 323 ? -6.994 3.977 3.679 1.00 88.19 323 ARG A O 1
ATOM 2434 N N . ARG A 1 324 ? -6.120 5.851 2.824 1.00 87.81 324 ARG A N 1
ATOM 2435 C CA . ARG A 1 324 ? -7.071 6.751 3.504 1.00 87.81 324 ARG A CA 1
ATOM 2436 C C . ARG A 1 324 ? -8.489 6.576 2.989 1.00 87.81 324 ARG A C 1
ATOM 2438 O O . ARG A 1 324 ? -9.407 6.558 3.795 1.00 87.81 324 ARG A O 1
ATOM 2445 N N . GLU A 1 325 ? -8.665 6.498 1.673 1.00 90.94 325 GLU A N 1
ATOM 2446 C CA . GLU A 1 325 ? -9.974 6.264 1.057 1.00 90.94 325 GLU A CA 1
ATOM 2447 C C . GLU A 1 325 ? -10.521 4.892 1.470 1.00 90.94 325 GLU A C 1
ATOM 2449 O O . GLU A 1 325 ? -11.669 4.812 1.900 1.00 90.94 325 GLU A O 1
ATOM 2454 N N . ALA A 1 326 ? -9.680 3.856 1.496 1.00 93.50 326 ALA A N 1
ATOM 2455 C CA . ALA A 1 326 ? -10.070 2.544 2.002 1.00 93.50 326 ALA A CA 1
ATOM 2456 C C . ALA A 1 326 ? -10.488 2.561 3.477 1.00 93.50 326 ALA A C 1
ATOM 2458 O O . ALA A 1 326 ? -11.544 2.054 3.834 1.00 93.50 326 ALA A O 1
ATOM 2459 N N . MET A 1 327 ? -9.704 3.208 4.340 1.00 92.94 327 MET A N 1
ATOM 2460 C CA . MET A 1 327 ? -10.009 3.285 5.768 1.00 92.94 327 MET A CA 1
ATOM 2461 C C . MET A 1 327 ? -11.264 4.115 6.067 1.00 92.94 327 MET A C 1
ATOM 2463 O O . MET A 1 327 ? -12.022 3.812 6.984 1.00 92.94 327 MET A O 1
ATOM 2467 N N . ARG A 1 328 ? -11.518 5.156 5.268 1.00 92.25 328 ARG A N 1
ATOM 2468 C CA . ARG A 1 328 ? -12.778 5.908 5.314 1.00 92.25 328 ARG A CA 1
ATOM 2469 C C . ARG A 1 328 ? -13.961 5.073 4.834 1.00 92.25 328 ARG A C 1
ATOM 2471 O O . ARG A 1 328 ? -15.035 5.216 5.399 1.00 92.25 328 ARG A O 1
ATOM 2478 N N . THR A 1 329 ? -13.757 4.220 3.834 1.00 95.94 329 THR A N 1
ATOM 2479 C CA . THR A 1 329 ? -14.784 3.298 3.333 1.00 95.94 329 THR A CA 1
ATOM 2480 C C . THR A 1 329 ? -15.147 2.268 4.395 1.00 95.94 329 THR A C 1
ATOM 2482 O O . THR A 1 329 ? -16.323 2.116 4.690 1.00 95.94 329 THR A O 1
ATOM 2485 N N . LEU A 1 330 ? -14.153 1.648 5.047 1.00 95.81 330 LEU A N 1
ATOM 2486 C CA . LEU A 1 330 ? -14.388 0.745 6.180 1.00 95.81 330 LEU A CA 1
ATOM 2487 C C . LEU A 1 330 ? -15.164 1.450 7.302 1.00 95.81 330 LEU A C 1
ATOM 2489 O O . LEU A 1 330 ? -16.137 0.913 7.811 1.00 95.81 330 LEU A O 1
ATOM 2493 N N . TYR A 1 331 ? -14.778 2.680 7.646 1.00 92.75 331 TYR A N 1
ATOM 2494 C CA . TYR A 1 331 ? -15.514 3.467 8.635 1.00 92.75 331 TYR A CA 1
ATOM 2495 C C . TYR A 1 331 ? -16.959 3.762 8.210 1.00 92.75 331 TYR A C 1
ATOM 2497 O O . TYR A 1 331 ? -17.868 3.662 9.028 1.00 92.75 331 TYR A O 1
ATOM 2505 N N . ALA A 1 332 ? -17.175 4.147 6.950 1.00 93.88 332 ALA A N 1
ATOM 2506 C CA . ALA A 1 332 ? -18.507 4.427 6.427 1.00 93.88 332 ALA A CA 1
ATOM 2507 C C . ALA A 1 332 ? -19.382 3.167 6.402 1.00 93.88 332 ALA A C 1
ATOM 2509 O O . ALA A 1 332 ? -20.560 3.261 6.719 1.00 93.88 332 ALA A O 1
ATOM 2510 N N . PHE A 1 333 ? -18.798 2.003 6.107 1.00 95.94 333 PHE A N 1
ATOM 2511 C CA . PHE A 1 333 ? -19.457 0.703 6.219 1.00 95.94 333 PHE A CA 1
ATOM 2512 C C . PHE A 1 333 ? -19.888 0.402 7.655 1.00 95.94 333 PHE A C 1
ATOM 2514 O O . PHE A 1 333 ? -21.074 0.192 7.879 1.00 95.94 333 PHE A O 1
ATOM 2521 N N . CYS A 1 334 ? -18.970 0.471 8.630 1.00 94.88 334 CYS A N 1
ATOM 2522 C CA . CYS A 1 334 ? -19.324 0.299 10.044 1.00 94.88 334 CYS A CA 1
ATOM 2523 C C . CYS A 1 334 ? -20.454 1.249 10.449 1.00 94.88 334 CYS A C 1
ATOM 2525 O O . CYS A 1 334 ? -21.422 0.826 11.063 1.00 94.88 334 CYS A O 1
ATOM 2527 N N . ARG A 1 335 ? -20.362 2.526 10.053 1.00 92.25 335 ARG A N 1
ATOM 2528 C CA . ARG A 1 335 ? -21.365 3.515 10.438 1.00 92.25 335 ARG A CA 1
ATOM 2529 C C . ARG A 1 335 ? -22.729 3.262 9.799 1.00 92.25 335 ARG A C 1
ATOM 2531 O O . ARG A 1 335 ? -23.726 3.459 10.474 1.00 92.25 335 ARG A O 1
ATOM 2538 N N . ALA A 1 336 ? -22.772 2.838 8.537 1.00 93.44 336 ALA A N 1
ATOM 2539 C CA . ALA A 1 336 ? -24.023 2.487 7.871 1.00 93.44 336 ALA A CA 1
ATOM 2540 C C . ALA A 1 336 ? -24.721 1.310 8.570 1.00 93.44 336 ALA A C 1
ATOM 2542 O O . ALA A 1 336 ? -25.939 1.314 8.691 1.00 93.44 336 ALA A O 1
ATOM 2543 N N . LEU A 1 337 ? -23.946 0.337 9.054 1.00 95.19 337 LEU A N 1
ATOM 2544 C CA . LEU A 1 337 ? -24.456 -0.788 9.830 1.00 95.19 337 LEU A CA 1
ATOM 2545 C C . LEU A 1 337 ? -24.960 -0.362 11.222 1.00 95.19 337 LEU A C 1
ATOM 2547 O O . LEU A 1 337 ? -26.076 -0.727 11.585 1.00 95.19 337 LEU A O 1
ATOM 2551 N N . ASP A 1 338 ? -24.195 0.457 11.954 1.00 91.31 338 ASP A N 1
ATOM 2552 C CA . ASP A 1 338 ? -24.628 1.022 13.244 1.00 91.31 338 ASP A CA 1
ATOM 2553 C C . ASP A 1 338 ? -25.914 1.854 13.081 1.00 91.31 338 ASP A C 1
ATOM 2555 O O . ASP A 1 338 ? -26.847 1.727 13.867 1.00 91.31 338 ASP A O 1
ATOM 2559 N N . ASP A 1 339 ? -25.984 2.695 12.038 1.00 91.31 339 ASP A N 1
ATOM 2560 C CA . ASP A 1 339 ? -27.155 3.529 11.740 1.00 91.31 339 ASP A CA 1
ATOM 2561 C C . ASP A 1 339 ? -28.414 2.671 11.520 1.00 91.31 339 ASP A C 1
ATOM 2563 O O . ASP A 1 339 ? -29.488 3.072 11.953 1.00 91.31 339 ASP A O 1
ATOM 2567 N N . ILE A 1 340 ? -28.295 1.489 10.898 1.00 93.06 340 ILE A N 1
ATOM 2568 C CA . ILE A 1 340 ? -29.414 0.543 10.756 1.00 93.06 340 ILE A CA 1
ATOM 2569 C C . ILE A 1 340 ? -29.822 -0.017 12.122 1.00 93.06 340 ILE A C 1
ATOM 2571 O O . ILE A 1 340 ? -31.010 -0.058 12.435 1.00 93.06 340 ILE A O 1
ATOM 2575 N N . ALA A 1 341 ? -28.861 -0.460 12.937 1.00 89.00 341 ALA A N 1
ATOM 2576 C CA . ALA A 1 341 ? -29.150 -1.083 14.228 1.00 89.00 341 ALA A CA 1
ATOM 2577 C C . ALA A 1 341 ? -29.808 -0.108 15.221 1.00 89.00 341 ALA A C 1
ATOM 2579 O O . ALA A 1 341 ? -30.725 -0.497 15.956 1.00 89.00 341 ALA A O 1
ATOM 2580 N N . ASP A 1 342 ? -29.370 1.152 15.207 1.00 86.00 342 ASP A N 1
ATOM 2581 C CA . ASP A 1 342 ? -29.763 2.191 16.159 1.00 86.00 342 ASP A CA 1
ATOM 2582 C C . ASP A 1 342 ? -30.946 3.063 15.705 1.00 86.00 342 ASP A C 1
ATOM 2584 O O . ASP A 1 342 ? -31.372 3.913 16.483 1.00 86.00 342 ASP A O 1
ATOM 2588 N N . ASP A 1 343 ? -31.494 2.889 14.493 1.00 87.06 343 ASP A N 1
ATOM 2589 C CA . ASP A 1 343 ? -32.620 3.700 13.992 1.00 87.06 343 ASP A CA 1
ATOM 2590 C C . ASP A 1 343 ? -33.924 3.390 14.763 1.00 87.06 343 ASP A C 1
ATOM 2592 O O . ASP A 1 343 ? -34.533 2.335 14.547 1.00 87.06 343 ASP A O 1
ATOM 2596 N N . PRO A 1 344 ? -34.410 4.298 15.639 1.00 80.25 344 PRO A N 1
ATOM 2597 C CA . PRO A 1 344 ? -35.635 4.066 16.401 1.00 80.25 344 PRO A CA 1
ATOM 2598 C C . PRO A 1 344 ? -36.897 4.225 15.540 1.00 80.25 344 PRO A C 1
ATOM 2600 O O . PRO A 1 344 ? -37.987 3.867 15.983 1.00 80.25 344 PRO A O 1
ATOM 2603 N N . GLY A 1 345 ? -36.771 4.790 14.333 1.00 86.62 345 GLY A N 1
ATOM 2604 C CA . GLY A 1 345 ? -37.867 5.012 13.396 1.00 86.62 345 GLY A CA 1
ATOM 2605 C C . GLY A 1 345 ? -38.203 3.798 12.531 1.00 86.62 345 GLY A C 1
ATOM 2606 O O . GLY A 1 345 ? -39.242 3.813 11.874 1.00 86.62 345 GLY A O 1
ATOM 2607 N N . ARG A 1 346 ? -37.365 2.751 12.535 1.00 88.75 346 ARG A N 1
ATOM 2608 C CA . ARG A 1 346 ? -37.575 1.518 11.761 1.00 88.75 346 ARG A CA 1
ATOM 2609 C C . ARG A 1 346 ? -37.993 0.352 12.647 1.00 88.75 346 ARG A C 1
ATOM 2611 O O . ARG A 1 346 ? -37.427 0.096 13.715 1.00 88.75 346 ARG A O 1
ATOM 2618 N N . SER A 1 347 ? -38.957 -0.424 12.166 1.00 92.50 347 SER A N 1
ATOM 2619 C CA . SER A 1 347 ? -39.349 -1.679 12.799 1.00 92.50 347 SER A CA 1
ATOM 2620 C C . SER A 1 347 ? -38.186 -2.676 12.822 1.00 92.50 347 SER A C 1
ATOM 2622 O O . SER A 1 347 ? -37.227 -2.595 12.052 1.00 92.50 347 SER A O 1
ATOM 2624 N N . ARG A 1 348 ? -38.267 -3.666 13.716 1.00 91.19 348 ARG A N 1
ATOM 2625 C CA . ARG A 1 348 ? -37.283 -4.757 13.774 1.00 91.19 348 ARG A CA 1
ATOM 2626 C C . ARG A 1 348 ? -37.175 -5.506 12.437 1.00 91.19 348 ARG A C 1
ATOM 2628 O O . ARG A 1 348 ? -36.074 -5.846 12.024 1.00 91.19 348 ARG A O 1
ATOM 2635 N N . ALA A 1 349 ? -38.304 -5.741 11.767 1.00 94.12 349 ALA A N 1
ATOM 2636 C CA . ALA A 1 349 ? -38.337 -6.438 10.484 1.00 94.12 349 ALA A CA 1
ATOM 2637 C C . ALA A 1 349 ? -37.624 -5.644 9.377 1.00 94.12 349 ALA A C 1
ATOM 2639 O O . ALA A 1 349 ? -36.838 -6.223 8.635 1.00 94.12 349 ALA A O 1
ATOM 2640 N N . GLU A 1 350 ? -37.835 -4.325 9.309 1.00 95.81 350 GLU A N 1
ATOM 2641 C CA . GLU A 1 350 ? -37.143 -3.453 8.348 1.00 95.81 350 GLU A CA 1
ATOM 2642 C C . GLU A 1 350 ? -35.631 -3.443 8.589 1.00 95.81 350 GLU A C 1
ATOM 2644 O O . GLU A 1 350 ? -34.864 -3.649 7.653 1.00 95.81 350 GLU A O 1
ATOM 2649 N N . ARG A 1 351 ? -35.196 -3.309 9.850 1.00 94.81 351 ARG A N 1
ATOM 2650 C CA . ARG A 1 351 ? -33.767 -3.338 10.198 1.00 94.81 351 ARG A CA 1
ATOM 2651 C C . ARG A 1 351 ? -33.106 -4.672 9.841 1.00 94.81 351 ARG A C 1
ATOM 2653 O O . ARG A 1 351 ? -31.982 -4.677 9.349 1.00 94.81 351 ARG A O 1
ATOM 2660 N N . HIS A 1 352 ? -33.788 -5.805 10.037 1.00 95.81 352 HIS A N 1
ATOM 2661 C CA . HIS A 1 352 ? -33.278 -7.096 9.560 1.00 95.81 352 HIS A CA 1
ATOM 2662 C C . HIS A 1 352 ? -33.186 -7.162 8.037 1.00 95.81 352 HIS A C 1
ATOM 2664 O O . HIS A 1 352 ? -32.156 -7.600 7.535 1.00 95.81 352 HIS A O 1
ATOM 2670 N N . ALA A 1 353 ? -34.209 -6.694 7.318 1.00 96.31 353 ALA A N 1
ATOM 2671 C CA . ALA A 1 353 ? -34.202 -6.682 5.858 1.00 96.31 353 ALA A CA 1
ATOM 2672 C C . ALA A 1 353 ? -33.051 -5.827 5.294 1.00 96.31 353 ALA A C 1
ATOM 2674 O O . ALA A 1 353 ? -32.397 -6.231 4.334 1.00 96.31 353 ALA A O 1
ATOM 2675 N N . ASP A 1 354 ? -32.740 -4.688 5.922 1.00 95.44 354 ASP A N 1
ATOM 2676 C CA . ASP A 1 354 ? -31.583 -3.866 5.548 1.00 95.44 354 ASP A CA 1
ATOM 2677 C C . ASP A 1 354 ? -30.250 -4.611 5.769 1.00 95.44 354 ASP A C 1
ATOM 2679 O O . ASP A 1 354 ? -29.343 -4.534 4.936 1.00 95.44 354 ASP A O 1
ATOM 2683 N N . LEU A 1 355 ? -30.112 -5.356 6.874 1.00 96.94 355 LEU A N 1
ATOM 2684 C CA . LEU A 1 355 ? -28.924 -6.180 7.140 1.00 96.94 355 LEU A CA 1
ATOM 2685 C C . LEU A 1 355 ? -28.824 -7.381 6.178 1.00 96.94 355 LEU A C 1
ATOM 2687 O O . LEU A 1 355 ? -27.721 -7.719 5.744 1.00 96.94 355 LEU A O 1
ATOM 2691 N N . ASP A 1 356 ? -29.951 -7.988 5.793 1.00 96.88 356 ASP A N 1
ATOM 2692 C CA . ASP A 1 356 ? -30.020 -9.048 4.774 1.00 96.88 356 ASP A CA 1
ATOM 2693 C C . ASP A 1 356 ? -29.591 -8.524 3.390 1.00 96.88 356 ASP A C 1
ATOM 2695 O O . ASP A 1 356 ? -28.852 -9.195 2.658 1.00 96.88 356 ASP A O 1
ATOM 2699 N N . ALA A 1 357 ? -29.992 -7.296 3.039 1.00 95.56 357 ALA A N 1
ATOM 2700 C CA . ALA A 1 357 ? -29.550 -6.635 1.814 1.00 95.56 357 ALA A CA 1
ATOM 2701 C C . ALA A 1 357 ? -28.026 -6.432 1.808 1.00 95.56 357 ALA A C 1
ATOM 2703 O O . ALA A 1 357 ? -27.364 -6.725 0.812 1.00 95.56 357 ALA A O 1
ATOM 2704 N N . TRP A 1 358 ? -27.445 -6.029 2.943 1.00 96.12 358 TRP A N 1
ATOM 2705 C CA . TRP A 1 358 ? -25.992 -5.937 3.095 1.00 96.12 358 TRP A CA 1
ATOM 2706 C C . TRP A 1 358 ? -25.278 -7.277 2.908 1.00 96.12 358 TRP A C 1
ATOM 2708 O O . TRP A 1 358 ? -24.255 -7.322 2.224 1.00 96.12 358 TRP A O 1
ATOM 2718 N N . GLU A 1 359 ? -25.794 -8.371 3.471 1.00 95.81 359 GLU A N 1
ATOM 2719 C CA . GLU A 1 359 ? -25.222 -9.707 3.242 1.00 95.81 359 GLU A CA 1
ATOM 2720 C C . GLU A 1 359 ? -25.291 -10.113 1.766 1.00 95.81 359 GLU A C 1
ATOM 2722 O O . GLU A 1 359 ? -24.308 -10.624 1.223 1.00 95.81 359 GLU A O 1
ATOM 2727 N N . THR A 1 360 ? -26.408 -9.811 1.102 1.00 95.44 360 THR A N 1
ATOM 2728 C CA . THR A 1 360 ? -26.603 -10.067 -0.332 1.00 95.44 360 THR A CA 1
ATOM 2729 C C . THR A 1 360 ? -25.592 -9.291 -1.176 1.00 95.44 360 THR A C 1
ATOM 2731 O O . THR A 1 360 ? -24.927 -9.868 -2.038 1.00 95.44 360 THR A O 1
ATOM 2734 N N . TRP A 1 361 ? -25.401 -8.000 -0.896 1.00 95.38 361 TRP A N 1
ATOM 2735 C CA . TRP A 1 361 ? -24.404 -7.183 -1.587 1.00 95.38 361 TRP A CA 1
ATOM 2736 C C . TRP A 1 361 ? -22.978 -7.684 -1.353 1.00 95.38 361 TRP A C 1
ATOM 2738 O O . TRP A 1 361 ? -22.193 -7.736 -2.297 1.00 95.38 361 TRP A O 1
ATOM 2748 N N . LEU A 1 362 ? -22.626 -8.095 -0.130 1.00 94.69 362 LEU A N 1
ATOM 2749 C CA . LEU A 1 362 ? -21.306 -8.674 0.141 1.00 94.69 362 LEU A CA 1
ATOM 2750 C C . LEU A 1 362 ? -21.081 -9.973 -0.642 1.00 94.69 362 LEU A C 1
ATOM 2752 O O . LEU A 1 362 ? -20.001 -10.154 -1.202 1.00 94.69 362 LEU A O 1
ATOM 2756 N N . ALA A 1 363 ? -22.092 -10.842 -0.725 1.00 94.31 363 ALA A N 1
ATOM 2757 C CA . ALA A 1 363 ? -22.024 -12.065 -1.520 1.00 94.31 363 ALA A CA 1
ATOM 2758 C C . ALA A 1 363 ? -21.844 -11.765 -3.019 1.00 94.31 363 ALA A C 1
ATOM 2760 O O . ALA A 1 363 ? -21.028 -12.408 -3.677 1.00 94.31 363 ALA A O 1
ATOM 2761 N N . ALA A 1 364 ? -22.536 -10.750 -3.549 1.00 92.94 364 ALA A N 1
ATOM 2762 C CA . ALA A 1 364 ? -22.370 -10.311 -4.935 1.00 92.94 364 ALA A CA 1
ATOM 2763 C C . ALA A 1 364 ? -20.951 -9.778 -5.209 1.00 92.94 364 ALA A C 1
ATOM 2765 O O . ALA A 1 364 ? -20.339 -10.141 -6.214 1.00 92.94 364 ALA A O 1
ATOM 2766 N N . VAL A 1 365 ? -20.384 -8.982 -4.292 1.00 91.75 365 VAL A N 1
ATOM 2767 C CA . VAL A 1 365 ? -18.995 -8.502 -4.404 1.00 91.75 365 VAL A CA 1
ATOM 2768 C C . VAL A 1 365 ? -17.998 -9.667 -4.386 1.00 91.75 365 VAL A C 1
ATOM 2770 O O . VAL A 1 365 ? -17.074 -9.690 -5.205 1.00 91.75 365 VAL A O 1
ATOM 2773 N N . GLU A 1 366 ? -18.182 -10.629 -3.476 1.00 89.25 366 GLU A N 1
ATOM 2774 C CA . GLU A 1 366 ? -17.343 -11.831 -3.340 1.00 89.25 366 GLU A CA 1
ATOM 2775 C C . GLU A 1 366 ? -17.400 -12.716 -4.594 1.00 89.25 366 GLU A C 1
ATOM 2777 O O . GLU A 1 366 ? -16.375 -13.236 -5.029 1.00 89.25 366 GLU A O 1
ATOM 2782 N N . ALA A 1 367 ? -18.574 -12.820 -5.221 1.00 89.38 367 ALA A N 1
ATOM 2783 C CA . ALA A 1 367 ? -18.787 -13.560 -6.462 1.00 89.38 367 ALA A CA 1
ATOM 2784 C C . ALA A 1 367 ? -18.410 -12.779 -7.738 1.00 89.38 367 ALA A C 1
ATOM 2786 O O . ALA A 1 367 ? -18.531 -13.324 -8.834 1.00 89.38 367 ALA A O 1
ATOM 2787 N N . HIS A 1 368 ? -17.976 -11.518 -7.616 1.00 85.25 368 HIS A N 1
ATOM 2788 C CA . HIS A 1 368 ? -17.749 -10.604 -8.745 1.00 85.25 368 HIS A CA 1
ATOM 2789 C C . HIS A 1 368 ? -18.970 -10.455 -9.673 1.00 85.25 368 HIS A C 1
ATOM 2791 O O . HIS A 1 368 ? -18.824 -10.311 -10.888 1.00 85.25 368 HIS A O 1
ATOM 2797 N N . ALA A 1 369 ? -20.170 -10.500 -9.095 1.00 85.38 369 ALA A N 1
ATOM 2798 C CA . ALA A 1 369 ? -21.430 -10.305 -9.801 1.00 85.38 369 ALA A CA 1
ATOM 2799 C C . ALA A 1 369 ? -21.746 -8.812 -10.010 1.00 85.38 369 ALA A C 1
ATOM 2801 O O . ALA A 1 369 ? -21.116 -7.932 -9.413 1.00 85.38 369 ALA A O 1
ATOM 2802 N N . GLU A 1 370 ? -22.736 -8.529 -10.860 1.00 81.88 370 GLU A N 1
ATOM 2803 C CA . GLU A 1 370 ? -23.258 -7.174 -11.055 1.00 81.88 370 GLU A CA 1
ATOM 2804 C C . GLU A 1 370 ? -23.897 -6.646 -9.759 1.00 81.88 370 GLU A C 1
ATOM 2806 O O . GLU A 1 370 ? -24.496 -7.389 -8.981 1.00 81.88 370 GLU A O 1
ATOM 2811 N N . LEU A 1 371 ? -23.711 -5.349 -9.503 1.00 81.88 371 LEU A N 1
ATOM 2812 C CA . LEU A 1 371 ? -24.143 -4.657 -8.283 1.00 81.88 371 LEU A CA 1
ATOM 2813 C C . LEU A 1 371 ? -25.305 -3.705 -8.588 1.00 81.88 371 LEU A C 1
ATOM 2815 O O . LEU A 1 371 ? -25.289 -2.544 -8.169 1.00 81.88 371 LEU A O 1
ATOM 2819 N N . ASP A 1 372 ? -26.276 -4.182 -9.363 1.00 79.06 372 ASP A N 1
ATOM 2820 C CA . ASP A 1 372 ? -27.459 -3.403 -9.721 1.00 79.06 372 ASP A CA 1
ATOM 2821 C C . ASP A 1 372 ? -28.198 -2.948 -8.453 1.00 79.06 372 ASP A C 1
ATOM 2823 O O . ASP A 1 372 ? -28.308 -3.687 -7.473 1.00 79.06 372 ASP A O 1
ATOM 2827 N N . ASP A 1 373 ? -28.627 -1.684 -8.444 1.00 80.38 373 ASP A N 1
ATOM 2828 C CA . ASP A 1 373 ? -29.301 -1.015 -7.321 1.00 80.38 373 ASP A CA 1
ATOM 2829 C C . ASP A 1 373 ? -28.522 -0.958 -5.986 1.00 80.38 373 ASP A C 1
ATOM 2831 O O . ASP A 1 373 ? -29.051 -0.500 -4.968 1.00 80.38 373 ASP A O 1
ATOM 2835 N N . ALA A 1 374 ? -27.242 -1.350 -5.958 1.00 85.94 374 ALA A N 1
ATOM 2836 C CA . ALA A 1 374 ? -26.431 -1.268 -4.750 1.00 85.94 374 ALA A CA 1
ATOM 2837 C C . ALA A 1 374 ? -26.028 0.191 -4.428 1.00 85.94 374 ALA A C 1
ATOM 2839 O O . ALA A 1 374 ? -25.642 0.956 -5.320 1.00 85.94 374 ALA A O 1
ATOM 2840 N N . PRO A 1 375 ? -26.023 0.601 -3.143 1.00 91.00 375 PRO A N 1
ATOM 2841 C CA . PRO A 1 375 ? -25.537 1.918 -2.747 1.00 91.00 375 PRO A CA 1
ATOM 2842 C C . PRO A 1 375 ? -24.082 2.160 -3.191 1.00 91.00 375 PRO A C 1
ATOM 2844 O O . PRO A 1 375 ? -23.269 1.233 -3.149 1.00 91.00 375 PRO A O 1
ATOM 2847 N N . PRO A 1 376 ? -23.666 3.412 -3.481 1.00 93.25 376 PRO A N 1
ATOM 2848 C CA . PRO A 1 376 ? -22.278 3.722 -3.858 1.00 93.25 376 PRO A CA 1
ATOM 2849 C C . PRO A 1 376 ? -21.222 3.250 -2.846 1.00 93.25 376 PRO A C 1
ATOM 2851 O O . PRO A 1 376 ? -20.062 3.030 -3.194 1.00 93.25 376 PRO A O 1
ATOM 2854 N N . LEU A 1 377 ? -21.611 3.086 -1.579 1.00 94.56 377 LEU A N 1
ATOM 2855 C CA . LEU A 1 377 ? -20.751 2.538 -0.534 1.00 94.56 377 LEU A CA 1
ATOM 2856 C C . LEU A 1 377 ? -20.388 1.058 -0.767 1.00 94.56 377 LEU A C 1
ATOM 2858 O O . LEU A 1 377 ? -19.280 0.651 -0.420 1.00 94.56 377 LEU A O 1
ATOM 2862 N N . VAL A 1 378 ? -21.264 0.270 -1.397 1.00 95.06 378 VAL A N 1
ATOM 2863 C CA . VAL A 1 378 ? -20.990 -1.126 -1.777 1.00 95.06 378 VAL A CA 1
ATOM 2864 C C . VAL A 1 378 ? -19.928 -1.177 -2.873 1.00 95.06 378 VAL A C 1
ATOM 2866 O O . VAL A 1 378 ? -18.938 -1.892 -2.734 1.00 95.06 378 VAL A O 1
ATOM 2869 N N . ALA A 1 379 ? -20.056 -0.347 -3.913 1.00 92.00 379 ALA A N 1
ATOM 2870 C CA . ALA A 1 379 ? -19.032 -0.217 -4.952 1.00 92.00 379 ALA A CA 1
ATOM 2871 C C . ALA A 1 379 ? -17.684 0.258 -4.371 1.00 92.00 379 ALA A C 1
ATOM 2873 O O . ALA A 1 379 ? -16.617 -0.223 -4.762 1.00 92.00 379 ALA A O 1
ATOM 2874 N N . ALA A 1 380 ? -17.719 1.152 -3.376 1.00 94.50 380 ALA A N 1
ATOM 2875 C CA . ALA A 1 380 ? -16.523 1.560 -2.645 1.00 94.50 380 ALA A CA 1
ATOM 2876 C C . ALA A 1 380 ? -15.860 0.375 -1.923 1.00 94.50 380 ALA A C 1
ATOM 2878 O O . ALA A 1 380 ? -14.643 0.204 -2.015 1.00 94.50 380 ALA A O 1
ATOM 2879 N N . LEU A 1 381 ? -16.643 -0.453 -1.221 1.00 95.19 381 LEU A N 1
ATOM 2880 C CA . LEU A 1 381 ? -16.150 -1.664 -0.558 1.00 95.19 381 LEU A CA 1
ATOM 2881 C C . LEU A 1 381 ? -15.588 -2.675 -1.555 1.00 95.19 381 LEU A C 1
ATOM 2883 O O . LEU A 1 381 ? -14.527 -3.234 -1.289 1.00 95.19 381 LEU A O 1
ATOM 2887 N N . ALA A 1 382 ? -16.232 -2.856 -2.710 1.00 92.62 382 ALA A N 1
ATOM 2888 C CA . ALA A 1 382 ? -15.733 -3.710 -3.783 1.00 92.62 382 ALA A CA 1
ATOM 2889 C C . ALA A 1 382 ? -14.353 -3.249 -4.274 1.00 92.62 382 ALA A C 1
ATOM 2891 O O . ALA A 1 382 ? -13.421 -4.050 -4.347 1.00 92.62 382 ALA A O 1
ATOM 2892 N N . ALA A 1 383 ? -14.173 -1.943 -4.506 1.00 91.12 383 ALA A N 1
ATOM 2893 C CA . ALA A 1 383 ? -12.877 -1.374 -4.877 1.00 91.12 383 ALA A CA 1
ATOM 2894 C C . ALA A 1 383 ? -11.812 -1.577 -3.782 1.00 91.12 383 ALA A C 1
ATOM 2896 O O . ALA A 1 383 ? -10.649 -1.857 -4.079 1.00 91.12 383 ALA A O 1
ATOM 2897 N N . VAL A 1 384 ? -12.195 -1.461 -2.506 1.00 94.38 384 VAL A N 1
ATOM 2898 C CA . VAL A 1 384 ? -11.300 -1.727 -1.369 1.00 94.38 384 VAL A CA 1
ATOM 2899 C C . VAL A 1 384 ? -10.918 -3.202 -1.288 1.00 94.38 384 VAL A C 1
ATOM 2901 O O . VAL A 1 384 ? -9.736 -3.502 -1.119 1.00 94.38 384 VAL A O 1
ATOM 2904 N N . HIS A 1 385 ? -11.879 -4.112 -1.432 1.00 93.19 385 HIS A N 1
ATOM 2905 C CA . HIS A 1 385 ? -11.634 -5.548 -1.435 1.00 93.19 385 HIS A CA 1
ATOM 2906 C C . HIS A 1 385 ? -10.719 -5.945 -2.600 1.00 93.19 385 HIS A C 1
ATOM 2908 O O . HIS A 1 385 ? -9.694 -6.575 -2.366 1.00 93.19 385 HIS A O 1
ATOM 2914 N N . ALA A 1 386 ? -10.990 -5.472 -3.819 1.00 87.88 386 ALA A N 1
ATOM 2915 C CA . ALA A 1 386 ? -10.139 -5.729 -4.981 1.00 87.88 386 ALA A CA 1
ATOM 2916 C C . ALA A 1 386 ? -8.695 -5.219 -4.795 1.00 87.88 386 ALA A C 1
ATOM 2918 O O . ALA A 1 386 ? -7.747 -5.817 -5.302 1.00 87.88 386 ALA A O 1
ATOM 2919 N N . ALA A 1 387 ? -8.506 -4.114 -4.064 1.00 87.38 387 ALA A N 1
ATOM 2920 C CA . ALA A 1 387 ? -7.187 -3.524 -3.846 1.00 87.38 387 ALA A CA 1
ATOM 2921 C C . ALA A 1 387 ? -6.405 -4.121 -2.663 1.00 87.38 387 ALA A C 1
ATOM 2923 O O . ALA A 1 387 ? -5.173 -4.080 -2.687 1.00 87.38 387 ALA A O 1
ATOM 2924 N N . TYR A 1 388 ? -7.084 -4.612 -1.621 1.00 90.62 388 TYR A N 1
ATOM 2925 C CA . TYR A 1 388 ? -6.441 -4.987 -0.352 1.00 90.62 388 TYR A CA 1
ATOM 2926 C C . TYR A 1 388 ? -6.869 -6.342 0.226 1.00 90.62 388 TYR A C 1
ATOM 2928 O O . TYR A 1 388 ? -6.319 -6.730 1.252 1.00 90.62 388 TYR A O 1
ATOM 2936 N N . GLY A 1 389 ? -7.816 -7.050 -0.391 1.00 89.06 389 GLY A N 1
ATOM 2937 C CA . GLY A 1 389 ? -8.292 -8.360 0.059 1.00 89.06 389 GLY A CA 1
ATOM 2938 C C . GLY A 1 389 ? -8.978 -8.308 1.424 1.00 89.06 389 GLY A C 1
ATOM 2939 O O . GLY A 1 389 ? -8.456 -8.839 2.400 1.00 89.06 389 GLY A O 1
ATOM 2940 N N . LEU A 1 390 ? -10.132 -7.637 1.515 1.00 92.00 390 LEU A N 1
ATOM 2941 C CA . LEU A 1 390 ? -10.933 -7.653 2.745 1.00 92.00 390 LEU A CA 1
ATOM 2942 C C . LEU A 1 390 ? -11.476 -9.058 3.021 1.00 92.00 390 LEU A C 1
ATOM 2944 O O . LEU A 1 390 ? -12.012 -9.689 2.115 1.00 92.00 390 LEU A O 1
ATOM 2948 N N . ASP A 1 391 ? -11.389 -9.499 4.273 1.00 94.25 391 ASP A N 1
ATOM 2949 C CA . ASP A 1 391 ? -11.982 -10.756 4.724 1.00 94.25 391 ASP A CA 1
ATOM 2950 C C . ASP A 1 391 ? -13.490 -10.578 4.954 1.00 94.25 391 ASP A C 1
ATOM 2952 O O . ASP A 1 391 ? -13.921 -9.990 5.951 1.00 94.25 391 ASP A O 1
ATOM 2956 N N . PHE A 1 392 ? -14.310 -11.081 4.030 1.00 94.50 392 PHE A N 1
ATOM 2957 C CA . PHE A 1 392 ? -15.763 -10.967 4.145 1.00 94.50 392 PHE A CA 1
ATOM 2958 C C . PHE A 1 392 ? -16.353 -11.769 5.304 1.00 94.50 392 PHE A C 1
ATOM 2960 O O . PHE A 1 392 ? -17.453 -11.438 5.751 1.00 94.50 392 PHE A O 1
ATOM 2967 N N . ALA A 1 393 ? -15.636 -12.751 5.864 1.00 97.00 393 ALA A N 1
ATOM 2968 C CA . ALA A 1 393 ? -16.071 -13.393 7.099 1.00 97.00 393 ALA A CA 1
ATOM 2969 C C . ALA A 1 393 ? -16.099 -12.390 8.266 1.00 97.00 393 ALA A C 1
ATOM 2971 O O . ALA A 1 393 ? -17.026 -12.418 9.072 1.00 97.00 393 ALA A O 1
ATOM 2972 N N . GLU A 1 394 ? -15.151 -11.450 8.319 1.00 98.12 394 GLU A N 1
ATOM 2973 C CA . GLU A 1 394 ? -15.138 -10.381 9.326 1.00 98.12 394 GLU A CA 1
ATOM 2974 C C . GLU A 1 394 ? -16.218 -9.319 9.057 1.00 98.12 394 GLU A C 1
ATOM 2976 O O . GLU A 1 394 ? -16.821 -8.806 10.001 1.00 98.12 394 GLU A O 1
ATOM 2981 N N . CYS A 1 395 ? -16.534 -9.021 7.790 1.00 97.56 395 CYS A N 1
ATOM 2982 C CA . CYS A 1 395 ? -17.683 -8.167 7.457 1.00 97.56 395 CYS A CA 1
ATOM 2983 C C . CYS A 1 395 ? -19.007 -8.798 7.916 1.00 97.56 395 CYS A C 1
ATOM 2985 O O . CYS A 1 395 ? -19.819 -8.131 8.555 1.00 97.56 395 CYS A O 1
ATOM 2987 N N . ARG A 1 396 ? -19.202 -10.095 7.649 1.00 98.00 396 ARG A N 1
ATOM 2988 C CA . ARG A 1 396 ? -20.376 -10.856 8.105 1.00 98.00 396 ARG A CA 1
ATOM 2989 C C . ARG A 1 396 ? -20.432 -10.964 9.627 1.00 98.00 396 ARG A C 1
ATOM 2991 O O . ARG A 1 396 ? -21.507 -10.843 10.203 1.00 98.00 396 ARG A O 1
ATOM 2998 N N . ALA A 1 397 ? -19.289 -11.122 10.298 1.00 98.12 397 ALA A N 1
ATOM 2999 C CA . ALA A 1 397 ? -19.228 -11.105 11.757 1.00 98.12 397 ALA A CA 1
ATOM 3000 C C . ALA A 1 397 ? -19.719 -9.767 12.332 1.00 98.12 397 ALA A C 1
ATOM 3002 O O . ALA A 1 397 ? -20.448 -9.773 13.320 1.00 98.12 397 ALA A O 1
ATOM 3003 N N . LEU A 1 398 ? -19.368 -8.638 11.707 1.00 97.88 398 LEU A N 1
ATOM 3004 C CA . LEU A 1 398 ? -19.867 -7.320 12.103 1.00 97.88 398 LEU A CA 1
ATOM 3005 C C . LEU A 1 398 ? -21.386 -7.191 11.901 1.00 97.88 398 LEU A C 1
ATOM 3007 O O . LEU A 1 398 ? -22.073 -6.768 12.828 1.00 97.88 398 LEU A O 1
ATOM 3011 N N . ILE A 1 399 ? -21.919 -7.622 10.751 1.00 97.81 399 ILE A N 1
ATOM 3012 C CA . ILE A 1 399 ? -23.373 -7.645 10.489 1.00 97.81 399 ILE A CA 1
ATOM 3013 C C . ILE A 1 399 ? -24.100 -8.507 11.528 1.00 97.81 399 ILE A C 1
ATOM 3015 O O . ILE A 1 399 ? -25.088 -8.073 12.116 1.00 97.81 399 ILE A O 1
ATOM 3019 N N . ALA A 1 400 ? -23.574 -9.696 11.830 1.00 96.81 400 ALA A N 1
ATOM 3020 C CA . ALA A 1 400 ? -24.116 -10.559 12.875 1.00 96.81 400 ALA A CA 1
ATOM 3021 C C . ALA A 1 400 ? -24.062 -9.908 14.268 1.00 96.81 400 ALA A C 1
ATOM 3023 O O . ALA A 1 400 ? -24.876 -10.242 15.121 1.00 96.81 400 ALA A O 1
ATOM 3024 N N . GLY A 1 401 ? -23.113 -8.998 14.511 1.00 95.19 401 GLY A N 1
ATOM 3025 C CA . GLY A 1 401 ? -23.069 -8.175 15.719 1.00 95.19 401 GLY A CA 1
ATOM 3026 C C . GLY A 1 401 ? -24.233 -7.190 15.774 1.00 95.19 401 GLY A C 1
ATOM 3027 O O . GLY A 1 401 ? -24.952 -7.176 16.762 1.00 95.19 401 GLY A O 1
ATOM 3028 N N . MET A 1 402 ? -24.487 -6.464 14.683 1.00 95.19 402 MET A N 1
ATOM 3029 C CA . MET A 1 402 ? -25.636 -5.552 14.589 1.00 95.19 402 MET A CA 1
ATOM 3030 C C . MET A 1 402 ? -26.976 -6.274 14.732 1.00 95.19 402 MET A C 1
ATOM 3032 O O . MET A 1 402 ? -27.902 -5.746 15.340 1.00 95.19 402 MET A O 1
ATOM 3036 N N . ARG A 1 403 ? -27.090 -7.510 14.221 1.00 94.81 403 ARG A N 1
ATOM 3037 C CA . ARG A 1 403 ? -28.287 -8.338 14.443 1.00 94.81 403 ARG A CA 1
ATOM 3038 C C . ARG A 1 403 ? -28.544 -8.577 15.929 1.00 94.81 403 ARG A C 1
ATOM 3040 O O . ARG A 1 403 ? -29.695 -8.513 16.337 1.00 94.81 403 ARG A O 1
ATOM 3047 N N . MET A 1 404 ? -27.497 -8.760 16.743 1.00 92.31 404 MET A N 1
ATOM 3048 C CA . MET A 1 404 ? -27.655 -8.899 18.198 1.00 92.31 404 MET A CA 1
ATOM 3049 C C . MET A 1 404 ? -28.293 -7.652 18.826 1.00 92.31 404 MET A C 1
ATOM 3051 O O . MET A 1 404 ? -29.085 -7.798 19.749 1.00 92.31 404 MET A O 1
ATOM 3055 N N . ASP A 1 405 ? -27.995 -6.453 18.312 1.00 89.50 405 ASP A N 1
ATOM 3056 C CA . ASP A 1 405 ? -28.594 -5.193 18.782 1.00 89.50 405 ASP A CA 1
ATOM 3057 C C . ASP A 1 405 ? -30.037 -4.978 18.277 1.00 89.50 405 ASP A C 1
ATOM 3059 O O . ASP A 1 405 ? -30.824 -4.270 18.915 1.00 89.50 405 ASP A O 1
ATOM 3063 N N . VAL A 1 406 ? -30.395 -5.577 17.134 1.00 89.94 406 VAL A N 1
ATOM 3064 C CA . VAL A 1 406 ? -31.743 -5.520 16.535 1.00 89.94 406 VAL A CA 1
ATOM 3065 C C . VAL A 1 406 ? -32.688 -6.564 17.145 1.00 89.94 406 VAL A C 1
ATOM 3067 O O . VAL A 1 406 ? -33.868 -6.273 17.360 1.00 89.94 406 VAL A O 1
ATOM 3070 N N . ASP A 1 407 ? -32.187 -7.768 17.437 1.00 85.62 407 ASP A N 1
ATOM 3071 C CA . ASP A 1 407 ? -32.979 -8.920 17.886 1.00 85.62 407 ASP A CA 1
ATOM 3072 C C . ASP A 1 407 ? -33.607 -8.746 19.281 1.00 85.62 407 ASP A C 1
ATOM 3074 O O . ASP A 1 407 ? -34.573 -9.426 19.648 1.00 85.62 407 ASP A O 1
ATOM 3078 N N . GLY A 1 408 ? -33.099 -7.801 20.055 1.00 70.62 408 GLY A N 1
ATOM 3079 C CA . GLY A 1 408 ? -33.636 -7.410 21.345 1.00 70.62 408 GLY A CA 1
ATOM 3080 C C . GLY A 1 408 ? -32.624 -6.547 22.084 1.00 70.62 408 GLY A C 1
ATOM 3081 O O . GLY A 1 408 ? -31.451 -6.521 21.714 1.00 70.62 408 GLY A O 1
ATOM 3082 N N . PRO A 1 409 ? -33.041 -5.823 23.131 1.00 65.56 409 PRO A N 1
ATOM 3083 C CA . PRO A 1 409 ? -32.086 -5.078 23.926 1.00 65.56 409 PRO A CA 1
ATOM 3084 C C . PRO A 1 409 ? -31.114 -6.073 24.572 1.00 65.56 409 PRO A C 1
ATOM 3086 O O . PRO A 1 409 ? -31.533 -6.992 25.281 1.00 65.56 409 PRO A O 1
ATOM 3089 N N . ILE A 1 410 ? -29.811 -5.904 24.332 1.00 66.62 410 ILE A N 1
ATOM 3090 C CA . ILE A 1 410 ? -28.797 -6.625 25.098 1.00 66.62 410 ILE A CA 1
ATOM 3091 C C . ILE A 1 410 ? -28.893 -6.106 26.531 1.00 66.62 410 ILE A C 1
ATOM 3093 O O . ILE A 1 410 ? -28.452 -4.999 26.830 1.00 66.62 410 ILE A O 1
ATOM 3097 N N . VAL A 1 411 ? -29.528 -6.884 27.404 1.00 72.75 411 VAL A N 1
ATOM 3098 C CA . VAL A 1 411 ? -29.695 -6.566 28.823 1.00 72.75 411 VAL A CA 1
ATOM 3099 C C . VAL A 1 411 ? -29.019 -7.659 29.621 1.00 72.75 411 VAL A C 1
ATOM 3101 O O . VAL A 1 411 ? -29.523 -8.777 29.722 1.00 72.75 411 VAL A O 1
ATOM 3104 N N . VAL A 1 412 ? -27.878 -7.314 30.212 1.00 78.19 412 VAL A N 1
ATOM 3105 C CA . VAL A 1 412 ? -27.138 -8.201 31.113 1.00 78.19 412 VAL A CA 1
ATOM 3106 C C . VAL A 1 412 ? -26.713 -9.505 30.407 1.00 78.19 412 VAL A C 1
ATOM 3108 O O . VAL A 1 412 ? -27.155 -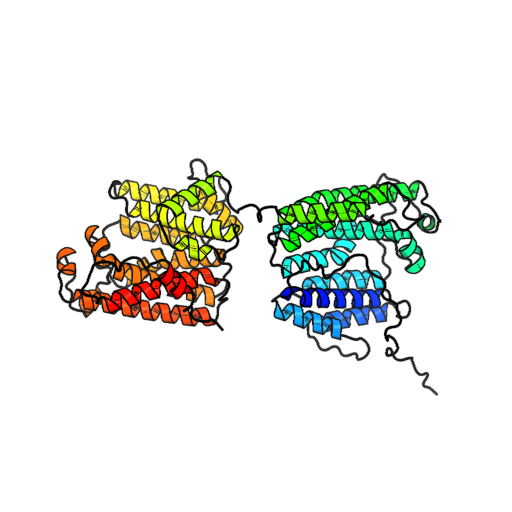10.600 30.791 1.00 78.19 412 VAL A O 1
ATOM 3111 N N . PRO A 1 413 ? -25.884 -9.403 29.345 1.00 88.50 413 PRO A N 1
ATOM 3112 C CA . PRO A 1 413 ? -25.366 -10.570 28.640 1.00 88.50 413 PRO A CA 1
ATOM 3113 C C . PRO A 1 413 ? -24.560 -11.443 29.602 1.00 88.50 413 PRO A C 1
ATOM 3115 O O . PRO A 1 413 ? -23.903 -10.924 30.504 1.00 88.50 413 PRO A O 1
ATOM 3118 N N . ASP A 1 414 ? -24.595 -12.758 29.415 1.00 93.06 414 ASP A N 1
ATOM 3119 C CA . ASP A 1 414 ? -23.580 -13.616 30.028 1.00 93.06 414 ASP A CA 1
ATOM 3120 C C . ASP A 1 414 ? -22.194 -13.340 29.421 1.00 93.06 414 ASP A C 1
ATOM 3122 O O . ASP A 1 414 ? -22.038 -12.633 28.415 1.00 93.06 414 ASP A O 1
ATOM 3126 N N . GLU A 1 415 ? -21.165 -13.875 30.067 1.00 93.31 415 GLU A N 1
ATOM 3127 C CA . GLU A 1 415 ? -19.776 -13.636 29.691 1.00 93.31 415 GLU A CA 1
ATOM 3128 C C . GLU A 1 415 ? -19.475 -14.106 28.255 1.00 93.31 415 GLU A C 1
ATOM 3130 O O . GLU A 1 415 ? -18.746 -13.433 27.520 1.00 93.31 415 GLU A O 1
ATOM 3135 N N . GLU A 1 416 ? -20.070 -15.218 27.814 1.00 94.31 416 GLU A N 1
ATOM 3136 C CA . GLU A 1 416 ? -19.904 -15.738 26.452 1.00 94.31 416 GLU A CA 1
ATOM 3137 C C . GLU A 1 416 ? -20.507 -14.785 25.411 1.00 94.31 416 GLU A C 1
ATOM 3139 O O . GLU A 1 416 ? -19.836 -14.400 24.446 1.00 94.31 416 GLU A O 1
ATOM 3144 N N . THR A 1 417 ? -21.738 -14.330 25.642 1.00 94.38 417 THR A N 1
ATOM 3145 C CA . THR A 1 417 ? -22.450 -13.378 24.784 1.00 94.38 417 THR A CA 1
ATOM 3146 C C . THR A 1 417 ? -21.720 -12.041 24.729 1.00 94.38 417 THR A C 1
ATOM 3148 O O . THR A 1 417 ? -21.568 -11.467 23.649 1.00 94.38 417 THR A O 1
ATOM 3151 N N . PHE A 1 418 ? -21.199 -11.554 25.859 1.00 95.12 418 PHE A N 1
ATOM 3152 C CA . PHE A 1 418 ? -20.389 -10.337 25.911 1.00 95.12 418 PHE A CA 1
ATOM 3153 C C . PHE A 1 418 ? -19.113 -10.455 25.063 1.00 95.12 418 PHE A C 1
ATOM 3155 O O . PHE A 1 418 ? -18.782 -9.549 24.285 1.00 95.12 418 PHE A O 1
ATOM 3162 N N . VAL A 1 419 ? -18.386 -11.570 25.191 1.00 95.31 419 VAL A N 1
ATOM 3163 C CA . VAL A 1 419 ? -17.159 -11.817 24.421 1.00 95.31 419 VAL A CA 1
ATOM 3164 C C . VAL A 1 419 ? -17.471 -11.925 22.931 1.00 95.31 419 VAL A C 1
ATOM 3166 O O . VAL A 1 419 ? -16.762 -11.318 22.120 1.00 95.31 419 VAL A O 1
ATOM 3169 N N . LEU A 1 420 ? -18.536 -12.644 22.569 1.00 96.19 420 LEU A N 1
ATOM 3170 C CA . LEU A 1 420 ? -18.995 -12.784 21.190 1.00 96.19 420 LEU A CA 1
ATOM 3171 C C . LEU A 1 420 ? -19.401 -11.434 20.592 1.00 96.19 420 LEU A C 1
ATOM 3173 O O . LEU A 1 420 ? -18.985 -11.111 19.477 1.00 96.19 420 LEU A O 1
ATOM 3177 N N . TYR A 1 421 ? -20.144 -10.623 21.345 1.00 95.75 421 TYR A N 1
ATOM 3178 C CA . TYR A 1 421 ? -20.524 -9.274 20.944 1.00 95.75 421 TYR A CA 1
ATOM 3179 C C . TYR A 1 421 ? -19.280 -8.427 20.652 1.00 95.75 421 TYR A C 1
ATOM 3181 O O . TYR A 1 421 ? -19.097 -7.969 19.524 1.00 95.75 421 TYR A O 1
ATOM 3189 N N . CYS A 1 422 ? -18.339 -8.328 21.600 1.00 96.31 422 CYS A N 1
ATOM 3190 C CA . CYS A 1 422 ? -17.086 -7.588 21.405 1.00 96.31 422 CYS A CA 1
ATOM 3191 C C . CYS A 1 422 ? -16.263 -8.106 20.211 1.00 96.31 422 CYS A C 1
ATOM 3193 O O . CYS A 1 422 ? -15.647 -7.321 19.478 1.00 96.31 422 CYS A O 1
ATOM 3195 N N . ARG A 1 423 ? -16.247 -9.430 20.000 1.00 97.62 423 ARG A N 1
ATOM 3196 C CA . ARG A 1 423 ? -15.567 -10.066 18.867 1.00 97.62 423 ARG A CA 1
ATOM 3197 C C . ARG A 1 423 ? -16.167 -9.623 17.533 1.00 97.62 423 ARG A C 1
ATOM 3199 O O . ARG A 1 423 ? -15.409 -9.387 16.591 1.00 97.62 423 ARG A O 1
ATOM 3206 N N . ARG A 1 424 ? -17.493 -9.519 17.459 1.00 97.75 424 ARG A N 1
ATOM 3207 C CA . ARG A 1 424 ? -18.242 -9.147 16.256 1.00 97.75 424 ARG A CA 1
ATOM 3208 C C . ARG A 1 424 ? -18.151 -7.654 15.956 1.00 97.75 424 ARG A C 1
ATOM 3210 O O . ARG A 1 424 ? -17.730 -7.302 14.856 1.00 97.75 424 ARG A O 1
ATOM 3217 N N . VAL A 1 425 ? -18.451 -6.791 16.928 1.00 95.88 425 VAL A N 1
ATOM 3218 C CA . VAL A 1 425 ? -18.625 -5.347 16.675 1.00 95.88 425 VAL A CA 1
ATOM 3219 C C . VAL A 1 425 ? -17.332 -4.532 16.698 1.00 95.88 425 VAL A C 1
ATOM 3221 O O . VAL A 1 425 ? -17.267 -3.464 16.099 1.00 95.88 425 VAL A O 1
ATOM 3224 N N . ALA A 1 426 ? -16.269 -5.029 17.341 1.00 95.56 426 ALA A N 1
ATOM 3225 C CA . ALA A 1 426 ? -15.023 -4.269 17.484 1.00 95.56 426 ALA A CA 1
ATOM 3226 C C . ALA A 1 426 ? -13.785 -5.004 16.968 1.00 95.56 426 ALA A C 1
ATOM 3228 O O . ALA A 1 426 ? -12.975 -4.426 16.237 1.00 95.56 426 ALA A O 1
ATOM 3229 N N . VAL A 1 427 ? -13.613 -6.283 17.315 1.00 98.12 427 VAL A N 1
ATOM 3230 C CA . VAL A 1 427 ? -12.438 -7.044 16.859 1.00 98.12 427 VAL A CA 1
ATOM 3231 C C . VAL A 1 427 ? -12.462 -7.248 15.344 1.00 98.12 427 VAL A C 1
ATOM 3233 O O . VAL A 1 427 ? -11.421 -7.055 14.715 1.00 98.12 427 VAL A O 1
ATOM 3236 N N . SER A 1 428 ? -13.621 -7.542 14.744 1.00 98.38 428 SER A N 1
ATOM 3237 C CA . SER A 1 428 ? -13.756 -7.674 13.284 1.00 98.38 428 SER A CA 1
ATOM 3238 C C . SER A 1 428 ? -13.295 -6.411 12.552 1.00 98.38 428 SER A C 1
ATOM 3240 O O . SER A 1 428 ? -12.536 -6.490 11.591 1.00 98.38 428 SER A O 1
ATOM 3242 N N . VAL A 1 429 ? -13.649 -5.225 13.064 1.00 97.00 429 VAL A N 1
ATOM 3243 C CA . VAL A 1 429 ? -13.212 -3.933 12.503 1.00 97.00 429 VAL A CA 1
ATOM 3244 C C . VAL A 1 429 ? -11.692 -3.785 12.577 1.00 97.00 429 VAL A C 1
ATOM 3246 O O . VAL A 1 429 ? -11.052 -3.368 11.609 1.00 97.00 429 VAL A O 1
ATOM 3249 N N . GLY A 1 430 ? -11.093 -4.158 13.711 1.00 96.25 430 GLY A N 1
ATOM 3250 C CA . GLY A 1 430 ? -9.641 -4.162 13.880 1.00 96.25 430 GLY A CA 1
ATOM 3251 C C . GLY A 1 430 ? -8.935 -5.083 12.881 1.00 96.25 430 GLY A C 1
ATOM 3252 O O . GLY A 1 430 ? -7.907 -4.700 12.322 1.00 96.25 430 GLY A O 1
ATOM 3253 N N . LEU A 1 431 ? -9.493 -6.271 12.634 1.00 98.06 431 LEU A N 1
ATOM 3254 C CA . LEU A 1 431 ? -8.963 -7.249 11.681 1.00 98.06 431 LEU A CA 1
ATOM 3255 C C . LEU A 1 431 ? -9.097 -6.767 10.231 1.00 98.06 431 LEU A C 1
ATOM 3257 O O . LEU A 1 431 ? -8.107 -6.791 9.500 1.00 98.06 431 LEU A O 1
ATOM 3261 N N . LEU A 1 432 ? -10.257 -6.223 9.850 1.00 97.69 432 LEU A N 1
ATOM 3262 C CA . LEU A 1 432 ? -10.489 -5.603 8.538 1.00 97.69 432 LEU A CA 1
ATOM 3263 C C . LEU A 1 432 ? -9.537 -4.428 8.272 1.00 97.69 432 LEU A C 1
ATOM 3265 O O . LEU A 1 432 ? -9.143 -4.181 7.133 1.00 97.69 432 LEU A O 1
ATOM 3269 N N . ALA A 1 433 ? -9.130 -3.700 9.315 1.00 96.25 433 ALA A N 1
ATOM 3270 C CA . ALA A 1 433 ? -8.260 -2.539 9.174 1.00 96.25 433 ALA A CA 1
ATOM 3271 C C . ALA A 1 433 ? -6.779 -2.880 8.915 1.00 96.25 433 ALA A C 1
ATOM 3273 O O . ALA A 1 433 ? -6.048 -2.037 8.383 1.00 96.25 433 ALA A O 1
ATOM 3274 N N . LEU A 1 434 ? -6.314 -4.083 9.273 1.00 95.19 434 LEU A N 1
ATOM 3275 C CA . LEU A 1 434 ? -4.912 -4.499 9.124 1.00 95.19 434 LEU A CA 1
ATOM 3276 C C . LEU A 1 434 ? -4.381 -4.409 7.681 1.00 95.19 434 LEU A C 1
ATOM 3278 O O . LEU A 1 434 ? -3.414 -3.662 7.466 1.00 95.19 434 LEU A O 1
ATOM 3282 N N . PRO A 1 435 ? -5.000 -5.065 6.675 1.00 93.19 435 PRO A N 1
ATOM 3283 C CA . PRO A 1 435 ? -4.520 -4.988 5.294 1.00 93.19 435 PRO A CA 1
ATOM 3284 C C . PRO A 1 435 ? -4.560 -3.554 4.747 1.00 93.19 435 PRO A C 1
ATOM 3286 O O . PRO A 1 435 ? -3.669 -3.131 4.004 1.00 93.19 435 PRO A O 1
ATOM 3289 N N . LEU A 1 436 ? -5.528 -2.746 5.193 1.00 93.62 436 LEU A N 1
ATOM 3290 C CA . LEU A 1 436 ? -5.682 -1.345 4.787 1.00 93.62 436 LEU A CA 1
ATOM 3291 C C . LEU A 1 436 ? -4.572 -0.441 5.342 1.00 93.62 436 LEU A C 1
ATOM 3293 O O . LEU A 1 436 ? -4.164 0.519 4.679 1.00 93.62 436 LEU A O 1
ATOM 3297 N N . MET A 1 437 ? -4.030 -0.767 6.515 1.00 89.12 437 MET A N 1
ATOM 3298 C CA . MET A 1 437 ? -2.844 -0.120 7.089 1.00 89.12 437 MET A CA 1
ATOM 3299 C C . MET A 1 437 ? -1.526 -0.679 6.529 1.00 89.12 437 MET A C 1
ATOM 3301 O O . MET A 1 437 ? -0.499 -0.008 6.615 1.00 89.12 437 MET A O 1
ATOM 3305 N N . GLY A 1 438 ? -1.559 -1.861 5.906 1.00 87.88 438 GLY A N 1
ATOM 3306 C CA . GLY A 1 438 ? -0.372 -2.564 5.413 1.00 87.88 438 GLY A CA 1
ATOM 3307 C C . GLY A 1 438 ? 0.391 -3.262 6.536 1.00 87.88 438 GLY A C 1
ATOM 3308 O O . GLY A 1 438 ? 1.613 -3.346 6.478 1.00 87.88 438 GLY A O 1
ATOM 3309 N N . ALA A 1 439 ? -0.322 -3.683 7.584 1.00 89.69 439 ALA A N 1
ATOM 3310 C CA . ALA A 1 439 ? 0.232 -4.426 8.705 1.00 89.69 439 ALA A CA 1
ATOM 3311 C C . ALA A 1 439 ? -0.122 -5.911 8.557 1.00 89.69 439 ALA A C 1
ATOM 3313 O O . ALA A 1 439 ? -1.296 -6.259 8.454 1.00 89.69 439 ALA A O 1
ATOM 3314 N N . GLU A 1 440 ? 0.889 -6.775 8.582 1.00 87.38 440 GLU A N 1
ATOM 3315 C CA . GLU A 1 440 ? 0.747 -8.212 8.328 1.00 87.38 440 GLU A CA 1
ATOM 3316 C C . GLU A 1 440 ? 1.331 -9.055 9.472 1.00 87.38 440 GLU A C 1
ATOM 3318 O O . GLU A 1 440 ? 2.059 -8.569 10.345 1.00 87.38 440 GLU A O 1
ATOM 3323 N N . GLY A 1 441 ? 1.000 -10.347 9.470 1.00 91.00 441 GLY A N 1
ATOM 3324 C CA . GLY A 1 441 ? 1.564 -11.337 10.384 1.00 91.00 441 GLY A CA 1
ATOM 3325 C C . GLY A 1 441 ? 0.848 -11.476 11.733 1.00 91.00 441 GLY A C 1
ATOM 3326 O O . GLY A 1 441 ? -0.012 -10.690 12.139 1.00 91.00 441 GLY A O 1
ATOM 3327 N N . ALA A 1 442 ? 1.232 -12.523 12.467 1.00 96.19 442 ALA A N 1
ATOM 3328 C CA . ALA A 1 442 ? 0.552 -12.935 13.696 1.00 96.19 442 ALA A CA 1
ATOM 3329 C C . ALA A 1 442 ? 0.610 -11.882 14.818 1.00 96.19 442 ALA A C 1
ATOM 3331 O O . ALA A 1 442 ? -0.310 -11.790 15.631 1.00 96.19 442 ALA A O 1
ATOM 3332 N N . ALA A 1 443 ? 1.677 -11.078 14.880 1.00 96.19 443 ALA A N 1
ATOM 3333 C CA . ALA A 1 443 ? 1.801 -10.010 15.871 1.00 96.19 443 ALA A CA 1
ATOM 3334 C C . ALA A 1 443 ? 0.802 -8.870 15.619 1.00 96.19 443 ALA A C 1
ATOM 3336 O O . ALA A 1 443 ? 0.125 -8.449 16.557 1.00 96.19 443 ALA A O 1
ATOM 3337 N N . ALA A 1 444 ? 0.643 -8.437 14.363 1.00 96.06 444 ALA A N 1
ATOM 3338 C CA . ALA A 1 444 ? -0.346 -7.433 13.981 1.00 96.06 444 ALA A CA 1
ATOM 3339 C C . ALA A 1 444 ? -1.779 -7.927 14.241 1.00 96.06 444 ALA A C 1
ATOM 3341 O O . ALA A 1 444 ? -2.595 -7.189 14.793 1.00 96.06 444 ALA A O 1
ATOM 3342 N N . ARG A 1 445 ? -2.059 -9.209 13.959 1.00 97.81 445 ARG A N 1
ATOM 3343 C CA . ARG A 1 445 ? -3.351 -9.837 14.281 1.00 97.81 445 ARG A CA 1
ATOM 3344 C C . ARG A 1 445 ? -3.647 -9.829 15.781 1.00 97.81 445 ARG A C 1
ATOM 3346 O O . ARG A 1 445 ? -4.716 -9.385 16.188 1.00 97.81 445 ARG A O 1
ATOM 3353 N N . ARG A 1 446 ? -2.696 -10.263 16.619 1.00 98.38 446 ARG A N 1
ATOM 3354 C CA . ARG A 1 446 ? -2.842 -10.215 18.089 1.00 98.38 446 ARG A CA 1
ATOM 3355 C C . ARG A 1 446 ? -3.050 -8.791 18.600 1.00 98.38 446 ARG A C 1
ATOM 3357 O O . ARG A 1 446 ? -3.871 -8.586 19.488 1.00 98.38 446 ARG A O 1
ATOM 3364 N N . PHE A 1 447 ? -2.337 -7.821 18.026 1.00 97.94 447 PHE A N 1
ATOM 3365 C CA . PHE A 1 447 ? -2.518 -6.408 18.343 1.00 97.94 447 PHE A CA 1
ATOM 3366 C C . PHE A 1 447 ? -3.944 -5.937 18.033 1.00 97.94 447 PHE A C 1
ATOM 3368 O O . PHE A 1 447 ? -4.581 -5.356 18.907 1.00 97.94 447 PHE A O 1
ATOM 3375 N N . ALA A 1 448 ? -4.461 -6.221 16.834 1.00 97.50 448 ALA A N 1
ATOM 3376 C CA . ALA A 1 448 ? -5.809 -5.825 16.428 1.00 97.50 448 ALA A CA 1
ATOM 3377 C C . ALA A 1 448 ? -6.898 -6.448 17.312 1.00 97.50 448 ALA A C 1
ATOM 3379 O O . ALA A 1 448 ? -7.808 -5.741 17.737 1.00 97.50 448 ALA A O 1
ATOM 3380 N N . VAL A 1 449 ? -6.770 -7.737 17.646 1.00 98.38 449 VAL A N 1
ATOM 3381 C CA . VAL A 1 449 ? -7.707 -8.436 18.543 1.00 98.38 449 VAL A CA 1
ATOM 3382 C C . VAL A 1 449 ? -7.710 -7.807 19.935 1.00 98.38 449 VAL A C 1
ATOM 3384 O O . VAL A 1 449 ? -8.763 -7.432 20.444 1.00 98.38 449 VAL A O 1
ATOM 3387 N N . ALA A 1 450 ? -6.533 -7.646 20.543 1.00 98.44 450 ALA A N 1
ATOM 3388 C CA . ALA A 1 450 ? -6.426 -7.067 21.878 1.00 98.44 450 ALA A CA 1
ATOM 3389 C C . ALA A 1 450 ? -6.922 -5.614 21.910 1.00 98.44 450 ALA A C 1
ATOM 3391 O O . ALA A 1 450 ? -7.651 -5.231 22.821 1.00 98.44 450 ALA A O 1
ATOM 3392 N N . LEU A 1 451 ? -6.574 -4.814 20.897 1.00 97.62 451 LEU A N 1
ATOM 3393 C CA . LEU A 1 451 ? -7.041 -3.439 20.804 1.00 97.62 451 LEU A CA 1
ATOM 3394 C C . LEU A 1 451 ? -8.563 -3.381 20.623 1.00 97.62 451 LEU A C 1
ATOM 3396 O O . LEU A 1 451 ? -9.202 -2.630 21.346 1.00 97.62 451 LEU A O 1
ATOM 3400 N N . GLY A 1 452 ? -9.152 -4.192 19.739 1.00 97.19 452 GLY A N 1
ATOM 3401 C CA . GLY A 1 452 ? -10.603 -4.238 19.526 1.00 97.19 452 GLY A CA 1
ATOM 3402 C C . GLY A 1 452 ? -11.380 -4.503 20.817 1.00 97.19 452 GLY A C 1
ATOM 3403 O O . GLY A 1 452 ? -12.277 -3.733 21.159 1.00 97.19 452 GLY A O 1
ATOM 3404 N N . HIS A 1 453 ? -10.969 -5.511 21.595 1.00 98.25 453 HIS A N 1
ATOM 3405 C CA . HIS A 1 453 ? -11.553 -5.764 22.917 1.00 98.25 453 HIS A CA 1
ATOM 3406 C C . HIS A 1 453 ? -11.376 -4.577 23.873 1.00 98.25 453 HIS A C 1
ATOM 3408 O O . HIS A 1 453 ? -12.329 -4.181 24.539 1.00 98.25 453 HIS A O 1
ATOM 3414 N N . ALA A 1 454 ? -10.184 -3.970 23.926 1.00 97.88 454 ALA A N 1
ATOM 3415 C CA . ALA A 1 454 ? -9.937 -2.819 24.793 1.00 97.88 454 ALA A CA 1
ATOM 3416 C C . ALA A 1 454 ? -10.862 -1.637 24.464 1.00 97.88 454 ALA A C 1
ATOM 3418 O O . ALA A 1 454 ? -11.456 -1.049 25.367 1.00 97.88 454 ALA A O 1
ATOM 3419 N N . LEU A 1 455 ? -10.991 -1.296 23.177 1.00 95.44 455 LEU A N 1
ATOM 3420 C CA . LEU A 1 455 ? -11.823 -0.184 22.718 1.00 95.44 455 LEU A CA 1
ATOM 3421 C C . LEU A 1 455 ? -13.299 -0.419 23.050 1.00 95.44 455 LEU A C 1
ATOM 3423 O O . LEU A 1 455 ? -13.950 0.503 23.539 1.00 95.44 455 LEU A O 1
ATOM 3427 N N . GLN A 1 456 ? -13.800 -1.643 22.856 1.00 96.62 456 GLN A N 1
ATOM 3428 C CA . GLN A 1 456 ? -15.201 -1.949 23.137 1.00 96.62 456 GLN A CA 1
ATOM 3429 C C . GLN A 1 456 ? -15.518 -1.946 24.628 1.00 96.62 456 GLN A C 1
ATOM 3431 O O . GLN A 1 456 ? -16.524 -1.367 25.027 1.00 96.62 456 GLN A O 1
ATOM 3436 N N . CYS A 1 457 ? -14.631 -2.482 25.471 1.00 97.44 457 CYS A N 1
ATOM 3437 C CA . CYS A 1 457 ? -14.787 -2.354 26.919 1.00 97.44 457 CYS A CA 1
ATOM 3438 C C . CYS A 1 457 ? -14.831 -0.877 27.348 1.00 97.44 457 CYS A C 1
ATOM 3440 O O . CYS A 1 457 ? -15.633 -0.511 28.201 1.00 97.44 457 CYS A O 1
ATOM 3442 N N . VAL A 1 458 ? -14.000 -0.009 26.751 1.00 96.12 458 VAL A N 1
ATOM 3443 C CA . VAL A 1 458 ? -14.040 1.435 27.043 1.00 96.12 458 VAL A CA 1
ATOM 3444 C C . VAL A 1 458 ? -15.347 2.071 26.578 1.00 96.12 458 VAL A C 1
ATOM 3446 O O . VAL A 1 458 ? -15.867 2.901 27.315 1.00 96.12 458 VAL A O 1
ATOM 3449 N N . ASN A 1 459 ? -15.875 1.714 25.401 1.00 93.69 459 ASN A N 1
ATOM 3450 C CA . ASN A 1 459 ? -17.177 2.210 24.939 1.00 93.69 459 ASN A CA 1
ATOM 3451 C C . ASN A 1 459 ? -18.282 1.835 25.932 1.00 93.69 459 ASN A C 1
ATOM 3453 O O . ASN A 1 459 ? -18.945 2.724 26.449 1.00 93.69 459 ASN A O 1
ATOM 3457 N N . ILE A 1 460 ? -18.369 0.556 26.310 1.00 94.75 460 ILE A N 1
ATOM 3458 C CA . ILE A 1 460 ? -19.385 0.063 27.249 1.00 94.75 460 ILE A CA 1
ATOM 3459 C C . ILE A 1 460 ? -19.280 0.766 28.606 1.00 94.75 460 ILE A C 1
ATOM 3461 O O . ILE A 1 460 ? -20.285 1.175 29.166 1.00 94.75 460 ILE A O 1
ATOM 3465 N N . VAL A 1 461 ? -18.072 0.972 29.143 1.00 95.06 461 VAL A N 1
ATOM 3466 C CA . VAL A 1 461 ? -17.894 1.706 30.412 1.00 95.06 461 VAL A CA 1
ATOM 3467 C C . VAL A 1 461 ? -18.253 3.193 30.280 1.00 95.06 461 VAL A C 1
ATOM 3469 O O . VAL A 1 461 ? -18.722 3.803 31.248 1.00 95.06 461 VAL A O 1
ATOM 3472 N N . ARG A 1 462 ? -17.980 3.797 29.118 1.00 93.81 462 ARG A N 1
ATOM 3473 C CA . ARG A 1 462 ? -18.187 5.225 28.844 1.00 93.81 462 ARG A CA 1
ATOM 3474 C C . ARG A 1 462 ? -19.664 5.567 28.679 1.00 93.81 462 ARG A C 1
ATOM 3476 O O . ARG A 1 462 ? -20.071 6.594 29.212 1.00 93.81 462 ARG A O 1
ATOM 3483 N N . ASP A 1 463 ? -20.408 4.721 27.975 1.00 92.19 463 ASP A N 1
ATOM 3484 C CA . ASP A 1 463 ? -21.726 5.057 27.429 1.00 92.19 463 ASP A CA 1
ATOM 3485 C C . ASP A 1 463 ? -22.886 4.384 28.181 1.00 92.19 463 ASP A C 1
ATOM 3487 O O . ASP A 1 463 ? -24.025 4.514 27.757 1.00 92.19 463 ASP A O 1
ATOM 3491 N N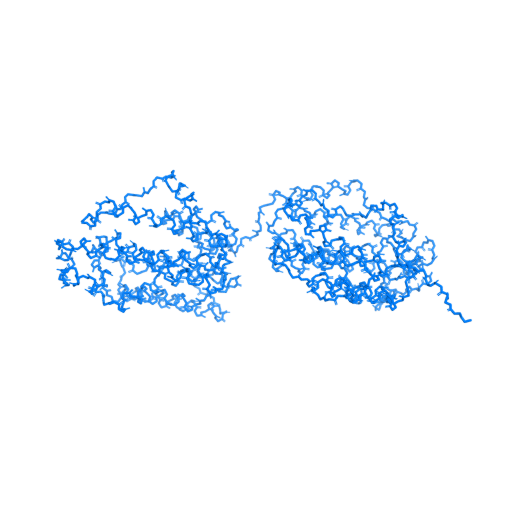 . VAL A 1 464 ? -22.634 3.750 29.340 1.00 91.56 464 VAL A N 1
ATOM 3492 C CA . VAL A 1 464 ? -23.645 3.018 30.143 1.00 91.56 464 VAL A CA 1
ATOM 3493 C C . VAL A 1 464 ? -24.992 3.744 30.256 1.00 91.56 464 VAL A C 1
ATOM 3495 O O . VAL A 1 464 ? -26.030 3.111 30.109 1.00 91.56 464 VAL A O 1
ATOM 3498 N N . ALA A 1 465 ? -24.999 5.053 30.532 1.00 89.94 465 ALA A N 1
ATOM 3499 C CA . ALA A 1 465 ? -26.242 5.819 30.659 1.00 89.94 465 ALA A CA 1
ATOM 3500 C C . ALA A 1 465 ? -26.922 6.120 29.313 1.00 89.94 465 ALA A C 1
ATOM 3502 O O . ALA A 1 465 ? -28.148 6.136 29.250 1.00 89.94 465 ALA A O 1
ATOM 3503 N N . GLU A 1 466 ? -26.146 6.362 28.254 1.00 88.44 466 GLU A N 1
ATOM 3504 C CA . GLU A 1 466 ? -26.681 6.575 26.903 1.00 88.44 466 GLU A CA 1
ATOM 3505 C C . GLU A 1 466 ? -27.284 5.268 26.363 1.00 88.44 466 GLU A C 1
ATOM 3507 O O . GLU A 1 466 ? -28.416 5.270 25.884 1.00 88.44 466 GLU A O 1
ATOM 3512 N N . ASP A 1 467 ? -26.586 4.143 26.545 1.00 89.69 467 ASP A N 1
ATOM 3513 C CA . ASP A 1 467 ? -27.066 2.805 26.184 1.00 89.69 467 ASP A CA 1
ATOM 3514 C C . ASP A 1 467 ? -28.339 2.438 26.962 1.00 89.69 467 ASP A C 1
ATOM 3516 O O . ASP A 1 467 ? -29.318 1.948 26.395 1.00 89.69 467 ASP A O 1
ATOM 3520 N N . ALA A 1 468 ? -28.365 2.732 28.262 1.00 88.62 468 ALA A N 1
ATOM 3521 C CA . ALA A 1 468 ? -29.516 2.473 29.115 1.00 88.62 468 ALA A CA 1
ATOM 3522 C C . ALA A 1 468 ? -30.750 3.300 28.728 1.00 88.62 468 ALA A C 1
ATOM 3524 O O . ALA A 1 468 ? -31.867 2.793 28.816 1.00 88.62 468 ALA A O 1
ATOM 3525 N N . ALA A 1 469 ? -30.571 4.528 28.227 1.00 86.81 469 ALA A N 1
ATOM 3526 C CA . ALA A 1 469 ? -31.669 5.330 27.683 1.00 86.81 469 ALA A CA 1
ATOM 3527 C C . ALA A 1 469 ? -32.298 4.700 26.424 1.00 86.81 469 ALA A C 1
ATOM 3529 O O . ALA A 1 469 ? -33.459 4.963 26.115 1.00 86.81 469 ALA A O 1
ATOM 3530 N N . LEU A 1 470 ? -31.555 3.832 25.728 1.00 82.50 470 LEU A N 1
ATOM 3531 C CA . LEU A 1 470 ? -32.039 2.991 24.628 1.00 82.50 470 LEU A CA 1
ATOM 3532 C C . LEU A 1 470 ? -32.532 1.613 25.111 1.00 82.50 470 LEU A C 1
ATOM 3534 O O . LEU A 1 470 ? -32.827 0.734 24.301 1.00 82.50 470 LEU A O 1
ATOM 3538 N N . GLY A 1 471 ? -32.612 1.405 26.429 1.00 83.44 471 GLY A N 1
ATOM 3539 C CA . GLY A 1 471 ? -33.019 0.150 27.055 1.00 83.44 471 GLY A CA 1
ATOM 3540 C C . GLY A 1 471 ? -31.939 -0.933 27.060 1.00 83.44 471 GLY A C 1
ATOM 3541 O O . GLY A 1 471 ? -32.273 -2.099 27.256 1.00 83.44 471 GLY A O 1
ATOM 3542 N N . ARG A 1 472 ? -30.663 -0.589 26.838 1.00 88.12 472 ARG A N 1
ATOM 3543 C CA . ARG A 1 472 ? -29.551 -1.543 26.691 1.00 88.12 472 ARG A CA 1
ATOM 3544 C C . ARG A 1 472 ? -28.586 -1.485 27.879 1.00 88.12 472 ARG A C 1
ATOM 3546 O O . ARG A 1 472 ? -28.277 -0.420 28.397 1.00 88.12 472 ARG A O 1
ATOM 3553 N N . VAL A 1 473 ? -28.069 -2.641 28.297 1.00 90.31 473 VAL A N 1
ATOM 3554 C CA . VAL A 1 473 ? -26.997 -2.770 29.298 1.00 90.31 473 VAL A CA 1
ATOM 3555 C C . VAL A 1 473 ? -26.035 -3.872 28.867 1.00 90.31 473 VAL A C 1
ATOM 3557 O O . VAL A 1 473 ? -26.315 -5.060 29.019 1.00 90.31 473 VAL A O 1
ATOM 3560 N N . TYR A 1 474 ? -24.862 -3.461 28.385 1.00 93.50 474 TYR A N 1
ATOM 3561 C CA . TYR A 1 474 ? -23.828 -4.364 27.867 1.00 93.50 474 TYR A CA 1
ATOM 3562 C C . TYR A 1 474 ? -22.851 -4.894 28.935 1.00 93.50 474 TYR A C 1
ATOM 3564 O O . TYR A 1 474 ? -21.932 -5.644 28.608 1.00 93.50 474 TYR A O 1
ATOM 3572 N N . LEU A 1 475 ? -23.001 -4.498 30.205 1.00 94.06 475 LEU A N 1
ATOM 3573 C CA . LEU A 1 475 ? -22.183 -5.022 31.305 1.00 94.06 475 LEU A CA 1
ATOM 3574 C C . LEU A 1 475 ? -22.461 -6.525 31.511 1.00 94.06 475 LEU A C 1
ATOM 3576 O O . LEU A 1 475 ? -23.631 -6.887 31.656 1.00 94.06 475 LEU A O 1
ATOM 3580 N N . PRO A 1 476 ? -21.425 -7.389 31.574 1.00 95.06 476 PRO A N 1
ATOM 3581 C CA . PRO A 1 476 ? -21.621 -8.823 31.777 1.00 95.06 476 PRO A CA 1
ATOM 3582 C C . PRO A 1 476 ? -22.341 -9.124 33.092 1.00 95.06 476 PRO A C 1
ATOM 3584 O O . PRO A 1 476 ? -22.034 -8.522 34.126 1.00 95.06 476 PRO A O 1
ATOM 3587 N N . ARG A 1 477 ? -23.241 -10.106 33.077 1.00 94.31 477 ARG A N 1
ATOM 3588 C CA . ARG A 1 477 ? -24.000 -10.578 34.242 1.00 94.31 477 ARG A CA 1
ATOM 3589 C C . ARG A 1 477 ? -23.096 -10.952 35.400 1.00 94.31 477 ARG A C 1
ATOM 3591 O O . ARG A 1 477 ? -23.341 -10.540 36.527 1.00 94.31 477 ARG A O 1
ATOM 3598 N N . GLU A 1 478 ? -22.043 -11.692 35.114 1.00 95.00 478 GLU A N 1
ATOM 3599 C CA . GLU A 1 478 ? -21.046 -12.157 36.067 1.00 95.00 478 GLU A CA 1
ATOM 3600 C C . GLU A 1 478 ? -20.310 -10.963 36.682 1.00 95.00 478 GLU A C 1
ATOM 3602 O O . GLU A 1 478 ? -20.100 -10.903 37.887 1.00 95.00 478 GLU A O 1
ATOM 3607 N N . THR A 1 479 ? -20.002 -9.943 35.873 1.00 95.25 479 THR A N 1
ATOM 3608 C CA . THR A 1 479 ? -19.390 -8.699 36.363 1.00 95.25 479 THR A CA 1
ATOM 3609 C C . THR A 1 479 ? -20.330 -7.937 37.298 1.00 95.25 479 THR A C 1
ATOM 3611 O O . THR A 1 479 ? -19.874 -7.448 38.330 1.00 95.25 479 THR A O 1
ATOM 3614 N N . LEU A 1 480 ? -21.621 -7.851 36.966 1.00 95.06 480 LEU A N 1
ATOM 3615 C CA . LEU A 1 480 ? -22.633 -7.200 37.804 1.00 95.06 480 LEU A CA 1
ATOM 3616 C C . LEU A 1 480 ? -22.821 -7.944 39.134 1.00 95.06 480 LEU A C 1
ATOM 3618 O O . LEU A 1 480 ? -22.693 -7.339 40.198 1.00 95.06 480 LEU A O 1
ATOM 3622 N N . VAL A 1 481 ? -23.049 -9.258 39.073 1.00 95.50 481 VAL A N 1
ATOM 3623 C CA . VAL A 1 481 ? -23.297 -10.111 40.245 1.00 95.50 481 VAL A CA 1
ATOM 3624 C C . VAL A 1 481 ? -22.095 -10.140 41.187 1.00 95.50 481 VAL A C 1
ATOM 3626 O O . VAL A 1 481 ? -22.273 -9.957 42.388 1.00 95.50 481 VAL A O 1
ATOM 3629 N N . ASP A 1 482 ? -20.876 -10.294 40.663 1.00 95.94 482 ASP A N 1
ATOM 3630 C CA . ASP A 1 482 ? -19.651 -10.314 41.476 1.00 95.94 482 ASP A CA 1
ATOM 3631 C C . ASP A 1 482 ? -19.418 -9.000 42.235 1.00 95.94 482 ASP A C 1
ATOM 3633 O O . ASP A 1 482 ? -18.735 -8.978 43.258 1.00 95.94 482 ASP A O 1
ATOM 3637 N N . CYS A 1 483 ? -19.952 -7.892 41.719 1.00 96.38 483 CYS A N 1
ATOM 3638 C CA . CYS A 1 483 ? -19.890 -6.585 42.362 1.00 96.38 483 CYS A CA 1
ATOM 3639 C C . CYS A 1 483 ? -21.110 -6.299 43.250 1.00 96.38 483 CYS A C 1
ATOM 3641 O O . CYS A 1 483 ? -21.146 -5.254 43.886 1.00 96.38 483 CYS A O 1
ATOM 3643 N N . GLY A 1 484 ? -22.085 -7.209 43.327 1.00 95.31 484 GLY A N 1
ATOM 3644 C CA . GLY A 1 484 ? -23.287 -7.051 44.144 1.00 95.31 484 GLY A CA 1
ATOM 3645 C C . GLY A 1 484 ? -24.421 -6.267 43.477 1.00 95.31 484 GLY A C 1
ATOM 3646 O O . GLY A 1 484 ? -25.377 -5.919 44.164 1.00 95.31 484 GLY A O 1
ATOM 3647 N N . VAL A 1 485 ? -24.347 -6.011 42.166 1.00 94.44 485 VAL A N 1
ATOM 3648 C CA . VAL A 1 485 ? -25.444 -5.401 41.398 1.00 94.44 485 VAL A CA 1
ATOM 3649 C C . VAL A 1 485 ? -26.434 -6.489 41.003 1.00 94.44 485 VAL A C 1
ATOM 3651 O O . VAL A 1 485 ? -26.056 -7.477 40.368 1.00 94.44 485 VAL A O 1
ATOM 3654 N N . ARG A 1 486 ? -27.714 -6.323 41.350 1.00 90.31 486 ARG A N 1
ATOM 3655 C CA . ARG A 1 486 ? -28.754 -7.299 40.987 1.00 90.31 486 ARG A CA 1
ATOM 3656 C C . ARG A 1 486 ? -29.172 -7.112 39.518 1.00 90.31 486 ARG A C 1
ATOM 3658 O O . ARG A 1 486 ? -29.727 -6.063 39.193 1.00 90.31 486 ARG A O 1
ATOM 3665 N N . PRO A 1 487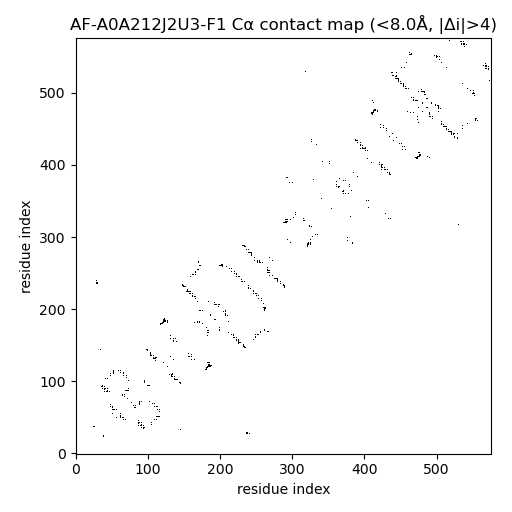 ? -29.010 -8.126 38.642 1.00 88.44 487 PRO A N 1
ATOM 3666 C CA . PRO A 1 487 ? -29.556 -8.081 37.288 1.00 88.44 487 PRO A CA 1
ATOM 3667 C C . PRO A 1 487 ? -31.075 -7.887 37.303 1.00 88.44 487 PRO A C 1
ATOM 3669 O O . PRO A 1 487 ? -31.777 -8.578 38.045 1.00 88.44 487 PRO A O 1
ATOM 3672 N N . GLY A 1 488 ? -31.594 -6.982 36.478 1.00 85.19 488 GLY A N 1
ATOM 3673 C CA . GLY A 1 488 ? -33.024 -6.688 36.455 1.00 85.19 488 GLY A CA 1
ATOM 3674 C C . GLY A 1 488 ? -33.385 -5.563 35.494 1.00 85.19 488 GLY A C 1
ATOM 3675 O O . GLY A 1 488 ? -32.859 -5.493 34.386 1.00 85.19 488 GLY A O 1
ATOM 3676 N N . LEU A 1 489 ? -34.303 -4.694 35.920 1.00 87.31 489 LEU A N 1
ATOM 3677 C CA . LEU A 1 489 ? -34.699 -3.513 35.154 1.00 87.31 489 LEU A CA 1
ATOM 3678 C C . LEU A 1 489 ? -33.521 -2.544 35.006 1.00 87.31 489 LEU A C 1
ATOM 3680 O O . LEU A 1 489 ? -32.771 -2.323 35.957 1.00 87.31 489 LEU A O 1
ATOM 3684 N N . VAL A 1 490 ? -33.399 -1.940 33.822 1.00 88.88 490 VAL A N 1
ATOM 3685 C CA . VAL A 1 490 ? -32.309 -1.018 33.468 1.00 88.88 490 VAL A CA 1
ATOM 3686 C C . VAL A 1 490 ? -32.181 0.123 34.481 1.00 88.88 490 VAL A C 1
ATOM 3688 O O . VAL A 1 490 ? -31.102 0.312 35.039 1.00 88.88 490 VAL A O 1
ATOM 3691 N N . ASP A 1 491 ? -33.284 0.801 34.808 1.00 88.88 491 ASP A N 1
ATOM 3692 C CA . ASP A 1 491 ? -33.286 1.921 35.762 1.00 88.88 491 ASP A CA 1
ATOM 3693 C C . ASP A 1 491 ? -32.848 1.506 37.172 1.00 88.88 491 ASP A C 1
ATOM 3695 O O . ASP A 1 491 ? -32.137 2.244 37.854 1.00 88.88 491 ASP A O 1
ATOM 3699 N N . ALA A 1 492 ? -33.227 0.300 37.607 1.00 89.94 492 ALA A N 1
ATOM 3700 C CA . ALA A 1 492 ? -32.834 -0.221 38.913 1.00 89.94 492 ALA A CA 1
ATOM 3701 C C . ALA A 1 492 ? -31.330 -0.521 38.969 1.00 89.94 492 ALA A C 1
ATOM 3703 O O . ALA A 1 492 ? -30.690 -0.236 39.976 1.00 89.94 492 ALA A O 1
ATOM 3704 N N . MET A 1 493 ? -30.758 -1.048 37.881 1.00 91.25 493 MET A N 1
ATOM 3705 C CA . MET A 1 493 ? -29.315 -1.280 37.785 1.00 91.25 493 MET A CA 1
ATOM 3706 C C . MET A 1 493 ? -28.529 0.031 37.702 1.00 91.25 493 MET A C 1
ATOM 3708 O O . MET A 1 493 ? -27.468 0.129 38.309 1.00 91.25 493 MET A O 1
ATOM 3712 N N . LEU A 1 494 ? -29.042 1.043 36.988 1.00 90.81 494 LEU A N 1
ATOM 3713 C CA . LEU A 1 494 ? -28.428 2.375 36.926 1.00 90.81 494 LEU A CA 1
ATOM 3714 C C . LEU A 1 494 ? -28.377 3.077 38.287 1.00 90.81 494 LEU A C 1
ATOM 3716 O O . LEU A 1 494 ? -27.432 3.817 38.552 1.00 90.81 494 LEU A O 1
ATOM 3720 N N . ALA A 1 495 ? -29.389 2.856 39.127 1.00 91.38 495 ALA A N 1
ATOM 3721 C CA . ALA A 1 495 ? -29.475 3.421 40.469 1.00 91.38 495 ALA A CA 1
ATOM 3722 C C . ALA A 1 495 ? -28.743 2.588 41.541 1.00 91.38 495 ALA A C 1
ATOM 3724 O O . ALA A 1 495 ? -28.682 3.012 42.697 1.00 91.38 495 ALA A O 1
ATOM 3725 N N . ASP A 1 496 ? -28.211 1.411 41.193 1.00 94.06 496 ASP A N 1
ATOM 3726 C CA . ASP A 1 496 ? -27.540 0.528 42.146 1.00 94.06 496 ASP A CA 1
ATOM 3727 C C . ASP A 1 496 ? -26.210 1.154 42.617 1.00 94.06 496 ASP A C 1
ATOM 3729 O O . ASP A 1 496 ? -25.356 1.484 41.784 1.00 94.06 496 ASP A O 1
ATOM 3733 N N . PRO A 1 497 ? -25.980 1.302 43.938 1.00 94.12 497 PRO A N 1
ATOM 3734 C CA . PRO A 1 497 ? -24.761 1.916 44.465 1.00 94.12 497 PRO A CA 1
ATOM 3735 C C . PRO A 1 497 ? -23.485 1.139 44.109 1.00 94.12 497 PRO A C 1
ATOM 3737 O O . PRO A 1 497 ? -22.393 1.699 44.171 1.00 94.12 497 PRO A O 1
ATOM 3740 N N . ASN A 1 498 ? -23.595 -0.134 43.716 1.00 96.25 498 ASN A N 1
ATOM 3741 C CA . ASN A 1 498 ? -22.457 -0.962 43.329 1.00 96.25 498 ASN A CA 1
ATOM 3742 C C . ASN A 1 498 ? -22.151 -0.926 41.822 1.00 96.25 498 ASN A C 1
ATOM 3744 O O . ASN A 1 498 ? -21.169 -1.535 41.379 1.00 96.25 498 ASN A O 1
ATOM 3748 N N . LEU A 1 499 ? -22.934 -0.204 41.009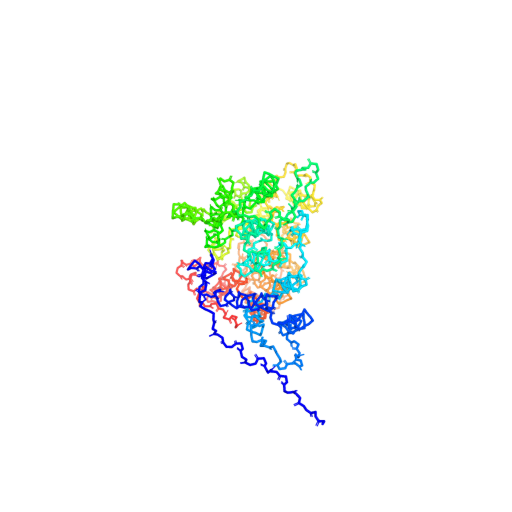 1.00 95.25 499 LEU A N 1
ATOM 3749 C CA . LEU A 1 499 ? -22.693 -0.109 39.566 1.00 95.25 499 LEU A CA 1
ATOM 3750 C C . LEU A 1 499 ? -21.303 0.463 39.249 1.00 95.25 499 LEU A C 1
ATOM 3752 O O . LEU A 1 499 ? -20.639 0.003 38.313 1.00 95.25 499 LEU A O 1
ATOM 3756 N N . GLY A 1 500 ? -20.820 1.414 40.053 1.00 95.88 500 GLY A N 1
ATOM 3757 C CA . GLY A 1 500 ? -19.470 1.957 39.923 1.00 95.88 500 GLY A CA 1
ATOM 3758 C C . GLY A 1 500 ? -18.382 0.888 40.055 1.00 95.88 500 GLY A C 1
ATOM 3759 O O . GLY A 1 500 ? -17.426 0.880 39.276 1.00 95.88 500 GLY A O 1
ATOM 3760 N N . ALA A 1 501 ? -18.554 -0.084 40.956 1.00 97.38 501 ALA A N 1
ATOM 3761 C CA . ALA A 1 501 ? -17.626 -1.203 41.110 1.00 97.38 501 ALA A CA 1
ATOM 3762 C C . ALA A 1 501 ? -17.634 -2.131 39.881 1.00 97.38 501 ALA A C 1
ATOM 3764 O O . ALA A 1 501 ? -16.566 -2.522 39.398 1.00 97.38 501 ALA A O 1
ATOM 3765 N N . ALA A 1 502 ? -18.809 -2.412 39.308 1.00 96.81 502 ALA A N 1
ATOM 3766 C CA . ALA A 1 502 ? -18.929 -3.195 38.075 1.00 96.81 502 ALA A CA 1
ATOM 3767 C C . ALA A 1 502 ? -18.262 -2.487 36.878 1.00 96.81 502 ALA A C 1
ATOM 3769 O O . ALA A 1 502 ? -17.490 -3.098 36.128 1.00 96.81 502 ALA A O 1
ATOM 3770 N N . ARG A 1 503 ? -18.475 -1.169 36.736 1.00 96.94 503 ARG A N 1
ATOM 3771 C CA . ARG A 1 503 ? -17.793 -0.335 35.727 1.00 96.94 503 ARG A CA 1
ATOM 3772 C C . ARG A 1 503 ? -16.276 -0.331 35.929 1.00 96.94 503 ARG A C 1
ATOM 3774 O O . ARG A 1 503 ? -15.536 -0.465 34.952 1.00 96.94 503 ARG A O 1
ATOM 3781 N N . ALA A 1 504 ? -15.803 -0.237 37.173 1.00 97.75 504 ALA A N 1
ATOM 3782 C CA . ALA A 1 504 ? -14.381 -0.294 37.507 1.00 97.75 504 ALA A CA 1
ATOM 3783 C C . ALA A 1 504 ? -13.753 -1.649 37.137 1.00 97.75 504 ALA A C 1
ATOM 3785 O O . ALA A 1 504 ? -12.658 -1.697 36.569 1.00 97.75 504 ALA A O 1
ATOM 3786 N N . LYS A 1 505 ? -14.462 -2.756 37.390 1.00 97.81 505 LYS A N 1
ATOM 3787 C CA . LYS A 1 505 ? -14.024 -4.108 37.019 1.00 97.81 505 LYS A CA 1
ATOM 3788 C C . LYS A 1 505 ? -13.889 -4.263 35.500 1.00 97.81 505 LYS A C 1
ATOM 3790 O O . LYS A 1 505 ? -12.863 -4.754 35.020 1.00 97.81 505 LYS A O 1
ATOM 3795 N N . LEU A 1 506 ? -14.855 -3.766 34.723 1.00 97.62 506 LEU A N 1
ATOM 3796 C CA . LEU A 1 506 ? -14.763 -3.782 33.259 1.00 97.62 506 LEU A CA 1
ATOM 3797 C C . LEU A 1 506 ? -13.663 -2.840 32.725 1.00 97.62 506 LEU A C 1
ATOM 3799 O O . LEU A 1 506 ? -12.958 -3.175 31.769 1.00 97.62 506 LEU A O 1
ATOM 3803 N N . ALA A 1 507 ? -13.436 -1.696 33.373 1.00 97.81 507 ALA A N 1
ATOM 3804 C CA . ALA A 1 507 ? -12.324 -0.798 33.060 1.00 97.81 507 ALA A CA 1
ATOM 3805 C C . ALA A 1 507 ? -10.950 -1.454 33.296 1.00 97.81 507 ALA A C 1
ATOM 3807 O O . ALA A 1 507 ? -10.042 -1.312 32.470 1.00 97.81 507 ALA A O 1
ATOM 3808 N N . ALA A 1 508 ? -10.798 -2.240 34.367 1.00 98.12 508 ALA A N 1
ATOM 3809 C CA . ALA A 1 508 ? -9.590 -3.026 34.617 1.00 98.12 508 ALA A CA 1
ATOM 3810 C C . ALA A 1 508 ? -9.353 -4.079 33.517 1.00 98.12 508 ALA A C 1
ATOM 3812 O O . ALA A 1 508 ? -8.223 -4.261 33.053 1.00 98.12 508 ALA A O 1
ATOM 3813 N N . ARG A 1 509 ? -10.418 -4.709 33.007 1.00 97.81 509 ARG A N 1
ATOM 3814 C CA . ARG A 1 509 ? -10.334 -5.597 31.837 1.00 97.81 509 ARG A CA 1
ATOM 3815 C C . ARG A 1 509 ? -9.880 -4.850 30.579 1.00 97.81 509 ARG A C 1
ATOM 3817 O O . ARG A 1 509 ? -9.012 -5.340 29.855 1.00 97.81 509 ARG A O 1
ATOM 3824 N N . ALA A 1 510 ? -10.383 -3.636 30.342 1.00 97.94 510 ALA A N 1
ATOM 3825 C CA . ALA A 1 510 ? -9.907 -2.790 29.244 1.00 97.94 510 ALA A CA 1
ATOM 3826 C C . ALA A 1 510 ? -8.400 -2.482 29.365 1.00 97.94 510 ALA A C 1
ATOM 3828 O O . ALA A 1 510 ? -7.668 -2.577 28.376 1.00 97.94 510 ALA A O 1
ATOM 3829 N N . ARG A 1 511 ? -7.906 -2.179 30.578 1.00 98.00 511 ARG A N 1
ATOM 3830 C CA . ARG A 1 511 ? -6.467 -1.988 30.856 1.00 98.00 511 ARG A CA 1
ATOM 3831 C C . ARG A 1 511 ? -5.643 -3.225 30.500 1.00 98.00 511 ARG A C 1
ATOM 3833 O O . ARG A 1 511 ? -4.608 -3.084 29.845 1.00 98.00 511 ARG A O 1
ATOM 3840 N N . ALA A 1 512 ? -6.103 -4.416 30.881 1.00 98.38 512 ALA A N 1
ATOM 3841 C CA . ALA A 1 512 ? -5.428 -5.670 30.550 1.00 98.38 512 ALA A CA 1
ATOM 3842 C C . ALA A 1 512 ? -5.340 -5.886 29.027 1.00 98.38 512 ALA A C 1
ATOM 3844 O O . ALA A 1 512 ? -4.275 -6.221 28.503 1.00 98.38 512 ALA A O 1
ATOM 3845 N N . HIS A 1 513 ? -6.417 -5.602 28.291 1.00 98.50 513 HIS A N 1
ATOM 3846 C CA . HIS A 1 513 ? -6.411 -5.674 26.830 1.00 98.50 513 HIS A CA 1
ATOM 3847 C C . HIS A 1 513 ? -5.479 -4.634 26.182 1.00 98.50 513 HIS A C 1
ATOM 3849 O O . HIS A 1 513 ? -4.745 -4.973 25.252 1.00 98.50 513 HIS A O 1
ATOM 3855 N N . PHE A 1 514 ? -5.409 -3.400 26.697 1.00 98.00 514 PHE A N 1
ATOM 3856 C CA . PHE A 1 514 ? -4.415 -2.422 26.232 1.00 98.00 514 PHE A CA 1
ATOM 3857 C C . PHE A 1 514 ? -2.974 -2.879 26.482 1.00 98.00 514 PHE A C 1
ATOM 3859 O O . PHE A 1 514 ? -2.116 -2.674 25.621 1.00 98.00 514 PHE A O 1
ATOM 3866 N N . ALA A 1 515 ? -2.696 -3.513 27.624 1.00 97.69 515 ALA A N 1
ATOM 3867 C CA . ALA A 1 515 ? -1.380 -4.077 27.913 1.00 97.69 515 ALA A CA 1
ATOM 3868 C C . ALA A 1 515 ? -1.026 -5.211 26.932 1.00 97.69 515 ALA A C 1
ATOM 3870 O O . ALA A 1 515 ? 0.078 -5.232 26.384 1.00 97.69 515 ALA A O 1
ATOM 3871 N N . ALA A 1 516 ? -1.981 -6.096 26.629 1.00 97.88 516 ALA A N 1
ATOM 3872 C CA . ALA A 1 516 ? -1.810 -7.145 25.625 1.00 97.88 516 ALA A CA 1
ATOM 3873 C C . ALA A 1 516 ? -1.570 -6.571 24.215 1.00 97.88 516 ALA A C 1
ATOM 3875 O O . ALA A 1 516 ? -0.690 -7.049 23.494 1.00 97.88 516 ALA A O 1
ATOM 3876 N N . ALA A 1 517 ? -2.285 -5.504 23.837 1.00 97.38 517 ALA A N 1
ATOM 3877 C CA . ALA A 1 517 ? -2.044 -4.793 22.585 1.00 97.38 517 ALA A CA 1
ATOM 3878 C C . ALA A 1 517 ? -0.623 -4.204 22.554 1.00 97.38 517 ALA A C 1
ATOM 3880 O O . ALA A 1 517 ? 0.115 -4.437 21.600 1.00 97.38 517 ALA A O 1
ATOM 3881 N N . ALA A 1 518 ? -0.179 -3.521 23.613 1.00 95.25 518 ALA A N 1
ATOM 3882 C CA . ALA A 1 518 ? 1.182 -2.983 23.693 1.00 95.25 518 ALA A CA 1
ATOM 3883 C C . ALA A 1 518 ? 2.260 -4.078 23.557 1.00 95.25 518 ALA A C 1
ATOM 3885 O O . ALA A 1 518 ? 3.236 -3.895 22.827 1.00 95.25 518 ALA A O 1
ATOM 3886 N N . ALA A 1 519 ? 2.063 -5.234 24.197 1.00 95.50 519 ALA A N 1
ATOM 3887 C CA . ALA A 1 519 ? 2.980 -6.370 24.100 1.00 95.50 519 ALA A CA 1
ATOM 3888 C C . ALA A 1 519 ? 3.034 -6.970 22.682 1.00 95.50 519 ALA A C 1
ATOM 3890 O O . ALA A 1 519 ? 4.109 -7.325 22.196 1.00 95.50 519 ALA A O 1
ATOM 3891 N N . ALA A 1 520 ? 1.892 -7.067 21.994 1.00 96.00 520 ALA A N 1
ATOM 3892 C CA . ALA A 1 520 ? 1.839 -7.525 20.607 1.00 96.00 520 ALA A CA 1
ATOM 3893 C C . ALA A 1 520 ? 2.478 -6.514 19.639 1.00 96.00 520 ALA A C 1
ATOM 3895 O O . ALA A 1 520 ? 3.196 -6.912 18.720 1.00 96.00 520 ALA A O 1
ATOM 3896 N N . LEU A 1 521 ? 2.271 -5.215 19.881 1.00 93.06 521 LEU A N 1
ATOM 3897 C CA . LEU A 1 521 ? 2.830 -4.122 19.088 1.00 93.06 521 LEU A CA 1
ATOM 3898 C C . LEU A 1 521 ? 4.362 -4.117 19.086 1.00 93.06 521 LEU A C 1
ATOM 3900 O O . LEU A 1 521 ? 4.958 -3.797 18.063 1.00 93.06 521 LEU A O 1
ATOM 3904 N N . ALA A 1 522 ? 4.996 -4.513 20.193 1.00 91.25 522 ALA A N 1
ATOM 3905 C CA . ALA A 1 522 ? 6.454 -4.628 20.295 1.00 91.25 522 ALA A CA 1
ATOM 3906 C C . ALA A 1 522 ? 7.066 -5.655 19.320 1.00 91.25 522 ALA A C 1
ATOM 3908 O O . ALA A 1 522 ? 8.278 -5.676 19.139 1.00 91.25 522 ALA A O 1
ATOM 3909 N N . LYS A 1 523 ? 6.240 -6.514 18.708 1.00 91.50 523 LYS A N 1
ATOM 3910 C CA . LYS A 1 523 ? 6.646 -7.548 17.742 1.00 91.50 523 LYS A CA 1
ATOM 3911 C C . LYS A 1 523 ? 6.062 -7.314 16.340 1.00 91.50 523 LYS A C 1
ATOM 3913 O O . LYS A 1 523 ? 6.139 -8.209 15.504 1.00 91.50 523 LYS A O 1
ATOM 3918 N N . ALA A 1 524 ? 5.415 -6.174 16.102 1.00 91.56 524 ALA A N 1
ATOM 3919 C CA . ALA A 1 524 ? 4.734 -5.847 14.849 1.00 91.56 524 ALA A CA 1
ATOM 3920 C C . ALA A 1 524 ? 5.367 -4.617 14.177 1.00 91.56 524 ALA A C 1
ATOM 3922 O O . ALA A 1 524 ? 6.102 -3.864 14.814 1.00 91.56 524 ALA A O 1
ATOM 3923 N N . ASP A 1 525 ? 5.040 -4.366 12.905 1.00 87.06 525 ASP A N 1
ATOM 3924 C CA . ASP A 1 525 ? 5.450 -3.130 12.228 1.00 87.06 525 ASP A CA 1
ATOM 3925 C C . ASP A 1 525 ? 4.719 -1.921 12.841 1.00 87.06 525 ASP A C 1
ATOM 3927 O O . ASP A 1 525 ? 3.582 -1.579 12.497 1.00 87.06 525 ASP A O 1
ATOM 3931 N N . ALA A 1 526 ? 5.401 -1.249 13.768 1.00 84.62 526 ALA A N 1
ATOM 3932 C CA . ALA A 1 526 ? 4.885 -0.077 14.460 1.00 84.62 526 ALA A CA 1
ATOM 3933 C C . ALA A 1 526 ? 4.594 1.105 13.520 1.00 84.62 526 ALA A C 1
ATOM 3935 O O . ALA A 1 526 ? 3.769 1.956 13.865 1.00 84.62 526 ALA A O 1
ATOM 3936 N N . ARG A 1 527 ? 5.252 1.181 12.353 1.00 83.94 527 ARG A N 1
ATOM 3937 C CA . ARG A 1 527 ? 5.005 2.236 11.361 1.00 83.94 527 ARG A CA 1
ATOM 3938 C C . ARG A 1 527 ? 3.719 1.959 10.600 1.00 83.94 527 ARG A C 1
ATOM 3940 O O . ARG A 1 527 ? 2.910 2.874 10.463 1.00 83.94 527 ARG A O 1
ATOM 3947 N N . ALA A 1 528 ? 3.511 0.718 10.162 1.00 85.25 528 ALA A N 1
ATOM 3948 C CA . ALA A 1 528 ? 2.260 0.311 9.524 1.00 85.25 528 ALA A CA 1
ATOM 3949 C C . ALA A 1 528 ? 1.065 0.512 10.473 1.00 85.25 528 ALA A C 1
ATOM 3951 O O . ALA A 1 528 ? 0.045 1.080 10.090 1.00 85.25 528 ALA A O 1
ATOM 3952 N N . LEU A 1 529 ? 1.224 0.157 11.752 1.00 90.31 529 LEU A N 1
ATOM 3953 C CA . LEU A 1 529 ? 0.184 0.295 12.779 1.00 90.31 529 LEU A CA 1
ATOM 3954 C C . LEU A 1 529 ? 0.024 1.714 13.346 1.00 90.31 529 LEU A C 1
ATOM 3956 O O . LEU A 1 529 ? -0.724 1.901 14.309 1.00 90.31 529 LEU A O 1
ATOM 3960 N N . LEU A 1 530 ? 0.691 2.732 12.788 1.00 85.88 530 LEU A N 1
ATOM 3961 C CA . LEU A 1 530 ? 0.612 4.102 13.298 1.00 85.88 530 LEU A CA 1
ATOM 3962 C C . LEU A 1 530 ? -0.836 4.598 13.485 1.00 85.88 530 LEU A C 1
ATOM 3964 O O . LEU A 1 530 ? -1.123 5.067 14.584 1.00 85.88 530 LEU A O 1
ATOM 3968 N N . PRO A 1 531 ? -1.776 4.456 12.527 1.00 85.62 531 PRO A N 1
ATOM 3969 C CA . PRO A 1 531 ? -3.156 4.914 12.725 1.00 85.62 531 PRO A CA 1
ATOM 3970 C C . PRO A 1 531 ? -3.838 4.266 13.941 1.00 85.62 531 PRO A C 1
ATOM 3972 O O . PRO A 1 531 ? -4.442 4.962 14.760 1.00 85.62 531 PRO A O 1
ATOM 3975 N N . ALA A 1 532 ? -3.685 2.950 14.107 1.00 89.69 532 ALA A N 1
ATOM 3976 C CA . ALA A 1 532 ? -4.252 2.217 15.235 1.00 89.69 532 ALA A CA 1
ATOM 3977 C C . ALA A 1 532 ? -3.574 2.572 16.569 1.00 89.69 532 ALA A C 1
ATOM 3979 O O . ALA A 1 532 ? -4.239 2.663 17.597 1.00 89.69 532 ALA A O 1
ATOM 3980 N N . ARG A 1 533 ? -2.269 2.872 16.562 1.00 88.88 533 ARG A N 1
ATOM 3981 C CA . ARG A 1 533 ? -1.551 3.393 17.739 1.00 88.88 533 ARG A CA 1
ATOM 3982 C C . ARG A 1 533 ? -2.091 4.753 18.185 1.00 88.88 533 ARG A C 1
ATOM 3984 O O . ARG A 1 533 ? -2.227 4.990 19.384 1.00 88.88 533 ARG A O 1
ATOM 3991 N N . LEU A 1 534 ? -2.419 5.640 17.241 1.00 84.06 534 LEU A N 1
ATOM 3992 C CA . LEU A 1 534 ? -3.037 6.932 17.567 1.00 84.06 534 LEU A CA 1
ATOM 3993 C C . LEU A 1 534 ? -4.427 6.737 18.186 1.00 84.06 534 LEU A C 1
ATOM 3995 O O . LEU A 1 534 ? -4.767 7.417 19.153 1.00 84.06 534 LEU A O 1
ATOM 3999 N N . MET A 1 535 ? -5.206 5.785 17.664 1.00 85.06 535 MET A N 1
ATOM 4000 C CA . MET A 1 535 ? -6.507 5.418 18.228 1.00 85.06 535 MET A CA 1
ATOM 4001 C C . MET A 1 535 ? -6.370 4.846 19.645 1.00 85.06 535 MET A C 1
ATOM 4003 O O . MET A 1 535 ? -7.058 5.307 20.555 1.00 85.06 535 MET A O 1
ATOM 4007 N N . MET A 1 536 ? -5.431 3.920 19.855 1.00 90.69 536 MET A N 1
ATOM 4008 C CA . MET A 1 536 ? -5.109 3.355 21.167 1.00 90.69 536 MET A CA 1
ATOM 4009 C C . MET A 1 536 ? -4.769 4.449 22.188 1.00 90.69 536 MET A C 1
ATOM 4011 O O . MET A 1 536 ? -5.322 4.460 23.285 1.00 90.69 536 MET A O 1
ATOM 4015 N N . ALA A 1 537 ? -3.912 5.410 21.828 1.00 86.44 537 ALA A N 1
ATOM 4016 C CA . ALA A 1 537 ? -3.551 6.519 22.713 1.00 86.44 537 ALA A CA 1
ATOM 4017 C C . ALA A 1 537 ? -4.745 7.425 23.054 1.00 86.44 537 ALA A C 1
ATOM 4019 O O . ALA A 1 537 ? -4.879 7.868 24.196 1.00 86.44 537 ALA A O 1
ATOM 4020 N N . ALA A 1 538 ? -5.626 7.689 22.085 1.00 83.88 538 ALA A N 1
ATOM 4021 C CA . ALA A 1 538 ? -6.833 8.475 22.319 1.00 83.88 538 ALA A CA 1
ATOM 4022 C C . ALA A 1 538 ? -7.783 7.778 23.305 1.00 83.88 538 ALA A C 1
ATOM 4024 O O . ALA A 1 538 ? -8.298 8.422 24.217 1.00 83.88 538 ALA A O 1
ATOM 4025 N N . TYR A 1 539 ? -7.978 6.468 23.162 1.00 90.06 539 TYR A N 1
ATOM 4026 C CA . TYR A 1 539 ? -8.845 5.704 24.058 1.00 90.06 539 TYR A CA 1
ATOM 4027 C C . TYR A 1 539 ? -8.243 5.479 25.448 1.00 90.06 539 TYR A C 1
ATOM 4029 O O . TYR A 1 539 ? -8.979 5.502 26.430 1.00 90.06 539 TYR A O 1
ATOM 4037 N N . LEU A 1 540 ? -6.919 5.362 25.568 1.00 91.69 540 LEU A N 1
ATOM 4038 C CA . LEU A 1 540 ? -6.248 5.375 26.871 1.00 91.69 540 LEU A CA 1
ATOM 4039 C C . LEU A 1 540 ? -6.496 6.692 27.632 1.00 91.69 540 LEU A C 1
ATOM 4041 O O . LEU A 1 540 ? -6.716 6.659 28.840 1.00 91.69 540 LEU A O 1
ATOM 4045 N N . ASP A 1 541 ? -6.518 7.846 26.950 1.00 88.75 541 ASP A N 1
ATOM 4046 C CA . ASP A 1 541 ? -6.885 9.132 27.578 1.00 88.75 541 ASP A CA 1
ATOM 4047 C C . ASP A 1 541 ? -8.381 9.216 27.921 1.00 88.75 541 ASP A C 1
ATOM 4049 O O . ASP A 1 541 ? -8.747 9.854 28.907 1.00 88.75 541 ASP A O 1
ATOM 4053 N N . VAL A 1 542 ? -9.266 8.571 27.149 1.00 89.25 542 VAL A N 1
ATOM 4054 C CA . VAL A 1 542 ? -10.686 8.433 27.523 1.00 89.25 542 VAL A CA 1
ATOM 4055 C C . VAL A 1 542 ? -10.810 7.632 28.817 1.00 89.25 542 VAL A C 1
ATOM 4057 O O . VAL A 1 542 ? -11.387 8.140 29.776 1.00 89.25 542 VAL A O 1
ATOM 4060 N N . LEU A 1 543 ? -10.203 6.447 28.877 1.00 93.75 543 LEU A N 1
ATOM 4061 C CA . LEU A 1 543 ? -10.243 5.579 30.052 1.00 93.75 543 LEU A CA 1
ATOM 4062 C C . LEU A 1 543 ? -9.672 6.274 31.297 1.00 93.75 543 LEU A C 1
ATOM 4064 O O . LEU A 1 543 ? -10.336 6.341 32.326 1.00 93.75 543 LEU A O 1
ATOM 4068 N N . ALA A 1 544 ? -8.509 6.922 31.174 1.00 92.69 544 ALA A N 1
ATOM 4069 C CA . ALA A 1 544 ? -7.892 7.680 32.267 1.00 92.69 544 ALA A CA 1
ATOM 4070 C C . ALA A 1 544 ? -8.707 8.909 32.719 1.00 92.69 544 ALA A C 1
ATOM 4072 O O . ALA A 1 544 ? -8.435 9.503 33.765 1.00 92.69 544 ALA A O 1
ATOM 4073 N N . ARG A 1 545 ? -9.667 9.380 31.917 1.00 91.19 545 ARG A N 1
ATOM 4074 C CA . ARG A 1 545 ? -10.593 10.448 32.321 1.00 91.19 545 ARG A CA 1
ATOM 4075 C C . ARG A 1 545 ? -11.800 9.902 33.057 1.00 91.19 545 ARG A C 1
ATOM 4077 O O . ARG A 1 545 ? -12.196 10.539 34.022 1.00 91.19 545 ARG A O 1
ATOM 4084 N N . ILE A 1 546 ? -12.316 8.750 32.639 1.00 92.31 546 ILE A N 1
ATOM 4085 C CA . ILE A 1 546 ? -13.369 8.037 33.368 1.00 92.31 546 ILE A CA 1
ATOM 4086 C C . ILE A 1 546 ? -12.854 7.680 34.769 1.00 92.31 546 ILE A C 1
ATOM 4088 O O . ILE A 1 546 ? -13.449 8.087 35.756 1.00 92.31 546 ILE A O 1
ATOM 4092 N N . GLU A 1 547 ? -11.675 7.059 34.862 1.00 94.12 547 GLU A N 1
ATOM 4093 C CA . GLU A 1 547 ? -11.052 6.688 36.144 1.00 94.12 547 GLU A CA 1
ATOM 4094 C C . GLU A 1 547 ? -10.858 7.890 37.084 1.00 94.12 547 GLU A C 1
ATOM 4096 O O . GLU A 1 547 ? -11.105 7.788 38.280 1.00 94.12 547 GLU A O 1
ATOM 4101 N N . ARG A 1 548 ? -10.441 9.052 36.556 1.00 92.69 548 ARG A N 1
ATOM 4102 C CA . ARG A 1 548 ? -10.253 10.271 37.366 1.00 92.69 548 ARG A CA 1
ATOM 4103 C C . ARG A 1 548 ? -11.558 10.940 37.786 1.00 92.69 548 ARG A C 1
ATOM 4105 O O . ARG A 1 548 ? -11.554 11.649 38.785 1.00 92.69 548 ARG A O 1
ATOM 4112 N N . LYS A 1 549 ? -12.624 10.785 36.999 1.00 91.00 549 LYS A N 1
ATOM 4113 C CA . LYS A 1 549 ? -13.962 11.289 37.330 1.00 91.00 549 LYS A CA 1
ATOM 4114 C C . LYS A 1 549 ? -14.615 10.441 38.427 1.00 91.00 549 LYS A C 1
ATOM 4116 O O . LYS A 1 549 ? -15.421 10.960 39.185 1.00 91.00 549 LYS A O 1
ATOM 4121 N N . GLY A 1 550 ? -14.218 9.172 38.518 1.00 91.75 550 GLY A N 1
ATOM 4122 C CA . GLY A 1 550 ? -14.871 8.165 39.343 1.00 91.75 550 GLY A CA 1
ATOM 4123 C C . GLY A 1 550 ? -15.900 7.384 38.529 1.00 91.75 550 GLY A C 1
ATOM 4124 O O . GLY A 1 550 ? -16.470 7.890 37.562 1.00 91.75 550 GLY A O 1
ATOM 4125 N N . PHE A 1 551 ? -16.112 6.125 38.905 1.00 93.69 551 PHE A N 1
ATOM 4126 C CA . PHE A 1 551 ? -17.012 5.215 38.193 1.00 93.69 551 PHE A CA 1
ATOM 4127 C C . PHE A 1 551 ? -18.480 5.341 38.615 1.00 93.69 551 PHE A C 1
ATOM 4129 O O . PHE A 1 551 ? -19.335 4.736 37.974 1.00 93.69 551 PHE A O 1
ATOM 4136 N N . ASP A 1 552 ? -18.788 6.144 39.629 1.00 89.81 552 ASP A N 1
ATOM 4137 C CA . ASP A 1 552 ? -20.172 6.428 40.032 1.00 89.81 552 ASP A CA 1
ATOM 4138 C C . ASP A 1 552 ? -20.803 7.516 39.151 1.00 89.81 552 ASP A C 1
ATOM 4140 O O . ASP A 1 552 ? -22.013 7.560 38.955 1.00 89.81 552 ASP A O 1
ATOM 4144 N N . ASP A 1 553 ? -19.977 8.376 38.547 1.00 88.19 553 ASP A N 1
ATOM 4145 C CA . ASP A 1 553 ? -20.451 9.404 37.629 1.00 88.19 553 ASP A CA 1
ATOM 4146 C C . ASP A 1 553 ? -20.688 8.805 36.233 1.00 88.19 553 ASP A C 1
ATOM 4148 O O . ASP A 1 553 ? -19.759 8.418 35.509 1.00 88.19 553 ASP A O 1
ATOM 4152 N N . LEU A 1 554 ? -21.963 8.703 35.861 1.00 85.88 554 LEU A N 1
ATOM 4153 C CA . LEU A 1 554 ? -22.406 8.111 34.601 1.00 85.88 554 LEU A CA 1
ATOM 4154 C C . LEU A 1 554 ? -22.278 9.053 33.396 1.00 85.88 554 LEU A C 1
ATOM 4156 O O . LEU A 1 554 ? -22.348 8.587 32.261 1.00 85.88 554 LEU A O 1
ATOM 4160 N N . ALA A 1 555 ? -22.072 10.360 33.598 1.00 82.19 555 ALA A N 1
ATOM 4161 C CA . ALA A 1 555 ? -21.984 11.282 32.472 1.00 82.19 555 ALA A CA 1
ATOM 4162 C C . ALA A 1 555 ? -20.665 11.078 31.697 1.00 82.19 555 ALA A C 1
ATOM 4164 O O . ALA A 1 555 ? -19.584 11.010 32.305 1.00 82.19 555 ALA A O 1
ATOM 4165 N N . PRO A 1 556 ? -20.693 11.046 30.354 1.00 73.06 556 PRO A N 1
ATOM 4166 C CA . PRO A 1 556 ? -19.497 10.791 29.566 1.00 73.06 556 PRO A CA 1
ATOM 4167 C C . PRO A 1 556 ? -18.455 11.910 29.754 1.00 73.06 556 PRO A C 1
ATOM 4169 O O . PRO A 1 556 ? -18.794 13.084 29.956 1.00 73.06 556 PRO A O 1
ATOM 4172 N N . PRO A 1 557 ? -17.148 11.597 29.685 1.00 72.94 557 PRO A N 1
ATOM 4173 C CA . PRO A 1 557 ? -16.107 12.607 29.801 1.00 72.94 557 PRO A CA 1
ATOM 4174 C C . PRO A 1 557 ? -16.167 13.578 28.613 1.00 72.94 557 PRO A C 1
ATOM 4176 O O . PRO A 1 557 ? -16.163 13.157 27.454 1.00 72.94 557 PRO A O 1
ATOM 4179 N N . GLN A 1 558 ? -16.124 14.889 28.887 1.00 71.25 558 GLN A N 1
ATOM 4180 C CA . GLN A 1 558 ? -16.135 15.928 27.846 1.00 71.25 558 GLN A CA 1
ATOM 4181 C C . GLN A 1 558 ? -15.089 15.662 26.755 1.00 71.25 558 GLN A C 1
ATOM 4183 O O . GLN A 1 558 ? -13.974 15.226 27.042 1.00 71.25 558 GLN A O 1
ATOM 4188 N N . ARG A 1 559 ? -15.398 15.950 25.486 1.00 65.56 559 ARG A N 1
ATOM 4189 C CA . ARG A 1 559 ? -14.460 15.711 24.374 1.00 65.56 559 ARG A CA 1
ATOM 4190 C C . ARG A 1 559 ? -13.156 16.509 24.563 1.00 65.56 559 ARG A C 1
ATOM 4192 O O . ARG A 1 559 ? -13.205 17.704 24.844 1.00 65.56 559 ARG A O 1
ATOM 4199 N N . PRO A 1 560 ? -11.971 15.897 24.375 1.00 63.03 560 PRO A N 1
ATOM 4200 C CA . PRO A 1 560 ? -10.711 16.590 24.613 1.00 63.03 560 PRO A CA 1
ATOM 4201 C C . PRO A 1 560 ? -10.465 17.702 23.579 1.00 63.03 560 PRO A C 1
ATOM 4203 O O . PRO A 1 560 ? -10.685 17.541 22.368 1.00 63.03 560 PRO A O 1
ATOM 4206 N N . GLY A 1 561 ? -9.935 18.835 24.052 1.00 59.94 561 GLY A N 1
ATOM 4207 C CA . GLY A 1 561 ? -9.489 19.944 23.204 1.00 59.94 561 GLY A CA 1
ATOM 4208 C C . GLY A 1 561 ? -8.419 19.524 22.182 1.00 59.94 561 GLY A C 1
ATOM 4209 O O . GLY A 1 561 ? -7.766 18.486 22.322 1.00 59.94 561 GLY A O 1
ATOM 4210 N N . ARG A 1 562 ? -8.232 20.323 21.121 1.00 58.03 562 ARG A N 1
ATOM 4211 C CA . ARG A 1 562 ? -7.304 20.008 20.009 1.00 58.03 562 ARG A CA 1
ATOM 4212 C C . ARG A 1 562 ? -5.855 19.795 20.479 1.00 58.03 562 ARG A C 1
ATOM 4214 O O . ARG A 1 562 ? -5.215 18.844 20.043 1.00 58.03 562 ARG A O 1
ATOM 4221 N N . LEU A 1 563 ? -5.381 20.623 21.413 1.00 56.72 563 LEU A N 1
ATOM 4222 C CA . LEU A 1 563 ? -4.041 20.535 22.014 1.00 56.72 563 LEU A CA 1
ATOM 4223 C C . LEU A 1 563 ? -3.808 19.215 22.754 1.00 56.72 563 LEU A C 1
ATOM 4225 O O . LEU A 1 563 ? -2.785 18.568 22.561 1.00 56.72 563 LEU A O 1
ATOM 4229 N N . ARG A 1 564 ? -4.778 18.767 23.557 1.00 65.44 564 ARG A N 1
ATOM 4230 C CA . ARG A 1 564 ? -4.659 17.510 24.305 1.00 65.44 564 ARG A CA 1
ATOM 4231 C C . ARG A 1 564 ? -4.663 16.297 23.382 1.00 65.44 564 ARG A C 1
ATOM 4233 O O . ARG A 1 564 ? -3.855 15.397 23.573 1.00 65.44 564 ARG A O 1
ATOM 4240 N N . ARG A 1 565 ? -5.490 16.319 22.329 1.00 64.88 565 ARG A N 1
ATOM 4241 C CA . ARG A 1 565 ? -5.446 15.299 21.271 1.00 64.88 565 ARG A CA 1
ATOM 4242 C C . ARG A 1 565 ? -4.062 15.210 20.637 1.00 64.88 565 ARG A C 1
ATOM 4244 O O . ARG A 1 565 ? -3.573 14.102 20.477 1.00 64.88 565 ARG A O 1
ATOM 4251 N N . ALA A 1 566 ? -3.422 16.343 20.341 1.00 59.94 566 ALA A N 1
ATOM 4252 C CA . ALA A 1 566 ? -2.058 16.374 19.812 1.00 59.94 566 ALA A CA 1
ATOM 4253 C C . ALA A 1 566 ? -1.013 15.861 20.826 1.00 59.94 566 ALA A C 1
ATOM 4255 O O . ALA A 1 566 ? -0.142 15.081 20.456 1.00 59.94 566 ALA A O 1
ATOM 4256 N N . LEU A 1 567 ? -1.134 16.220 22.109 1.00 63.41 567 LEU A N 1
ATOM 4257 C CA . LEU A 1 567 ? -0.250 15.740 23.182 1.00 63.41 567 LEU A CA 1
ATOM 4258 C C . LEU A 1 567 ? -0.356 14.223 23.412 1.00 63.41 567 LEU A C 1
ATOM 4260 O O . LEU A 1 567 ? 0.654 13.576 23.680 1.00 63.41 567 LEU A O 1
ATOM 4264 N N . CYS A 1 568 ? -1.543 13.628 23.253 1.00 62.31 568 CYS A N 1
ATOM 4265 C CA . CYS A 1 568 ? -1.712 12.170 23.284 1.00 62.31 568 CYS A CA 1
ATOM 4266 C C . CYS A 1 568 ? -0.913 11.470 22.169 1.00 62.31 568 CYS A C 1
ATOM 4268 O O . CYS A 1 568 ? -0.394 10.381 22.396 1.00 62.31 568 CYS A O 1
ATOM 4270 N N . LEU A 1 569 ? -0.739 12.109 21.001 1.00 56.03 569 LEU A N 1
ATOM 4271 C CA . LEU A 1 569 ? 0.092 11.582 19.905 1.00 56.03 569 LEU A CA 1
ATOM 4272 C C . LEU A 1 569 ? 1.594 11.606 20.240 1.00 56.03 569 LEU A C 1
ATOM 4274 O O . LEU A 1 569 ? 2.362 10.875 19.624 1.00 56.03 569 LEU A O 1
ATOM 4278 N N . LEU A 1 570 ? 2.028 12.421 21.207 1.00 52.25 570 LEU A N 1
ATOM 4279 C CA . LEU A 1 570 ? 3.431 12.506 21.638 1.00 52.25 570 LEU A CA 1
ATOM 4280 C C . LEU A 1 570 ? 3.788 11.479 22.725 1.00 52.25 570 LEU A C 1
ATOM 4282 O O . LEU A 1 570 ? 4.963 11.206 22.942 1.00 52.25 570 LEU A O 1
ATOM 4286 N N . ARG A 1 571 ? 2.789 10.879 23.387 1.00 59.88 571 ARG A N 1
ATOM 4287 C CA . ARG A 1 571 ? 2.964 9.867 24.450 1.00 59.88 571 ARG A CA 1
ATOM 4288 C C . ARG A 1 571 ? 2.847 8.425 23.945 1.00 59.88 571 ARG A C 1
ATOM 4290 O O . ARG A 1 571 ? 2.581 7.515 24.726 1.00 59.88 571 ARG A O 1
ATOM 4297 N N . LEU A 1 572 ? 2.993 8.209 22.637 1.00 58.53 572 LEU A N 1
ATOM 4298 C CA . LEU A 1 572 ? 2.844 6.885 22.037 1.00 58.53 572 LEU A CA 1
ATOM 4299 C C . LEU A 1 572 ? 3.872 5.900 22.623 1.00 58.53 572 LEU A C 1
ATOM 4301 O O . LEU A 1 572 ? 5.054 6.246 22.679 1.00 58.53 572 LEU A O 1
ATOM 4305 N N . PRO A 1 573 ? 3.473 4.660 22.968 1.00 54.00 573 PRO A N 1
ATOM 4306 C CA . PRO A 1 573 ? 4.420 3.612 23.332 1.00 54.00 573 PRO A CA 1
ATOM 4307 C C . PRO A 1 573 ? 5.426 3.449 22.193 1.00 54.00 573 PRO A C 1
ATOM 4309 O O . PRO A 1 573 ? 5.036 3.163 21.054 1.00 54.00 573 PRO A O 1
ATOM 4312 N N . GLN A 1 574 ? 6.709 3.699 22.442 1.00 48.41 574 GLN A N 1
ATOM 4313 C CA . GLN A 1 574 ? 7.721 3.503 21.411 1.00 48.41 574 GLN A CA 1
ATOM 4314 C C . GLN A 1 574 ? 7.865 1.997 21.184 1.00 48.41 574 GLN A C 1
ATOM 4316 O O . GLN A 1 574 ? 8.318 1.272 22.064 1.00 48.41 574 GLN A O 1
ATOM 4321 N N . GLY A 1 575 ? 7.390 1.523 20.026 1.00 45.69 575 GLY A N 1
ATOM 4322 C CA . GLY A 1 575 ? 7.804 0.211 19.537 1.00 45.69 575 GLY A CA 1
ATOM 4323 C C . GLY A 1 575 ? 9.268 0.375 19.163 1.00 45.69 575 GLY A C 1
ATOM 4324 O O . GLY A 1 575 ? 9.572 1.317 18.429 1.00 45.69 575 GLY A O 1
ATOM 4325 N N . ARG A 1 576 ? 10.146 -0.420 19.775 1.00 36.81 576 ARG A N 1
ATOM 4326 C CA . ARG A 1 576 ? 11.574 -0.397 19.450 1.00 36.81 576 ARG A CA 1
ATOM 4327 C C . ARG A 1 576 ? 11.799 -0.815 18.006 1.00 36.81 576 ARG A C 1
ATOM 4329 O O . ARG A 1 576 ? 11.052 -1.709 17.549 1.00 36.81 576 ARG A O 1
#

pLDDT: mean 85.26, std 16.2, range [20.83, 98.5]